Protein AF-A0A954SQ79-F1 (afdb_monomer_lite)

pLDDT: mean 90.89, std 15.91, range [28.42, 98.94]

Radius of gyration: 22.91 Å; chains: 1; bounding box: 50×75×67 Å

Sequence (449 aa):
MHLTRRIWLKVAAWFCAGIAPAAKSQAQSHAETSNPDLPFGEEFPNLDSLAVGKWWNRRTPKGPNPPPPMDVPRDQAIPFALYTVHNGILKLTAQLYPLRPEEPRTVRLEVQRDGNWTEIAQADVLYPGWSAHFRIENWDSSKSVPYRVLHGDLASFAGLIRRDPQDKDSIVVANMSCNSFRAGRSRAEIVDNLRLQDPDLLFFAGDQSYRHTEHTAAWIEFGLQFRDVIRDRPTITIPDDHDVGHPNLWGENGKRSYINGNSDGGYFYPVEYVNMVQRQQTWHLPDPVDAAPIDRGITVYFTRLTLGGVDFAIIDDRKFKTGPQGKIPQQGTRPDNITDTSYDPKSIDLPGLQLLGDRQMKFLRDWGQDWTAATMKAVLSQTAFCGAVHMHGKRDDRLLADLDCNGWPQSPRNRALEEIRRAWAVHLCGDQHLAVVVKHGIENFGDGP

Foldseek 3Di:
DDDDPVVVVVVVVPPPPDDDPPDPDPPPPDPDQPDQQQSQDPVQNQFLCCQTHPNVPDDFDDDPQTFDHLDDDVQCQFLAKAWADFPQKIKMKTFGRRDDPPFDQKKWKWKADPNDIDTDDMFGQDPDLGMTMDIDGNHDLQAKIKMWMDGDPRYIDIAIDHRFVLVDPDAFEAFAEQCESVVPLAPPVVQVVCVVVVGQEYEYFECLDQPLRNLSSSLSSSSNRNRVPRRYHHYAFDYAQSSNNAPFFQQQQADAADDHRQLQHHRPGGLSSQQSSGCNRAVNPPQAPDFQHTPPRRTARFDWHAGNQEIEGEAEFRNNFHRQPPPADCQDPDSQFHDDPPDDLVRQQDPPGDTRDPVVLVVLQVVLVDSVSHPAYAYRHAADLALPDQDPDDPPRGGPGGCRHNVPPLVNSLSSQVSCVSSVYHYGHHDNPDDDDDQDDRPDHNPTD

Secondary structure (DSSP, 8-state):
----HHHHHHHGGGS--------------PPPPS-TT-TT-TT-TTTTTTTSSSGGGSPPPPSSSPPPPS---GGGS--EEEEEEETTEEEEEEE-PPPPTTS--EEEEEEEETTEEEEEEEEEPBTTTTEEEEEEES--TTS-EEEEEEETTTEEEEEEEPPP-TT-S---EEEE----GGG-S--HHHHHHHHHH--SEEEE-S-S---TT-HHHHHHHHHHHHHHHHTTS-EEE---TTTTT-SS---GGGPBP-STT-TTSSBSS-HHHHHHHHHHHHTTSPPPSS----GGG-----EEEEETTEEEEE--TTTTPPP-TTTS---SSSTTEE--TT--GGGS--TT--SSHHHHHHHHHHHTT--TT-SEEEEE-SS-SS----B-SSTT-B-SEESSSTT-SHHHHHHHHHHHHHTT-EEE--SSSS-------SSSTT---

Structure (mmCIF, N/CA/C/O backbone):
data_AF-A0A954SQ79-F1
#
_entry.id   AF-A0A954SQ79-F1
#
loop_
_atom_site.group_PDB
_atom_site.id
_atom_site.type_symbol
_atom_site.label_atom_id
_atom_site.label_alt_id
_atom_site.label_comp_id
_atom_site.label_asym_id
_atom_site.label_entity_id
_atom_site.label_seq_id
_atom_site.pdbx_PDB_ins_code
_atom_site.Cartn_x
_atom_site.Cartn_y
_atom_site.Cartn_z
_atom_site.occupancy
_atom_site.B_iso_or_equiv
_atom_site.auth_seq_id
_atom_site.auth_comp_id
_atom_site.auth_asym_id
_atom_site.auth_atom_id
_atom_site.pdbx_PDB_model_num
ATOM 1 N N . MET A 1 1 ? -25.265 -48.710 23.973 1.00 39.06 1 MET A N 1
ATOM 2 C CA . MET A 1 1 ? -25.277 -47.270 23.623 1.00 39.06 1 MET A CA 1
ATOM 3 C C . MET A 1 1 ? -23.910 -46.917 23.049 1.00 39.06 1 MET A C 1
ATOM 5 O O . MET A 1 1 ? -22.958 -46.774 23.801 1.00 39.06 1 MET A O 1
ATOM 9 N N . HIS A 1 2 ? -23.774 -46.898 21.722 1.00 35.31 2 HIS A N 1
ATOM 10 C CA . HIS A 1 2 ? -22.500 -46.604 21.060 1.00 35.31 2 HIS A CA 1
ATOM 11 C C . HIS A 1 2 ? -22.358 -45.091 20.866 1.00 35.31 2 HIS A C 1
ATOM 13 O O . HIS A 1 2 ? -23.029 -44.511 20.016 1.00 35.31 2 HIS A O 1
ATOM 19 N N . LEU A 1 3 ? -21.497 -44.451 21.662 1.00 40.03 3 LEU A N 1
ATOM 20 C CA . LEU A 1 3 ? -21.075 -43.075 21.405 1.00 40.03 3 LEU A CA 1
ATOM 21 C C . LEU A 1 3 ? -20.115 -43.054 20.210 1.00 40.03 3 LEU A C 1
ATOM 23 O O . LEU A 1 3 ? -19.130 -43.789 20.171 1.00 40.03 3 LEU A O 1
ATOM 27 N N . THR A 1 4 ? -20.403 -42.204 19.228 1.00 63.38 4 THR A N 1
ATOM 28 C CA . THR A 1 4 ? -19.596 -42.059 18.015 1.00 63.38 4 THR A CA 1
ATOM 29 C C . THR A 1 4 ? -18.431 -41.087 18.220 1.00 63.38 4 THR A C 1
ATOM 31 O O . THR A 1 4 ? -18.509 -40.115 18.974 1.00 63.38 4 THR A O 1
ATOM 34 N N . ARG A 1 5 ? -17.346 -41.329 17.471 1.00 43.31 5 ARG A N 1
ATOM 35 C CA . ARG A 1 5 ? -16.065 -40.588 17.445 1.00 43.31 5 ARG A CA 1
ATOM 36 C C . ARG A 1 5 ? -16.205 -39.057 17.296 1.00 43.31 5 ARG A C 1
ATOM 38 O O . ARG A 1 5 ? -15.297 -38.321 17.663 1.00 43.31 5 ARG A O 1
ATOM 45 N N . ARG A 1 6 ? -17.357 -38.570 16.813 1.00 46.31 6 ARG A N 1
ATOM 46 C CA . ARG A 1 6 ? -17.694 -37.139 16.684 1.00 46.31 6 ARG A CA 1
ATOM 47 C C . ARG A 1 6 ? -17.951 -36.427 18.018 1.00 46.31 6 ARG A C 1
ATOM 49 O O . ARG A 1 6 ? -17.780 -35.215 18.074 1.00 46.31 6 ARG A O 1
ATOM 56 N N . ILE A 1 7 ? -18.335 -37.142 19.079 1.00 49.31 7 ILE A N 1
ATOM 57 C CA . ILE A 1 7 ? -18.585 -36.534 20.400 1.00 49.31 7 ILE A CA 1
ATOM 58 C C . ILE A 1 7 ? -17.272 -36.356 21.175 1.00 49.31 7 ILE A C 1
ATOM 60 O O . ILE A 1 7 ? -17.075 -35.327 21.814 1.00 49.31 7 ILE A O 1
ATOM 64 N N . TRP A 1 8 ? -16.320 -37.282 21.025 1.00 43.69 8 TRP A N 1
ATOM 65 C CA . TRP A 1 8 ? -14.993 -37.170 21.646 1.00 43.69 8 TRP A CA 1
ATOM 66 C C . TRP A 1 8 ? -14.206 -35.942 21.165 1.00 43.69 8 TRP A C 1
ATOM 68 O O . TRP A 1 8 ? -13.563 -35.274 21.970 1.00 43.69 8 TRP A O 1
ATOM 78 N N . LEU A 1 9 ? -14.330 -35.578 19.884 1.00 41.53 9 LEU A N 1
ATOM 79 C CA . LEU A 1 9 ? -13.697 -34.371 19.335 1.00 41.53 9 LEU A CA 1
ATOM 80 C C . LEU A 1 9 ? -14.327 -33.065 19.849 1.00 41.53 9 LEU A C 1
ATOM 82 O O . LEU A 1 9 ? -13.645 -32.047 19.892 1.00 41.53 9 LEU A O 1
ATOM 86 N N . LYS A 1 10 ? -15.598 -33.080 20.278 1.00 38.72 10 LYS A N 1
ATOM 87 C CA . LYS A 1 10 ? -16.266 -31.893 20.842 1.00 38.72 10 LYS A CA 1
ATOM 88 C C . LYS A 1 10 ? -16.025 -31.722 22.344 1.00 38.72 10 LYS A C 1
ATOM 90 O O . LYS A 1 10 ? -15.984 -30.593 22.812 1.00 38.72 10 LYS A O 1
ATOM 95 N N . VAL A 1 11 ? -15.827 -32.814 23.087 1.00 38.41 11 VAL A N 1
ATOM 96 C CA . VAL A 1 11 ? -15.563 -32.763 24.539 1.00 38.41 11 VAL A CA 1
ATOM 97 C C . VAL A 1 11 ? -14.085 -32.481 24.844 1.00 38.41 11 VAL A C 1
ATOM 99 O O . VAL A 1 11 ? -13.789 -31.770 25.800 1.00 38.41 11 VAL A O 1
ATOM 102 N N . ALA A 1 12 ? -13.152 -32.935 23.998 1.00 35.59 12 ALA A N 1
ATOM 103 C CA . ALA A 1 12 ? -11.725 -32.637 24.168 1.00 35.59 12 ALA A CA 1
ATOM 104 C C . ALA A 1 12 ? -11.387 -31.140 23.996 1.00 35.59 12 ALA A C 1
ATOM 106 O O . ALA A 1 12 ? -10.435 -30.656 24.601 1.00 35.59 12 ALA A O 1
ATOM 107 N N . ALA A 1 13 ? -12.194 -30.386 23.240 1.00 35.25 13 ALA A N 1
ATOM 108 C CA . ALA A 1 13 ? -11.990 -28.952 23.024 1.00 35.25 13 ALA A CA 1
ATOM 109 C C . ALA A 1 13 ? -12.319 -28.078 24.254 1.00 35.25 13 ALA A C 1
ATOM 111 O O . ALA A 1 13 ? -11.908 -26.924 24.302 1.00 35.25 13 ALA A O 1
ATOM 112 N N . TRP A 1 14 ? -13.035 -28.606 25.255 1.00 32.38 14 TRP A N 1
ATOM 113 C CA . TRP A 1 14 ? -13.455 -27.839 26.439 1.00 32.38 14 TRP A CA 1
ATOM 114 C C . TRP A 1 14 ? -12.526 -27.980 27.654 1.00 32.38 14 TRP A C 1
ATOM 116 O O . TRP A 1 14 ? -12.612 -27.173 28.572 1.00 32.38 14 TRP A O 1
ATOM 126 N N . PHE A 1 15 ? -11.605 -28.951 27.663 1.00 31.62 15 PHE A N 1
ATOM 127 C CA . PHE A 1 15 ? -10.726 -29.212 28.816 1.00 31.62 15 PHE A CA 1
ATOM 128 C C . PHE A 1 15 ? -9.289 -28.683 28.679 1.00 31.62 15 PHE A C 1
ATOM 130 O O . PHE A 1 15 ? -8.491 -28.856 29.596 1.00 31.62 15 PHE A O 1
ATOM 137 N N . CYS A 1 16 ? -8.961 -27.981 27.590 1.00 32.72 16 CYS A N 1
ATOM 138 C CA . CYS A 1 16 ? -7.643 -27.359 27.398 1.00 32.72 16 CYS A CA 1
ATOM 139 C C . CYS A 1 16 ? -7.671 -25.821 27.388 1.00 32.72 16 CYS A C 1
ATOM 141 O O . CYS A 1 16 ? -6.702 -25.199 26.964 1.00 32.72 16 CYS A O 1
ATOM 143 N N . ALA A 1 17 ? -8.734 -25.196 27.908 1.00 34.03 17 ALA A N 1
ATOM 144 C CA . ALA A 1 17 ? -8.768 -23.759 28.195 1.00 34.03 17 ALA A CA 1
ATOM 145 C C . ALA A 1 17 ? -7.982 -23.440 29.486 1.00 34.03 17 ALA A C 1
ATOM 147 O O . ALA A 1 17 ? -8.518 -22.928 30.466 1.00 34.03 17 ALA A O 1
ATOM 148 N N . GLY A 1 18 ? -6.701 -23.805 29.503 1.00 29.22 18 GLY A N 1
ATOM 149 C CA . GLY A 1 18 ? -5.727 -23.260 30.437 1.00 29.22 18 GLY A CA 1
ATOM 150 C C . GLY A 1 18 ? -5.194 -21.960 29.852 1.00 29.22 18 GLY A C 1
ATOM 151 O O . GLY A 1 18 ? -4.768 -21.939 28.701 1.00 29.22 18 GLY A O 1
ATOM 152 N N . ILE A 1 19 ? -5.256 -20.884 30.633 1.00 42.28 19 ILE A N 1
ATOM 153 C CA . ILE A 1 19 ? -4.714 -19.561 30.314 1.00 42.28 19 ILE A CA 1
ATOM 154 C C . ILE A 1 19 ? -3.241 -19.725 29.915 1.00 42.28 19 ILE A C 1
ATOM 156 O O . ILE A 1 19 ? -2.369 -19.892 30.766 1.00 42.28 19 ILE A O 1
ATOM 160 N N . ALA A 1 20 ? -2.976 -19.723 28.610 1.00 29.47 20 ALA A N 1
ATOM 161 C CA . ALA A 1 20 ? -1.632 -19.633 28.073 1.00 29.47 20 ALA A CA 1
ATOM 162 C C . ALA A 1 20 ? -1.236 -18.149 28.060 1.00 29.47 20 ALA A C 1
ATOM 164 O O . ALA A 1 20 ? -2.039 -17.313 27.634 1.00 29.47 20 ALA A O 1
ATOM 165 N N . PRO A 1 21 ? -0.036 -17.785 28.540 1.00 30.06 21 PRO A N 1
ATOM 166 C CA . PRO A 1 21 ? 0.430 -16.412 28.451 1.00 30.06 21 PRO A CA 1
ATOM 167 C C . PRO A 1 21 ? 0.503 -16.017 26.976 1.00 30.06 21 PRO A C 1
ATOM 169 O O . PRO A 1 21 ? 0.964 -16.806 26.149 1.00 30.06 21 PRO A O 1
ATOM 172 N N . ALA A 1 22 ? 0.031 -14.807 26.663 1.00 34.97 22 ALA A N 1
ATOM 173 C CA . ALA A 1 22 ? 0.106 -14.221 25.333 1.00 34.97 22 ALA A CA 1
ATOM 174 C C . ALA A 1 22 ? 1.513 -14.438 24.765 1.00 34.97 22 ALA A C 1
ATOM 176 O O . ALA A 1 22 ? 2.503 -13.953 25.325 1.00 34.97 22 ALA A O 1
ATOM 177 N N . ALA A 1 23 ? 1.606 -15.215 23.685 1.00 29.02 23 ALA A N 1
ATOM 178 C CA . ALA A 1 23 ? 2.846 -15.355 22.953 1.00 29.02 23 ALA A CA 1
ATOM 179 C C . ALA A 1 23 ? 3.250 -13.945 22.523 1.00 29.02 23 ALA A C 1
ATOM 181 O O . ALA A 1 23 ? 2.522 -13.285 21.780 1.00 29.02 23 ALA A O 1
ATOM 182 N N . LYS A 1 24 ? 4.382 -13.457 23.042 1.00 28.42 24 LYS A N 1
ATOM 183 C CA . LYS A 1 24 ? 5.016 -12.249 22.525 1.00 28.42 24 LYS A CA 1
ATOM 184 C C . LYS A 1 24 ? 5.174 -12.473 21.028 1.00 28.42 24 LYS A C 1
ATOM 186 O O . LYS A 1 24 ? 5.963 -13.324 20.621 1.00 28.42 24 LYS A O 1
ATOM 191 N N . SER A 1 25 ? 4.378 -11.751 20.241 1.00 34.75 25 SER A N 1
ATOM 192 C CA . SER A 1 25 ? 4.592 -11.577 18.811 1.00 34.75 25 SER A CA 1
ATOM 193 C C . SER A 1 25 ? 6.091 -11.373 18.630 1.00 34.75 25 SER A C 1
ATOM 195 O O . SER A 1 25 ? 6.650 -10.460 19.244 1.00 34.75 25 SER A O 1
ATOM 197 N N . GLN A 1 26 ? 6.747 -12.254 17.873 1.00 30.17 26 GLN A N 1
ATOM 198 C CA . GLN A 1 26 ? 8.110 -12.018 17.422 1.00 30.17 26 GLN A CA 1
ATOM 199 C C . GLN A 1 26 ? 8.061 -10.750 16.574 1.00 30.17 26 GLN A C 1
ATOM 201 O O . GLN A 1 26 ? 7.827 -10.794 15.370 1.00 30.17 26 GLN A O 1
ATOM 206 N N . ALA A 1 27 ? 8.232 -9.603 17.230 1.00 34.62 27 ALA A N 1
ATOM 207 C CA . ALA A 1 27 ? 8.660 -8.397 16.571 1.00 34.62 27 ALA A CA 1
ATOM 208 C C . ALA A 1 27 ? 9.935 -8.799 15.834 1.00 34.62 27 ALA A C 1
ATOM 210 O O . ALA A 1 27 ? 10.913 -9.211 16.464 1.00 34.62 27 ALA A O 1
ATOM 211 N N . GLN A 1 28 ? 9.884 -8.783 14.502 1.00 35.41 28 GLN A N 1
ATOM 212 C CA . GLN A 1 28 ? 11.089 -8.844 13.693 1.00 35.41 28 GLN A CA 1
ATOM 213 C C . GLN A 1 28 ? 12.033 -7.796 14.279 1.00 35.41 28 GLN A C 1
ATOM 215 O O . GLN A 1 28 ? 11.692 -6.614 14.333 1.00 35.41 28 GLN A O 1
ATOM 220 N N . SER A 1 29 ? 13.162 -8.250 14.823 1.00 30.42 29 SER A N 1
ATOM 221 C CA . SER A 1 29 ? 14.173 -7.380 15.402 1.00 30.42 29 SER A CA 1
ATOM 222 C C . SER A 1 29 ? 14.762 -6.556 14.264 1.00 30.42 29 SER A C 1
ATOM 224 O O . SER A 1 29 ? 15.705 -6.979 13.593 1.00 30.42 29 SER A O 1
ATOM 226 N N . HIS A 1 30 ? 14.155 -5.409 13.983 1.00 42.50 30 HIS A N 1
ATOM 227 C CA . HIS A 1 30 ? 14.771 -4.405 13.143 1.00 42.50 30 HIS A CA 1
ATOM 228 C C . HIS A 1 30 ? 16.037 -3.948 13.856 1.00 42.50 30 HIS A C 1
ATOM 230 O O . HIS A 1 30 ? 16.006 -3.663 15.054 1.00 42.50 30 HIS A O 1
ATOM 236 N N . ALA A 1 31 ? 17.152 -3.956 13.126 1.00 38.47 31 ALA A N 1
ATOM 237 C CA . ALA A 1 31 ? 18.409 -3.408 13.597 1.00 38.47 31 ALA A CA 1
ATOM 238 C C . ALA A 1 31 ? 18.137 -2.024 14.199 1.00 38.47 31 ALA A C 1
ATOM 240 O O . ALA A 1 31 ? 17.564 -1.164 13.527 1.00 38.47 31 ALA A O 1
ATOM 241 N N . GLU A 1 32 ? 18.490 -1.839 15.472 1.00 45.75 32 GLU A N 1
ATOM 242 C CA . GLU A 1 32 ? 18.492 -0.522 16.096 1.00 45.75 32 GLU A CA 1
ATOM 243 C C . GLU A 1 32 ? 19.277 0.412 15.171 1.00 45.75 32 GLU A C 1
ATOM 245 O O . GLU A 1 32 ? 20.448 0.163 14.872 1.00 45.75 32 GLU A O 1
ATOM 250 N N . THR A 1 33 ? 18.618 1.449 14.649 1.00 54.53 33 THR A N 1
ATOM 251 C CA . THR A 1 33 ? 19.291 2.465 13.839 1.00 54.53 33 THR A CA 1
ATOM 252 C C . THR A 1 33 ? 20.429 3.025 14.684 1.00 54.53 33 THR A C 1
ATOM 254 O O . THR A 1 33 ? 20.172 3.614 15.735 1.00 54.53 33 THR A O 1
ATOM 257 N N . SER A 1 34 ? 21.676 2.835 14.247 1.00 62.56 34 SER A N 1
ATOM 258 C CA . SER A 1 34 ? 22.877 3.173 15.026 1.00 62.56 34 SER A CA 1
ATOM 259 C C . SER A 1 34 ? 22.956 4.653 15.417 1.00 62.56 34 SER A C 1
ATOM 261 O O . SER A 1 34 ? 23.658 5.006 16.363 1.00 62.56 34 SER A O 1
ATOM 263 N N . ASN A 1 35 ? 22.205 5.514 14.722 1.00 81.50 35 ASN A N 1
ATOM 264 C CA . ASN A 1 35 ? 21.996 6.906 15.077 1.00 81.50 35 ASN A CA 1
ATOM 265 C C . ASN A 1 35 ? 20.521 7.316 14.864 1.00 81.50 35 ASN A C 1
ATOM 267 O O . ASN A 1 35 ? 20.102 7.476 13.715 1.00 81.50 35 ASN A O 1
ATOM 271 N N . PRO A 1 36 ? 19.730 7.550 15.929 1.00 82.94 36 PRO A N 1
ATOM 272 C CA . PRO A 1 36 ? 18.339 7.978 15.792 1.00 82.94 36 PRO A CA 1
ATOM 273 C C . PRO A 1 36 ? 18.195 9.375 15.170 1.00 82.94 36 PRO A C 1
ATOM 275 O O . PRO A 1 36 ? 17.124 9.684 14.652 1.00 82.94 36 PRO A O 1
ATOM 278 N N . ASP A 1 37 ? 19.244 10.209 15.167 1.00 87.44 37 ASP A N 1
ATOM 279 C CA . ASP A 1 37 ? 19.225 11.510 14.485 1.00 87.44 37 ASP A CA 1
ATOM 280 C C . ASP A 1 37 ? 19.365 11.385 12.956 1.00 87.44 37 ASP A C 1
ATOM 282 O O . ASP A 1 37 ? 18.958 12.296 12.235 1.00 87.44 37 ASP A O 1
ATOM 286 N N . LEU A 1 38 ? 19.911 10.269 12.457 1.00 92.62 38 LEU A N 1
ATOM 287 C CA . LEU A 1 38 ? 20.122 9.982 11.032 1.00 92.62 38 LEU A CA 1
ATOM 288 C C . LEU A 1 38 ? 19.703 8.534 10.711 1.00 92.62 38 LEU A C 1
ATOM 290 O O . LEU A 1 38 ? 20.547 7.716 10.332 1.00 92.62 38 LEU A O 1
ATOM 294 N N . PRO A 1 39 ? 18.408 8.189 10.841 1.00 94.81 39 PRO A N 1
ATOM 295 C CA . PRO A 1 39 ? 17.944 6.804 10.717 1.00 94.81 39 PRO A CA 1
ATOM 296 C C . PRO A 1 39 ? 18.103 6.221 9.303 1.00 94.81 39 PRO A C 1
ATOM 298 O O . PRO A 1 39 ? 17.981 5.013 9.126 1.00 94.81 39 PRO A O 1
ATOM 301 N N . PHE A 1 40 ? 18.392 7.063 8.307 1.00 96.19 40 PHE A N 1
ATOM 302 C CA . PHE A 1 40 ? 18.596 6.682 6.905 1.00 96.19 40 PHE A CA 1
ATOM 303 C C . PHE A 1 40 ? 20.049 6.865 6.437 1.00 96.19 40 PHE A C 1
ATOM 305 O O . PHE A 1 40 ? 20.328 6.881 5.240 1.00 96.19 40 PHE A O 1
ATOM 312 N N . GLY A 1 41 ? 20.984 7.002 7.382 1.00 93.62 41 GLY A N 1
ATOM 313 C CA . GLY A 1 41 ? 22.411 7.129 7.105 1.00 93.62 41 GLY A CA 1
ATOM 314 C C . GLY A 1 41 ? 22.854 8.525 6.658 1.00 93.62 41 GLY A C 1
ATOM 315 O O . GLY A 1 41 ? 22.057 9.415 6.362 1.00 93.62 41 GLY A O 1
ATOM 316 N N . GLU A 1 42 ? 24.172 8.715 6.615 1.00 93.94 42 GLU A N 1
ATOM 317 C CA . GLU A 1 42 ? 24.806 10.007 6.309 1.00 93.94 42 GLU A CA 1
ATOM 318 C C . GLU A 1 42 ? 24.659 10.435 4.842 1.00 93.94 42 GLU A C 1
ATOM 320 O O . GLU A 1 42 ? 24.759 11.621 4.541 1.00 93.94 42 GLU A O 1
ATOM 325 N N . GLU A 1 43 ? 24.396 9.489 3.933 1.00 94.00 43 GLU A N 1
ATOM 326 C CA . GLU A 1 43 ? 24.147 9.765 2.510 1.00 94.00 43 GLU A CA 1
ATOM 327 C C . GLU A 1 43 ? 22.783 10.453 2.295 1.00 94.00 43 GLU A C 1
ATOM 329 O O . GLU A 1 43 ? 22.615 11.224 1.351 1.00 94.00 43 GLU A O 1
ATOM 334 N N . PHE A 1 44 ? 21.826 10.244 3.210 1.00 94.94 44 PHE A N 1
ATOM 335 C CA . PHE A 1 44 ? 20.453 10.746 3.101 1.00 94.94 44 PHE A CA 1
ATOM 336 C C . PHE A 1 44 ? 20.000 11.531 4.350 1.00 94.94 44 PHE A C 1
ATOM 338 O O . PHE A 1 44 ? 18.947 11.243 4.922 1.00 94.94 44 PHE A O 1
ATOM 345 N N . PRO A 1 45 ? 20.728 12.585 4.769 1.00 93.81 45 PRO A N 1
ATOM 346 C CA . PRO A 1 45 ? 20.497 13.255 6.054 1.00 93.81 45 PRO A CA 1
ATOM 347 C C . PRO A 1 45 ? 19.211 14.097 6.100 1.00 93.81 45 PRO A C 1
ATOM 349 O O . PRO A 1 45 ? 18.815 14.582 7.159 1.00 93.81 45 PRO A O 1
ATOM 352 N N . ASN A 1 46 ? 18.576 14.311 4.945 1.00 94.06 46 ASN A N 1
ATOM 353 C CA . ASN A 1 46 ? 17.331 15.066 4.809 1.00 94.06 46 ASN A CA 1
ATOM 354 C C . ASN A 1 46 ? 16.152 14.187 4.367 1.00 94.06 46 ASN A C 1
ATOM 356 O O . ASN A 1 46 ? 15.107 14.723 4.006 1.00 94.06 46 ASN A O 1
ATOM 360 N N . LEU A 1 47 ? 16.310 12.863 4.354 1.00 95.94 47 LEU A N 1
ATOM 361 C CA . LEU A 1 47 ? 15.204 11.969 4.044 1.00 95.94 47 LEU A CA 1
ATOM 362 C C . LEU A 1 47 ? 14.259 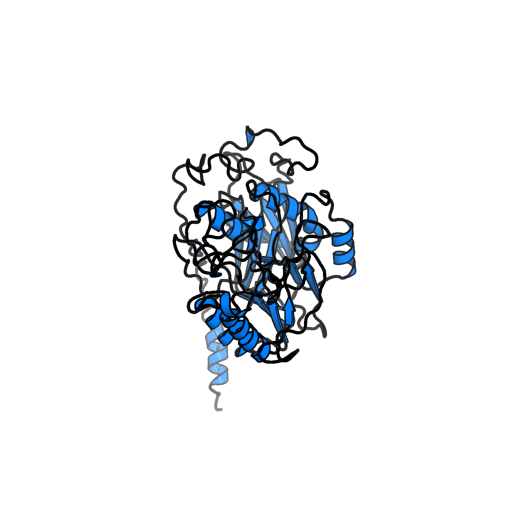11.891 5.248 1.00 95.94 47 LEU A C 1
ATOM 364 O O . LEU A 1 47 ? 14.696 11.675 6.375 1.00 95.94 47 LEU A O 1
ATOM 368 N N . ASP A 1 48 ? 12.977 12.130 4.992 1.00 96.81 48 ASP A N 1
ATOM 369 C CA . ASP A 1 48 ? 11.902 12.262 5.979 1.00 96.81 48 ASP A CA 1
ATOM 370 C C . ASP A 1 48 ? 12.191 13.305 7.074 1.00 96.81 48 ASP A C 1
ATOM 372 O O . ASP A 1 48 ? 11.836 13.146 8.246 1.00 96.81 48 ASP A O 1
ATOM 376 N N . SER A 1 49 ? 12.885 14.386 6.694 1.00 95.75 49 SER A N 1
ATOM 377 C CA . SER A 1 49 ? 13.466 15.366 7.616 1.00 95.75 49 SER A CA 1
ATOM 378 C C . SER A 1 49 ? 12.455 16.052 8.533 1.00 95.75 49 SER A C 1
ATOM 380 O O . SER A 1 49 ? 12.845 16.554 9.590 1.00 95.75 49 SER A O 1
ATOM 382 N N . LEU A 1 50 ? 11.176 16.083 8.149 1.00 96.06 50 LEU A N 1
ATOM 383 C CA . LEU A 1 50 ? 10.092 16.651 8.947 1.00 96.06 50 LEU A CA 1
ATOM 384 C C . LEU A 1 50 ? 9.646 15.747 10.102 1.00 96.06 50 LEU A C 1
ATOM 386 O O . LEU A 1 50 ? 8.951 16.229 10.996 1.00 96.06 50 LEU A O 1
ATOM 390 N N . ALA A 1 51 ? 10.032 14.471 10.098 1.00 96.56 51 ALA A N 1
ATOM 391 C CA . ALA A 1 51 ? 9.602 13.482 11.081 1.00 96.56 51 ALA A CA 1
ATOM 392 C C . ALA A 1 51 ? 10.757 12.769 11.802 1.00 96.56 51 ALA A C 1
ATOM 394 O O . ALA A 1 51 ? 10.501 12.074 12.784 1.00 96.56 51 ALA A O 1
ATOM 395 N N . VAL A 1 52 ? 12.010 12.942 11.372 1.00 96.31 52 VAL A N 1
ATOM 396 C CA . VAL A 1 52 ? 13.173 12.270 11.981 1.00 96.31 52 VAL A CA 1
ATOM 397 C C . VAL A 1 52 ? 14.118 13.214 12.722 1.00 96.31 52 VAL A C 1
ATOM 399 O O . VAL A 1 52 ? 14.132 14.431 12.512 1.00 96.31 52 VAL A O 1
ATOM 402 N N . GLY A 1 53 ? 14.912 12.633 13.623 1.00 93.62 53 GLY A N 1
ATOM 403 C CA . GLY A 1 53 ? 15.845 13.343 14.493 1.00 93.62 53 GLY A CA 1
ATOM 404 C C . GLY A 1 53 ? 15.156 14.430 15.318 1.00 93.62 53 GLY A C 1
ATOM 405 O O . GLY A 1 53 ? 14.049 14.252 15.832 1.00 93.62 53 GLY A O 1
ATOM 406 N N . LYS A 1 54 ? 15.797 15.599 15.420 1.00 93.50 54 LYS A N 1
ATOM 407 C CA . LYS A 1 54 ? 15.266 16.777 16.132 1.00 93.50 54 LYS A CA 1
ATOM 408 C C . LYS A 1 54 ? 14.230 17.529 15.295 1.00 93.50 54 LYS A C 1
ATOM 410 O O . LYS A 1 54 ? 14.386 18.722 15.022 1.00 93.50 54 LYS A O 1
ATOM 415 N N . TRP A 1 55 ? 13.183 16.824 14.872 1.00 94.44 55 TRP A N 1
ATOM 416 C CA . TRP A 1 55 ? 12.129 17.324 13.988 1.00 94.44 55 TRP A CA 1
ATOM 417 C C . TRP A 1 55 ? 11.466 18.608 14.519 1.00 94.44 55 TRP A C 1
ATOM 419 O O . TRP A 1 55 ? 11.118 19.489 13.740 1.00 94.44 55 TRP A O 1
ATOM 429 N N . TRP A 1 56 ? 11.390 18.785 15.844 1.00 93.38 56 TRP A N 1
ATOM 430 C CA . TRP A 1 56 ? 10.844 19.985 16.500 1.00 93.38 56 TRP A CA 1
ATOM 431 C C . TRP A 1 56 ? 11.635 21.274 16.221 1.00 93.38 56 TRP A C 1
ATOM 433 O O . TRP A 1 56 ? 11.126 22.371 16.434 1.00 93.38 56 TRP A O 1
ATOM 443 N N . ASN A 1 57 ? 12.871 21.172 15.722 1.00 91.19 57 ASN A N 1
ATOM 444 C CA . ASN A 1 57 ? 13.660 22.325 15.281 1.00 91.19 57 ASN A CA 1
ATOM 445 C C . ASN A 1 57 ? 13.439 22.666 13.797 1.00 91.19 57 ASN A C 1
ATOM 447 O O . ASN A 1 57 ? 13.958 23.674 13.304 1.00 91.19 57 ASN A O 1
ATOM 451 N N . ARG A 1 58 ? 12.715 21.823 13.051 1.00 88.25 58 ARG A N 1
ATOM 452 C CA . ARG A 1 58 ? 12.466 22.021 11.623 1.00 88.25 58 ARG A CA 1
ATOM 453 C C . ARG A 1 58 ? 11.347 23.034 11.437 1.00 88.25 58 ARG A C 1
ATOM 455 O O . ARG A 1 58 ? 10.312 22.999 12.095 1.00 88.25 58 ARG A O 1
ATOM 462 N N . ARG A 1 59 ? 11.556 23.960 10.505 1.00 80.00 59 ARG A N 1
ATOM 463 C CA . ARG A 1 59 ? 10.529 24.934 10.130 1.00 80.00 59 ARG A CA 1
ATOM 464 C C . ARG A 1 59 ? 9.551 24.288 9.162 1.00 80.00 59 ARG A C 1
ATOM 466 O O . ARG A 1 59 ? 9.978 23.600 8.238 1.00 80.00 59 ARG A O 1
ATOM 473 N N . THR A 1 60 ? 8.266 24.601 9.309 1.00 77.75 60 THR A N 1
ATOM 474 C CA . THR A 1 60 ? 7.253 24.237 8.316 1.00 77.75 60 THR A CA 1
ATOM 475 C C . THR A 1 60 ? 7.659 24.787 6.945 1.00 77.75 60 THR A C 1
ATOM 477 O O . THR A 1 60 ? 7.893 26.000 6.827 1.00 77.75 60 THR A O 1
ATOM 480 N N . PRO A 1 61 ? 7.748 23.939 5.905 1.00 85.31 61 PRO A N 1
ATOM 481 C CA . PRO A 1 61 ? 8.053 24.404 4.562 1.00 85.31 61 PRO A CA 1
ATOM 482 C C . PRO A 1 61 ? 7.034 25.448 4.093 1.00 85.31 61 PRO A C 1
ATOM 484 O O . PRO A 1 61 ? 5.842 25.347 4.383 1.00 85.31 61 PRO A O 1
ATOM 487 N N . LYS A 1 62 ? 7.502 26.461 3.357 1.00 83.19 62 LYS A N 1
ATOM 488 C CA . LYS A 1 62 ? 6.652 27.479 2.719 1.00 83.19 62 LYS A CA 1
ATOM 489 C C . LYS A 1 62 ? 6.500 27.151 1.236 1.00 83.19 62 LYS A C 1
ATOM 491 O O . LYS A 1 62 ? 7.443 26.669 0.618 1.00 83.19 62 LYS A O 1
ATOM 496 N N . GLY A 1 63 ? 5.339 27.435 0.654 1.00 84.00 63 GLY A N 1
ATOM 497 C CA . GLY A 1 63 ? 5.086 27.208 -0.769 1.00 84.00 63 GLY A CA 1
ATOM 498 C C . GLY A 1 63 ? 3.599 27.042 -1.079 1.00 84.00 63 GLY A C 1
ATOM 499 O O . GLY A 1 63 ? 2.786 27.123 -0.160 1.00 84.00 63 GLY A O 1
ATOM 500 N N . PRO A 1 64 ? 3.238 26.803 -2.354 1.00 78.31 64 PRO A N 1
ATOM 501 C CA . PRO A 1 64 ? 1.843 26.710 -2.788 1.00 78.31 64 PRO A CA 1
ATOM 502 C C . PRO A 1 64 ? 1.102 25.492 -2.215 1.00 78.31 64 PRO A C 1
ATOM 504 O O . PRO A 1 64 ? -0.101 25.569 -2.020 1.00 78.31 64 PRO A O 1
ATOM 507 N N . ASN A 1 65 ? 1.808 24.400 -1.890 1.00 85.44 65 ASN A N 1
ATOM 508 C CA . ASN A 1 65 ? 1.234 23.186 -1.294 1.00 85.44 65 ASN A CA 1
ATOM 509 C C . ASN A 1 65 ? 2.194 22.587 -0.247 1.00 85.44 65 ASN A C 1
ATOM 511 O O . ASN A 1 65 ? 2.804 21.535 -0.491 1.00 85.44 65 ASN A O 1
ATOM 515 N N . PRO A 1 66 ? 2.389 23.253 0.908 1.00 90.12 66 PRO A N 1
ATOM 516 C CA . PRO A 1 66 ? 3.297 22.737 1.921 1.00 90.12 66 PRO A CA 1
ATOM 517 C C . PRO A 1 66 ? 2.756 21.410 2.485 1.00 90.12 66 PRO A C 1
ATOM 519 O O . PRO A 1 66 ? 1.563 21.135 2.325 1.00 90.12 66 PRO A O 1
ATOM 522 N N . PRO A 1 67 ? 3.576 20.572 3.132 1.00 91.38 67 PRO A N 1
ATOM 523 C CA . PRO A 1 67 ? 3.071 19.445 3.916 1.00 91.38 67 PRO A CA 1
ATOM 524 C C . PRO A 1 67 ? 2.265 19.941 5.135 1.00 91.38 67 PRO A C 1
ATOM 526 O O . PRO A 1 67 ? 2.332 21.133 5.478 1.00 91.38 67 PRO A O 1
ATOM 529 N N . PRO A 1 68 ? 1.461 19.079 5.783 1.00 92.19 68 PRO A N 1
ATOM 530 C CA . PRO A 1 68 ? 0.824 19.425 7.051 1.00 92.19 68 PRO A CA 1
ATOM 531 C C . PRO A 1 68 ? 1.874 19.764 8.129 1.00 92.19 68 PRO A C 1
ATOM 533 O O . PRO A 1 68 ? 3.008 19.286 8.057 1.00 92.19 68 PRO A O 1
ATOM 536 N N . PRO A 1 69 ? 1.535 20.605 9.125 1.00 93.25 69 PRO A N 1
ATOM 537 C CA . PRO A 1 69 ? 2.422 20.844 10.261 1.00 93.25 69 PRO A CA 1
ATOM 538 C C . PRO A 1 69 ? 2.622 19.546 11.054 1.00 93.25 69 PRO A C 1
ATOM 540 O O . PRO A 1 69 ? 1.655 18.831 11.301 1.00 93.25 69 PRO A O 1
ATOM 543 N N . MET A 1 70 ? 3.867 19.252 11.442 1.00 95.31 70 MET A N 1
ATOM 544 C CA . MET A 1 70 ? 4.202 18.059 12.236 1.00 95.31 70 MET A CA 1
ATOM 545 C C . MET A 1 70 ? 4.119 18.301 13.747 1.00 95.31 70 MET A C 1
ATOM 547 O O . MET A 1 70 ? 3.896 17.358 14.501 1.00 95.31 70 MET A O 1
ATOM 551 N N . ASP A 1 71 ? 4.253 19.555 14.197 1.00 95.25 71 ASP A N 1
ATOM 552 C CA . ASP A 1 71 ? 3.955 19.917 15.584 1.00 95.25 71 ASP A CA 1
ATOM 553 C C . ASP A 1 71 ? 2.470 20.256 15.714 1.00 95.25 71 ASP A C 1
ATOM 555 O O . ASP A 1 71 ? 2.002 21.272 15.193 1.00 95.25 71 ASP A O 1
ATOM 559 N N . VAL A 1 72 ? 1.732 19.375 16.383 1.00 95.88 72 VAL A N 1
ATOM 560 C CA . VAL A 1 72 ? 0.291 19.497 16.604 1.00 95.88 72 VAL A CA 1
ATOM 561 C C . VAL A 1 72 ? -0.036 19.468 18.100 1.00 95.88 72 VAL A C 1
ATOM 563 O O . VAL A 1 72 ? 0.756 18.953 18.903 1.00 95.88 72 VAL A O 1
ATOM 566 N N . PRO A 1 73 ? -1.210 19.989 18.498 1.00 97.25 73 PRO A N 1
ATOM 567 C CA . PRO A 1 73 ? -1.785 19.701 19.806 1.00 97.25 73 PRO A CA 1
ATOM 568 C C . PRO A 1 73 ? -1.801 18.191 20.081 1.00 97.25 73 PRO A C 1
ATOM 570 O O . PRO A 1 73 ? -2.112 17.391 19.200 1.00 97.25 73 PRO A O 1
ATOM 573 N N . ARG A 1 74 ? -1.415 17.780 21.293 1.00 96.50 74 ARG A N 1
ATOM 574 C CA . ARG A 1 74 ? -1.193 16.357 21.607 1.00 96.50 74 ARG A CA 1
ATOM 575 C C . ARG A 1 74 ? -2.488 15.544 21.684 1.00 96.50 74 ARG A C 1
ATOM 577 O O . ARG A 1 74 ? -2.440 14.339 21.497 1.00 96.50 74 ARG A O 1
ATOM 584 N N . ASP A 1 75 ? -3.644 16.183 21.846 1.00 97.94 75 ASP A N 1
ATOM 585 C CA . ASP A 1 75 ? -4.964 15.563 21.653 1.00 97.94 75 ASP A CA 1
ATOM 586 C C . ASP A 1 75 ? -5.227 15.145 20.189 1.00 97.94 75 ASP A C 1
ATOM 588 O O . ASP A 1 75 ? -6.106 14.328 19.921 1.00 97.94 75 ASP A O 1
ATOM 592 N N . GLN A 1 76 ? -4.424 15.640 19.240 1.00 97.62 76 GLN A N 1
ATOM 593 C CA . GLN A 1 76 ? -4.468 15.303 17.813 1.00 97.62 76 GLN A CA 1
ATOM 594 C C . GLN A 1 76 ? -3.314 14.386 17.377 1.00 97.62 76 GLN A C 1
ATOM 596 O O . GLN A 1 76 ? -3.135 14.162 16.180 1.00 97.62 76 GLN A O 1
ATOM 601 N N . ALA A 1 77 ? -2.531 13.838 18.316 1.00 98.00 77 ALA A N 1
ATOM 602 C CA . ALA A 1 77 ? -1.323 13.067 18.007 1.00 98.00 77 ALA A CA 1
ATOM 603 C C . ALA A 1 77 ? -1.581 11.785 17.192 1.00 98.00 77 ALA A C 1
ATOM 605 O O . ALA A 1 77 ? -0.647 11.267 16.587 1.00 98.00 77 ALA A O 1
ATOM 606 N N . ILE A 1 78 ? -2.824 11.295 17.128 1.00 98.69 78 ILE A N 1
ATOM 607 C CA . ILE A 1 78 ? -3.228 10.158 16.290 1.00 98.69 78 ILE A CA 1
ATOM 608 C C . ILE A 1 78 ? -4.104 10.670 15.130 1.00 98.69 78 ILE A C 1
ATOM 610 O O . ILE A 1 78 ? -5.312 10.847 15.311 1.00 98.69 78 ILE A O 1
ATOM 614 N N . PRO A 1 79 ? -3.544 10.920 13.930 1.00 98.44 79 PRO A N 1
ATOM 615 C CA . PRO A 1 79 ? -4.318 11.429 12.800 1.00 98.44 79 PRO A CA 1
ATOM 616 C C . PRO A 1 79 ? -5.311 10.406 12.234 1.00 98.44 79 PRO A C 1
ATOM 618 O O . PRO A 1 79 ? -6.382 10.809 11.771 1.00 98.44 79 PRO A O 1
ATOM 621 N N . PHE A 1 80 ? -4.963 9.112 12.249 1.00 98.88 80 PHE A N 1
ATOM 622 C CA . PHE A 1 80 ? -5.804 8.027 11.741 1.00 98.88 80 PHE A CA 1
ATOM 623 C C . PHE A 1 80 ? -5.324 6.633 12.173 1.00 98.88 80 PHE A C 1
ATOM 625 O O . PHE A 1 80 ? -4.220 6.457 12.692 1.00 98.88 80 PHE A O 1
ATOM 632 N N . ALA A 1 81 ? -6.160 5.633 11.894 1.00 98.88 81 ALA A N 1
ATOM 633 C CA . ALA A 1 81 ? -5.807 4.222 11.942 1.00 98.88 81 ALA A CA 1
ATOM 634 C C . ALA A 1 81 ? -6.395 3.478 10.732 1.00 98.88 81 ALA A C 1
ATOM 636 O O . ALA A 1 81 ? -7.435 3.880 10.211 1.00 98.88 81 ALA A O 1
ATOM 637 N N . LEU A 1 82 ? -5.732 2.398 10.317 1.00 98.69 82 LEU A N 1
ATOM 638 C CA . LEU A 1 82 ? -6.148 1.489 9.244 1.00 98.69 82 LEU A CA 1
ATOM 639 C C . LEU A 1 82 ? -6.334 0.087 9.809 1.00 98.69 82 LEU A C 1
ATOM 641 O O . LEU A 1 82 ? -5.571 -0.312 10.690 1.00 98.69 82 LEU A O 1
ATOM 645 N N . TYR A 1 83 ? -7.293 -0.672 9.282 1.00 98.94 83 TYR A N 1
ATOM 646 C CA . TYR A 1 83 ? -7.495 -2.056 9.694 1.00 98.94 83 TYR A CA 1
ATOM 647 C C . TYR A 1 83 ? -7.881 -2.974 8.536 1.00 98.94 83 TYR A C 1
ATOM 649 O O . TYR A 1 83 ? -8.520 -2.552 7.571 1.00 98.94 83 TYR A O 1
ATOM 657 N N . THR A 1 84 ? -7.545 -4.254 8.685 1.00 98.88 84 THR A N 1
ATOM 658 C CA . THR A 1 84 ? -8.187 -5.356 7.960 1.00 98.88 84 THR A CA 1
ATOM 659 C C . THR A 1 84 ? -8.549 -6.474 8.933 1.00 98.88 84 THR A C 1
ATOM 661 O O . THR A 1 84 ? -7.980 -6.584 10.024 1.00 98.88 84 THR A O 1
ATOM 664 N N . VAL A 1 85 ? -9.516 -7.305 8.542 1.00 98.56 85 VAL A N 1
ATOM 665 C CA . VAL A 1 85 ? -9.859 -8.538 9.251 1.00 98.56 85 VAL A CA 1
ATOM 666 C C . VAL A 1 85 ? -9.786 -9.688 8.260 1.00 98.56 85 VAL A C 1
ATOM 668 O O . VAL A 1 85 ? -10.456 -9.658 7.235 1.00 98.56 85 VAL A O 1
ATOM 671 N N . HIS A 1 86 ? -8.984 -10.703 8.564 1.00 97.50 86 HIS A N 1
ATOM 672 C CA . HIS A 1 86 ? -8.840 -11.895 7.732 1.00 97.50 86 HIS A CA 1
ATOM 673 C C . HIS A 1 86 ? -8.701 -13.127 8.617 1.00 97.50 86 HIS A C 1
ATOM 675 O O . HIS A 1 86 ? -7.903 -13.118 9.552 1.00 97.50 86 HIS A O 1
ATOM 681 N N . ASN A 1 87 ? -9.465 -14.185 8.336 1.00 95.06 87 ASN A N 1
ATOM 682 C CA . ASN A 1 87 ? -9.368 -15.474 9.033 1.00 95.06 87 ASN A CA 1
ATOM 683 C C . ASN A 1 87 ? -9.362 -15.355 10.570 1.00 95.06 87 ASN A C 1
ATOM 685 O O . ASN A 1 87 ? -8.548 -15.970 11.256 1.00 95.06 87 ASN A O 1
ATOM 689 N N . GLY A 1 88 ? -10.271 -14.537 11.114 1.00 97.25 88 GLY A N 1
ATOM 690 C CA . GLY A 1 88 ? -10.393 -14.324 12.559 1.00 97.25 88 GLY A CA 1
ATOM 691 C C . GLY A 1 88 ? -9.236 -13.534 13.176 1.00 97.25 88 GLY A C 1
ATOM 692 O O . GLY A 1 88 ? -9.035 -13.598 14.385 1.00 97.25 88 GLY A O 1
ATOM 693 N N . ILE A 1 89 ? -8.460 -12.803 12.377 1.00 98.81 89 ILE A N 1
ATOM 694 C CA . ILE A 1 89 ? -7.387 -11.932 12.854 1.00 98.81 89 ILE A CA 1
ATOM 695 C C . ILE A 1 89 ? -7.702 -10.502 12.431 1.00 98.81 89 ILE A C 1
ATOM 697 O O . ILE A 1 89 ? -7.801 -10.210 11.241 1.00 98.81 89 ILE A O 1
ATOM 701 N N . LEU A 1 90 ? -7.828 -9.609 13.411 1.00 98.88 90 LEU A N 1
ATOM 702 C CA . LEU A 1 90 ? -7.833 -8.165 13.198 1.00 98.88 90 LEU A CA 1
ATOM 703 C C . LEU A 1 90 ? -6.387 -7.666 13.247 1.00 98.88 90 LEU A C 1
ATOM 705 O O . LEU A 1 90 ? -5.700 -7.849 14.257 1.00 98.88 90 LEU A O 1
ATOM 709 N N . LYS A 1 91 ? -5.942 -7.000 12.181 1.00 98.94 91 LYS A N 1
ATOM 710 C CA . LYS A 1 91 ? -4.702 -6.219 12.183 1.00 98.94 91 LYS A CA 1
ATOM 711 C C . LYS A 1 91 ? -5.033 -4.746 12.031 1.00 98.94 91 LYS A C 1
ATOM 713 O O . LYS A 1 91 ? -5.830 -4.373 11.175 1.00 98.94 91 LYS A O 1
ATOM 718 N N . LEU A 1 92 ? -4.430 -3.920 12.883 1.00 98.94 92 LEU A N 1
ATOM 719 C CA . LEU A 1 92 ? -4.662 -2.480 12.921 1.00 98.94 92 LEU A CA 1
ATOM 720 C C . LEU A 1 92 ? -3.337 -1.727 13.046 1.00 98.94 92 LEU A C 1
ATOM 722 O O . LEU A 1 92 ? -2.526 -2.033 13.918 1.00 98.94 92 LEU A O 1
ATOM 726 N N . THR A 1 93 ? -3.142 -0.718 12.203 1.00 98.94 93 THR A N 1
ATOM 727 C CA . THR A 1 93 ? -2.040 0.246 12.311 1.00 98.94 93 THR A CA 1
ATOM 728 C C . THR A 1 93 ? -2.602 1.581 12.774 1.00 98.94 93 THR A C 1
ATOM 730 O O . THR A 1 93 ? -3.463 2.146 12.106 1.00 98.94 93 THR A O 1
ATOM 733 N N . ALA A 1 94 ? -2.098 2.104 13.888 1.00 98.88 94 ALA A N 1
ATOM 734 C CA . ALA A 1 94 ? -2.291 3.491 14.289 1.00 98.88 94 ALA A CA 1
ATOM 735 C C . ALA A 1 94 ? -1.095 4.312 13.794 1.00 98.88 94 ALA A C 1
ATOM 737 O O . ALA A 1 94 ? 0.045 4.030 14.170 1.00 98.88 94 ALA A O 1
ATOM 738 N N . GLN A 1 95 ? -1.345 5.317 12.955 1.00 98.88 95 GLN A N 1
ATOM 739 C CA . GLN A 1 95 ? -0.331 6.307 12.597 1.00 98.88 95 GLN A CA 1
ATOM 740 C C . GLN A 1 95 ? -0.334 7.404 13.660 1.00 98.88 95 GLN A C 1
ATOM 742 O O . GLN A 1 95 ? -1.402 7.803 14.121 1.00 98.88 95 GLN A O 1
ATOM 747 N N . LEU A 1 96 ? 0.843 7.904 14.031 1.00 98.81 96 LEU A N 1
ATOM 748 C CA . LEU A 1 96 ? 1.010 9.023 14.951 1.00 98.81 96 LEU A CA 1
ATOM 749 C C . LEU A 1 96 ? 1.732 10.181 14.259 1.00 98.81 96 LEU A C 1
ATOM 751 O O . LEU A 1 96 ? 2.481 9.993 13.299 1.00 98.81 96 LEU A O 1
ATOM 755 N N . TYR A 1 97 ? 1.523 11.389 14.768 1.00 98.62 97 TYR A N 1
ATOM 756 C CA . TYR A 1 97 ? 2.460 12.483 14.542 1.00 98.62 97 TYR A CA 1
ATOM 757 C C . TYR A 1 97 ? 3.801 12.195 15.231 1.00 98.62 97 TYR A C 1
ATOM 759 O O . TYR A 1 97 ? 3.836 11.452 16.217 1.00 98.62 97 TYR A O 1
ATOM 767 N N . PRO A 1 98 ? 4.904 12.812 14.767 1.00 97.69 98 PRO A N 1
ATOM 768 C CA . PRO A 1 98 ? 6.174 12.760 15.473 1.00 97.69 98 PRO A CA 1
ATOM 769 C C . PRO A 1 98 ? 6.040 13.156 16.950 1.00 97.69 98 PRO A C 1
ATOM 771 O O . PRO A 1 98 ? 5.397 14.151 17.311 1.00 97.69 98 PRO A O 1
ATOM 774 N N . LEU A 1 99 ? 6.658 12.351 17.813 1.00 97.12 99 LEU A N 1
ATOM 775 C CA . LEU A 1 99 ? 6.613 12.523 19.262 1.00 97.12 99 LEU A CA 1
ATOM 776 C C . LEU A 1 99 ? 7.924 13.138 19.765 1.00 97.12 99 LEU A C 1
ATOM 778 O O . LEU A 1 99 ? 9.010 12.843 19.256 1.00 97.12 99 LEU A O 1
ATOM 782 N N . ARG A 1 100 ? 7.847 13.984 20.792 1.00 95.44 100 ARG A N 1
ATOM 783 C CA . ARG A 1 100 ? 9.008 14.523 21.515 1.00 95.44 100 ARG A CA 1
ATOM 784 C C . ARG A 1 100 ? 9.627 13.455 22.425 1.00 95.44 100 ARG A C 1
ATOM 786 O O . ARG A 1 100 ? 8.948 12.470 22.739 1.00 95.44 100 ARG A O 1
ATOM 793 N N . PRO A 1 101 ? 10.911 13.570 22.810 1.00 93.94 101 PRO A N 1
ATOM 794 C CA . PRO A 1 101 ? 11.622 12.535 23.571 1.00 93.94 101 PRO A CA 1
ATOM 795 C C . PRO A 1 101 ? 10.931 12.086 24.867 1.00 93.94 101 PRO A C 1
ATOM 797 O O . PRO A 1 101 ? 10.997 10.914 25.215 1.00 93.94 101 PRO A O 1
ATOM 800 N N . GLU A 1 102 ? 10.250 13.001 25.550 1.00 94.00 102 GLU A N 1
ATOM 801 C CA . GLU A 1 102 ? 9.569 12.792 26.830 1.00 94.00 102 GLU A CA 1
ATOM 802 C C . GLU A 1 102 ? 8.168 12.172 26.715 1.00 94.00 102 GLU A C 1
ATOM 804 O O . GLU A 1 102 ? 7.600 11.739 27.716 1.00 94.00 102 GLU A O 1
ATOM 809 N N . GLU A 1 103 ? 7.586 12.144 25.513 1.00 96.38 103 GLU A N 1
ATOM 810 C CA . GLU A 1 103 ? 6.227 11.636 25.313 1.00 96.38 103 GLU A CA 1
ATOM 811 C C . GLU A 1 103 ? 6.175 10.097 25.436 1.00 96.38 103 GLU A C 1
ATOM 813 O O . GLU A 1 103 ? 7.121 9.410 25.033 1.00 96.38 103 GLU A O 1
ATOM 818 N N . PRO A 1 104 ? 5.065 9.508 25.921 1.00 96.12 104 PRO A N 1
ATOM 819 C CA . PRO A 1 104 ? 4.914 8.056 25.991 1.00 96.12 104 PRO A CA 1
ATOM 820 C C . PRO A 1 104 ? 5.163 7.376 24.640 1.00 96.12 104 PRO A C 1
ATOM 822 O O . PRO A 1 104 ? 4.795 7.899 23.588 1.00 96.12 104 PRO A O 1
ATOM 825 N N . ARG A 1 105 ? 5.767 6.186 24.656 1.00 97.00 105 ARG A N 1
ATOM 826 C CA . ARG A 1 105 ? 6.027 5.374 23.453 1.00 97.00 105 ARG A CA 1
ATOM 827 C C . ARG A 1 105 ? 5.100 4.173 23.339 1.00 97.00 105 ARG A C 1
ATOM 829 O O . ARG A 1 105 ? 5.435 3.213 22.665 1.00 97.00 105 ARG A O 1
ATOM 836 N N . THR A 1 106 ? 3.924 4.253 23.952 1.00 98.38 106 THR A N 1
ATOM 837 C CA . THR A 1 106 ? 2.933 3.175 23.972 1.00 98.38 106 THR A CA 1
ATOM 838 C C . THR A 1 106 ? 1.577 3.707 23.524 1.00 98.38 106 THR A C 1
ATOM 840 O O . THR A 1 106 ? 1.170 4.804 23.911 1.00 98.38 106 THR A O 1
ATOM 843 N N . VAL A 1 107 ? 0.877 2.918 22.715 1.00 98.81 107 VAL A N 1
ATOM 844 C CA . VAL A 1 107 ? -0.487 3.167 22.236 1.00 98.81 107 VAL A CA 1
ATOM 845 C C . VAL A 1 107 ? -1.380 2.044 22.737 1.00 98.81 107 VAL A C 1
ATOM 847 O O . VAL A 1 107 ? -0.983 0.879 22.730 1.00 98.81 107 VAL A O 1
ATOM 850 N N . ARG A 1 108 ? -2.595 2.383 23.164 1.00 98.81 108 ARG A N 1
ATOM 851 C CA . ARG A 1 108 ? -3.585 1.428 23.678 1.00 98.81 108 ARG A CA 1
ATOM 852 C C . ARG A 1 108 ? -4.707 1.271 22.657 1.00 98.81 108 ARG A C 1
ATOM 854 O O . ARG A 1 108 ? -5.145 2.264 22.078 1.00 98.81 108 ARG A O 1
ATOM 861 N N . LEU A 1 109 ? -5.165 0.043 22.437 1.00 98.88 109 LEU A N 1
ATOM 862 C CA . LEU A 1 109 ? -6.346 -0.266 21.634 1.00 98.88 109 LEU A CA 1
ATOM 863 C C . LEU A 1 109 ? -7.473 -0.699 22.567 1.00 98.88 109 LEU A C 1
ATOM 865 O O . LEU A 1 109 ? -7.354 -1.686 23.297 1.00 98.88 109 LEU A O 1
ATOM 869 N N . GLU A 1 110 ? -8.586 0.020 22.497 1.00 98.88 110 GLU A N 1
ATOM 870 C CA . GLU A 1 110 ? -9.805 -0.311 23.217 1.00 98.88 110 GLU A CA 1
ATOM 871 C C . GLU A 1 110 ? -10.952 -0.588 22.246 1.00 98.88 110 GLU A C 1
ATOM 873 O O . GLU A 1 110 ? -11.045 0.003 21.167 1.00 98.88 110 GLU A O 1
ATOM 878 N N . VAL A 1 111 ? -11.856 -1.473 22.653 1.00 98.81 111 VAL A N 1
ATOM 879 C CA . VAL A 1 111 ? -13.087 -1.791 21.921 1.00 98.81 111 VAL A CA 1
ATOM 880 C C . VAL A 1 111 ? -14.287 -1.668 22.840 1.00 98.81 111 VAL A C 1
ATOM 882 O O . VAL A 1 111 ? -14.175 -1.892 24.047 1.00 98.81 111 VAL A O 1
ATOM 885 N N . GLN A 1 112 ? -15.440 -1.323 22.278 1.00 98.38 112 GLN A N 1
ATOM 886 C CA . GLN A 1 112 ? -16.677 -1.236 23.038 1.00 98.38 112 GLN A CA 1
ATOM 887 C C . GLN A 1 112 ? -17.475 -2.535 22.911 1.00 98.38 112 GLN A C 1
ATOM 889 O O . GLN A 1 112 ? -17.887 -2.919 21.816 1.00 98.38 112 GLN A O 1
ATOM 894 N N . ARG A 1 113 ? -17.717 -3.205 24.041 1.00 93.69 113 ARG A N 1
ATOM 895 C CA . ARG A 1 113 ? -18.576 -4.394 24.144 1.00 93.69 113 ARG A CA 1
ATOM 896 C C . ARG A 1 113 ? -19.597 -4.166 25.250 1.00 93.69 113 ARG A C 1
ATOM 898 O O . ARG A 1 113 ? -19.244 -3.672 26.316 1.00 93.69 113 ARG A O 1
ATOM 905 N N . ASP A 1 114 ? -20.865 -4.458 24.969 1.00 92.31 114 ASP A N 1
ATOM 906 C CA . ASP A 1 114 ? -21.978 -4.273 25.914 1.00 92.31 114 ASP A CA 1
ATOM 907 C C . ASP A 1 114 ? -22.015 -2.864 26.544 1.00 92.31 114 ASP A C 1
ATOM 909 O O . ASP A 1 114 ? -22.257 -2.688 27.735 1.00 92.31 114 ASP A O 1
ATOM 913 N N . GLY A 1 115 ? -21.707 -1.842 25.736 1.00 93.50 115 GLY A N 1
ATOM 914 C CA . GLY A 1 115 ? -21.657 -0.436 26.151 1.00 93.50 115 GLY A CA 1
ATOM 915 C C . GLY A 1 115 ? -20.374 -0.004 26.873 1.00 93.50 115 GLY A C 1
ATOM 916 O O . GLY A 1 115 ? -20.147 1.198 27.011 1.00 93.50 115 GLY A O 1
ATOM 917 N N . ASN A 1 116 ? -19.494 -0.932 27.255 1.00 97.38 116 ASN A N 1
ATOM 918 C CA . ASN A 1 116 ? -18.281 -0.646 28.020 1.00 97.38 116 ASN A CA 1
ATOM 919 C C . ASN A 1 116 ? -17.025 -0.681 27.145 1.00 97.38 116 ASN A C 1
ATOM 921 O O . ASN A 1 116 ? -16.822 -1.609 26.361 1.00 97.38 116 ASN A O 1
ATOM 925 N N . TRP A 1 117 ? -16.156 0.317 27.311 1.00 98.31 117 TRP A N 1
ATOM 926 C CA . TRP A 1 117 ? -14.824 0.317 26.708 1.00 98.31 117 TRP A CA 1
ATOM 927 C C . TRP A 1 117 ? -13.903 -0.627 27.473 1.00 98.31 117 TRP A C 1
ATOM 929 O O . TRP A 1 117 ? -13.798 -0.543 28.694 1.00 98.31 117 TRP A O 1
ATOM 939 N N . THR A 1 118 ? -13.245 -1.529 26.752 1.00 98.19 118 THR A N 1
ATOM 940 C CA . THR A 1 118 ? -12.263 -2.465 27.303 1.00 98.19 118 THR A CA 1
ATOM 941 C C . THR A 1 118 ? -10.974 -2.354 26.510 1.00 98.19 118 THR A C 1
ATOM 943 O O . THR A 1 118 ? -10.991 -2.466 25.284 1.00 98.19 118 THR A O 1
ATOM 946 N N . GLU A 1 119 ? -9.858 -2.163 27.207 1.00 98.50 119 GLU A N 1
ATOM 947 C CA . GLU A 1 119 ? -8.531 -2.287 26.616 1.00 98.50 119 GLU A CA 1
ATOM 948 C C . GLU A 1 119 ? -8.238 -3.744 26.278 1.00 98.50 119 GLU A C 1
ATOM 950 O O . GLU A 1 119 ? -8.354 -4.627 27.126 1.00 98.50 119 GLU A O 1
ATOM 955 N N . ILE A 1 120 ? -7.883 -3.989 25.019 1.00 98.50 120 ILE A N 1
ATOM 956 C CA . ILE A 1 120 ? -7.619 -5.337 24.508 1.00 98.50 120 ILE A CA 1
ATOM 957 C C . ILE A 1 120 ? -6.167 -5.539 24.089 1.00 98.50 120 ILE A C 1
ATOM 959 O O . ILE A 1 120 ? -5.745 -6.682 23.939 1.00 98.50 120 ILE A O 1
ATOM 963 N N . ALA A 1 121 ? -5.409 -4.457 23.890 1.00 98.75 121 ALA A N 1
ATOM 964 C CA . ALA A 1 121 ? -3.994 -4.531 23.556 1.00 98.75 121 ALA A CA 1
ATOM 965 C C . ALA A 1 121 ? -3.265 -3.205 23.800 1.00 98.75 121 ALA A C 1
ATOM 967 O O . ALA A 1 121 ? -3.856 -2.124 23.761 1.00 98.75 121 ALA A O 1
ATOM 968 N N . GLN A 1 122 ? -1.947 -3.313 23.952 1.00 98.75 122 GLN A N 1
ATOM 969 C CA . GLN A 1 122 ? -1.000 -2.205 23.904 1.00 98.75 122 GLN A CA 1
ATOM 970 C C . GLN A 1 122 ? 0.083 -2.517 22.869 1.00 98.75 122 GLN A C 1
ATOM 972 O O . GLN A 1 122 ? 0.408 -3.686 22.651 1.00 98.75 122 GLN A O 1
ATOM 977 N N . ALA A 1 123 ? 0.633 -1.485 22.239 1.00 98.69 123 ALA A N 1
ATOM 978 C CA . ALA A 1 123 ? 1.732 -1.608 21.291 1.00 98.69 123 ALA A CA 1
ATOM 979 C C . ALA A 1 123 ? 2.708 -0.441 21.438 1.00 98.69 123 ALA A C 1
ATOM 981 O O . ALA A 1 123 ? 2.295 0.694 21.695 1.00 98.69 123 ALA A O 1
ATOM 982 N N . ASP A 1 124 ? 3.993 -0.720 21.238 1.00 98.56 124 ASP A N 1
ATOM 983 C CA . ASP A 1 124 ? 5.022 0.312 21.215 1.00 98.56 124 ASP A CA 1
ATOM 984 C C . ASP A 1 124 ? 4.972 1.113 19.906 1.00 98.56 124 ASP A C 1
ATOM 986 O O . ASP A 1 124 ? 4.638 0.594 18.836 1.00 98.56 124 ASP A O 1
ATOM 990 N N . VAL A 1 125 ? 5.313 2.398 19.992 1.00 98.56 125 VAL A N 1
ATOM 991 C CA . VAL A 1 125 ? 5.461 3.289 18.839 1.00 98.56 125 VAL A CA 1
ATOM 992 C C . VAL A 1 125 ? 6.803 3.012 18.171 1.00 98.56 125 VAL A C 1
ATOM 994 O O . VAL A 1 125 ? 7.859 3.203 18.775 1.00 98.56 125 VAL A O 1
ATOM 997 N N . LEU A 1 126 ? 6.765 2.614 16.903 1.00 98.25 126 LEU A N 1
ATOM 998 C CA . LEU A 1 126 ? 7.950 2.359 16.095 1.00 98.25 126 LEU A CA 1
ATOM 999 C C . LEU A 1 126 ? 8.468 3.638 15.436 1.00 98.25 126 LEU A C 1
ATOM 1001 O O . LEU A 1 126 ? 7.706 4.438 14.888 1.00 98.25 126 LEU A O 1
ATOM 1005 N N . TYR A 1 127 ? 9.789 3.782 15.441 1.00 96.50 127 TYR A N 1
ATOM 1006 C CA . TYR A 1 127 ? 10.539 4.867 14.818 1.00 96.50 127 TYR A CA 1
ATOM 1007 C C . TYR A 1 127 ? 11.613 4.284 13.879 1.00 96.50 127 TYR A C 1
ATOM 1009 O O . TYR A 1 127 ? 12.197 3.258 14.235 1.00 96.50 127 TYR A O 1
ATOM 1017 N N . PRO A 1 128 ? 11.902 4.904 12.715 1.00 96.69 128 PRO A N 1
ATOM 1018 C CA . PRO A 1 128 ? 11.242 6.075 12.110 1.00 96.69 128 PRO A CA 1
ATOM 1019 C C . PRO A 1 128 ? 9.840 5.746 11.578 1.00 96.69 128 PRO A C 1
ATOM 1021 O O . PRO A 1 128 ? 9.508 4.572 11.449 1.00 96.69 128 PRO A O 1
ATOM 1024 N N . GLY A 1 129 ? 9.000 6.752 11.311 1.00 97.38 129 GLY A N 1
ATOM 1025 C CA . GLY A 1 129 ? 7.639 6.584 10.768 1.00 97.38 129 GLY A CA 1
ATOM 1026 C C . GLY A 1 129 ? 6.491 6.709 11.780 1.00 97.38 129 GLY A C 1
ATOM 1027 O O . GLY A 1 129 ? 5.353 6.925 11.381 1.00 97.38 129 GLY A O 1
ATOM 1028 N N . TRP A 1 130 ? 6.761 6.629 13.086 1.00 98.44 130 TRP A N 1
ATOM 1029 C CA . TRP A 1 130 ? 5.791 6.888 14.167 1.00 98.44 130 TRP A CA 1
ATOM 1030 C C . TRP A 1 130 ? 4.478 6.100 14.033 1.00 98.44 130 TRP A C 1
ATOM 1032 O O . TRP A 1 130 ? 3.395 6.675 13.956 1.00 98.44 130 TRP A O 1
ATOM 1042 N N . SER A 1 131 ? 4.568 4.771 13.995 1.00 98.62 131 SER A N 1
ATOM 1043 C CA . SER A 1 131 ? 3.407 3.882 13.856 1.00 98.62 131 SER A CA 1
ATOM 1044 C C . SER A 1 131 ? 3.348 2.857 14.989 1.00 98.62 131 SER A C 1
ATOM 1046 O O . SER A 1 131 ? 4.382 2.347 15.412 1.00 98.62 131 SER A O 1
ATOM 1048 N N . ALA A 1 132 ? 2.148 2.532 15.472 1.00 98.81 132 ALA A N 1
ATOM 1049 C CA . ALA A 1 132 ? 1.910 1.437 16.414 1.00 98.81 132 ALA A CA 1
ATOM 1050 C C . ALA A 1 132 ? 1.001 0.386 15.769 1.00 98.81 132 ALA A C 1
ATOM 1052 O O . ALA A 1 132 ? 0.096 0.717 14.999 1.00 98.81 132 ALA A O 1
ATOM 1053 N N . HIS A 1 133 ? 1.247 -0.883 16.072 1.00 98.88 133 HIS A N 1
ATOM 1054 C CA . HIS A 1 133 ? 0.698 -1.999 15.313 1.00 98.88 133 HIS A CA 1
ATOM 1055 C C . HIS A 1 133 ? 0.087 -3.061 16.231 1.00 98.88 133 HIS A C 1
ATOM 1057 O O . HIS A 1 133 ? 0.739 -3.542 17.155 1.00 98.88 133 HIS A O 1
ATOM 1063 N N . PHE A 1 134 ? -1.159 -3.445 15.959 1.00 98.94 134 PHE A N 1
ATOM 1064 C CA . PHE A 1 134 ? -1.943 -4.360 16.783 1.00 98.94 134 PHE A CA 1
ATOM 1065 C C . PHE A 1 134 ? -2.363 -5.588 15.984 1.00 98.94 134 PHE A C 1
ATOM 1067 O O . PHE A 1 134 ? -2.902 -5.463 14.885 1.00 98.94 134 PHE A O 1
ATOM 1074 N N . ARG A 1 135 ? -2.171 -6.774 16.565 1.00 98.75 135 ARG A N 1
ATOM 1075 C CA . ARG A 1 135 ? -2.694 -8.046 16.061 1.00 98.75 135 ARG A CA 1
ATOM 1076 C C . ARG A 1 135 ? -3.598 -8.653 17.124 1.00 98.75 135 ARG A C 1
ATOM 1078 O O . ARG A 1 135 ? -3.123 -8.969 18.211 1.00 98.75 135 ARG A O 1
ATOM 1085 N N . ILE A 1 136 ? -4.872 -8.838 16.798 1.00 98.81 136 ILE A N 1
ATOM 1086 C CA . ILE A 1 136 ? -5.862 -9.451 17.684 1.00 98.81 136 ILE A CA 1
ATOM 1087 C C . ILE A 1 136 ? -6.356 -10.737 17.031 1.00 98.81 136 ILE A C 1
ATOM 1089 O O . ILE A 1 136 ? -7.033 -10.705 16.005 1.00 98.81 136 ILE A O 1
ATOM 1093 N N . GLU A 1 137 ? -5.993 -11.869 17.621 1.00 98.50 137 GLU A N 1
ATOM 1094 C CA . GLU A 1 137 ? -6.416 -13.192 17.162 1.00 98.50 137 GLU A CA 1
ATOM 1095 C C . GLU A 1 137 ? -7.796 -13.559 17.714 1.00 98.50 137 GLU A C 1
ATOM 1097 O O . GLU A 1 137 ? -8.250 -13.004 18.717 1.00 98.50 137 GLU A O 1
ATOM 1102 N N . ASN A 1 138 ? -8.452 -14.529 17.074 1.00 97.88 138 ASN A N 1
ATOM 1103 C CA . ASN A 1 138 ? -9.805 -14.979 17.412 1.00 97.88 138 ASN A CA 1
ATOM 1104 C C . ASN A 1 138 ? -10.835 -13.831 17.419 1.00 97.88 138 ASN A C 1
ATOM 1106 O O . ASN A 1 138 ? -11.744 -13.791 18.250 1.00 97.88 138 ASN A O 1
ATOM 1110 N N . TRP A 1 139 ? -10.676 -12.878 16.501 1.00 98.38 139 TRP A N 1
ATOM 1111 C CA . TRP A 1 139 ? -11.605 -11.778 16.299 1.00 98.38 139 TRP A CA 1
ATOM 1112 C C . TRP A 1 139 ? -12.940 -12.285 15.736 1.00 98.38 139 TRP A C 1
ATOM 1114 O O . TRP A 1 139 ? -12.981 -12.935 14.691 1.00 98.38 139 TRP A O 1
ATOM 1124 N N . ASP A 1 140 ? -14.039 -11.958 16.418 1.00 97.25 140 ASP A N 1
ATOM 1125 C CA . ASP A 1 140 ? -15.401 -12.245 15.964 1.00 97.25 140 ASP A CA 1
ATOM 1126 C C . ASP A 1 140 ? -15.814 -11.242 14.876 1.00 97.25 140 ASP A C 1
ATOM 1128 O O . ASP A 1 140 ? -16.225 -10.119 15.170 1.00 97.25 140 ASP A O 1
ATOM 1132 N N . SER A 1 141 ? -15.702 -11.649 13.610 1.00 96.62 141 SER A N 1
ATOM 1133 C CA . SER A 1 141 ? -16.083 -10.829 12.456 1.00 96.62 141 SER A CA 1
ATOM 1134 C C . SER A 1 141 ? -17.592 -10.797 12.190 1.00 96.62 141 SER A C 1
ATOM 1136 O O . SER A 1 141 ? -18.018 -10.111 11.266 1.00 96.62 141 SER A O 1
ATOM 1138 N N . SER A 1 142 ? -18.429 -11.477 12.984 1.00 96.25 142 SER A N 1
ATOM 1139 C CA . SER A 1 142 ? -19.889 -11.458 12.789 1.00 96.25 142 SER A CA 1
ATOM 1140 C C . SER A 1 142 ? -20.556 -10.165 13.274 1.00 96.25 142 SER A C 1
ATOM 1142 O O . SER A 1 142 ? -21.723 -9.905 12.969 1.00 96.25 142 SER A O 1
ATOM 1144 N N . LYS A 1 143 ? -19.830 -9.331 14.028 1.00 95.94 143 LYS A N 1
ATOM 1145 C CA . LYS A 1 143 ? -20.356 -8.119 14.663 1.00 95.94 143 LYS A CA 1
ATOM 1146 C C . LYS A 1 143 ? -19.506 -6.910 14.324 1.00 95.94 143 LYS A C 1
ATOM 1148 O O . LYS A 1 143 ? -18.281 -6.980 14.315 1.00 95.94 143 LYS A O 1
ATOM 1153 N N . SER A 1 144 ? -20.176 -5.780 14.112 1.00 98.19 144 SER A N 1
ATOM 1154 C CA . SER A 1 144 ? -19.493 -4.495 14.050 1.00 98.19 144 SER A CA 1
ATOM 1155 C C . SER A 1 144 ? -19.164 -4.043 15.472 1.00 98.19 144 SER A C 1
ATOM 1157 O O . SER A 1 144 ? -20.042 -4.047 16.336 1.00 98.19 144 SER A O 1
ATOM 1159 N N . VAL A 1 145 ? -17.915 -3.660 15.718 1.00 98.69 145 VAL A N 1
ATOM 1160 C CA . VAL A 1 145 ? -17.410 -3.327 17.056 1.00 98.69 145 VAL A CA 1
ATOM 1161 C C . VAL A 1 145 ? -16.770 -1.938 17.027 1.00 98.69 145 VAL A C 1
ATOM 1163 O O . VAL A 1 145 ? -15.789 -1.741 16.301 1.00 98.69 145 VAL A O 1
ATOM 1166 N N . PRO A 1 146 ? -17.294 -0.955 17.786 1.00 98.81 146 PRO A N 1
ATOM 1167 C CA . PRO A 1 146 ? -16.633 0.334 17.939 1.00 98.81 146 PRO A CA 1
ATOM 1168 C C . PRO A 1 146 ? -15.247 0.154 18.556 1.00 98.81 146 PRO A C 1
ATOM 1170 O O . PRO A 1 146 ? -15.081 -0.617 19.506 1.00 98.81 146 PRO A O 1
ATOM 1173 N N . TYR A 1 147 ? -14.261 0.879 18.040 1.00 98.88 147 TYR A N 1
ATOM 1174 C CA . TYR A 1 147 ? -12.900 0.868 18.568 1.00 98.88 147 TYR A CA 1
ATOM 1175 C C . TYR A 1 147 ? -12.391 2.288 18.801 1.00 98.88 147 TYR A C 1
ATOM 1177 O O . TYR A 1 147 ? -12.890 3.253 18.212 1.00 98.88 147 TYR A O 1
ATOM 1185 N N . ARG A 1 148 ? -11.367 2.409 19.645 1.00 98.81 148 ARG A N 1
ATOM 1186 C CA . ARG A 1 148 ? -10.541 3.609 19.750 1.00 98.81 148 ARG A CA 1
ATOM 1187 C C . ARG A 1 148 ? -9.089 3.246 20.014 1.00 98.81 148 ARG A C 1
ATOM 1189 O O . ARG A 1 148 ? -8.804 2.314 20.763 1.00 98.81 148 ARG A O 1
ATOM 1196 N N . VAL A 1 149 ? -8.184 4.001 19.409 1.00 98.81 149 VAL A N 1
ATOM 1197 C CA . VAL A 1 149 ? -6.758 3.985 19.740 1.00 98.81 149 VAL A CA 1
ATOM 1198 C C . VAL A 1 149 ? -6.421 5.224 20.557 1.00 98.81 149 VAL A C 1
ATOM 1200 O O . VAL A 1 149 ? -6.931 6.307 20.271 1.00 98.81 149 VAL A O 1
ATOM 1203 N N . LEU A 1 150 ? -5.598 5.049 21.587 1.00 98.81 150 LEU A N 1
ATOM 1204 C CA . LEU A 1 150 ? -5.305 6.064 22.596 1.00 98.81 150 LEU A CA 1
ATOM 1205 C C . LEU A 1 150 ? -3.796 6.229 22.759 1.00 98.81 150 LEU A C 1
ATOM 1207 O O . LEU A 1 150 ? -3.069 5.235 22.829 1.00 98.81 150 LEU A O 1
ATOM 1211 N N . HIS A 1 151 ? -3.333 7.472 22.870 1.00 98.44 151 HIS A N 1
ATOM 1212 C CA . HIS A 1 151 ? -1.938 7.798 23.174 1.00 98.44 151 HIS A CA 1
ATOM 1213 C C . HIS A 1 151 ? -1.875 8.882 24.252 1.00 98.44 151 HIS A C 1
ATOM 1215 O O . HIS A 1 151 ? -2.531 9.923 24.155 1.00 98.44 151 HIS A O 1
ATOM 1221 N N . GLY A 1 152 ? -1.112 8.597 25.312 1.00 95.12 152 GLY A N 1
ATOM 1222 C CA . GLY A 1 152 ? -1.149 9.379 26.546 1.00 95.12 152 GLY A CA 1
ATOM 1223 C C . GLY A 1 152 ? -2.568 9.485 27.121 1.00 95.12 152 GLY A C 1
ATOM 1224 O O . GLY A 1 152 ? -3.393 8.584 26.950 1.00 95.12 152 GLY A O 1
ATOM 1225 N N . ASP A 1 153 ? -2.842 10.611 27.778 1.00 94.00 153 ASP A N 1
ATOM 1226 C CA . ASP A 1 153 ? -4.147 10.890 28.393 1.00 94.00 153 ASP A CA 1
ATOM 1227 C C . ASP A 1 153 ? -5.115 11.629 27.454 1.00 94.00 153 ASP A C 1
ATOM 1229 O O . ASP A 1 153 ? -6.308 11.717 27.740 1.00 94.00 153 ASP A O 1
ATOM 1233 N N . LEU A 1 154 ? -4.607 12.193 26.350 1.00 95.88 154 LEU A N 1
ATOM 1234 C CA . LEU A 1 154 ? -5.335 13.174 25.537 1.00 95.88 154 LEU A CA 1
ATOM 1235 C C . LEU A 1 154 ? -5.703 12.669 24.140 1.00 95.88 154 LEU A C 1
ATOM 1237 O O . LEU A 1 154 ? -6.798 12.962 23.663 1.00 95.88 154 LEU A O 1
ATOM 1241 N N . ALA A 1 155 ? -4.801 11.960 23.456 1.00 98.31 155 ALA A N 1
ATOM 1242 C CA . ALA A 1 155 ? -4.998 11.628 22.051 1.00 98.31 155 ALA A CA 1
ATOM 1243 C C . ALA A 1 155 ? -5.937 10.431 21.895 1.00 98.31 155 ALA A C 1
ATOM 1245 O O . ALA A 1 155 ? -5.736 9.389 22.522 1.00 98.31 155 ALA A O 1
ATOM 1246 N N . SER A 1 156 ? -6.926 10.557 21.010 1.00 98.38 156 SER A N 1
ATOM 1247 C CA . SER A 1 156 ? -7.870 9.485 20.703 1.00 98.38 156 SER A CA 1
ATOM 1248 C C . SER A 1 156 ? -8.291 9.519 19.239 1.00 98.38 156 SER A C 1
ATOM 1250 O O . SER A 1 156 ? -8.689 10.564 18.723 1.00 98.38 156 SER A O 1
ATOM 1252 N N . PHE A 1 157 ? -8.267 8.362 18.580 1.00 98.75 157 PHE A N 1
ATOM 1253 C CA . PHE A 1 157 ? -8.896 8.174 17.275 1.00 98.75 157 PHE A CA 1
ATOM 1254 C C . PHE A 1 157 ? -9.876 7.007 17.343 1.00 98.75 157 PHE A C 1
ATOM 1256 O O . PHE A 1 157 ? -9.484 5.875 17.621 1.00 98.75 157 PHE A O 1
ATOM 1263 N N . ALA A 1 158 ? -11.153 7.292 17.089 1.00 98.62 158 ALA A N 1
ATOM 1264 C CA . ALA A 1 158 ? -12.236 6.320 17.163 1.00 98.62 158 ALA A CA 1
ATOM 1265 C C . ALA A 1 158 ? -12.799 5.970 15.781 1.00 98.62 158 ALA A C 1
ATOM 1267 O O . ALA A 1 158 ? -12.745 6.774 14.841 1.00 98.62 158 ALA A O 1
ATOM 1268 N N . GLY A 1 159 ? -13.367 4.773 15.693 1.00 98.56 159 GLY A N 1
ATOM 1269 C CA . GLY A 1 159 ? -13.910 4.213 14.467 1.00 98.56 159 GLY A CA 1
ATOM 1270 C C . GLY A 1 159 ? -14.764 2.972 14.712 1.00 98.56 159 GLY A C 1
ATOM 1271 O O . GLY A 1 159 ? -15.196 2.703 15.836 1.00 98.56 159 GLY A O 1
ATOM 1272 N N . LEU A 1 160 ? -15.005 2.210 13.648 1.00 98.75 160 LEU A N 1
ATOM 1273 C CA . LEU A 1 160 ? -15.800 0.985 13.671 1.00 98.75 160 LEU A CA 1
ATOM 1274 C C . LEU A 1 160 ? -15.066 -0.126 12.920 1.00 98.75 160 LEU A C 1
ATOM 1276 O O . LEU A 1 160 ? -14.801 -0.002 11.728 1.00 98.75 160 LEU A O 1
ATOM 1280 N N . ILE A 1 161 ? -14.795 -1.242 13.591 1.00 98.88 161 ILE A N 1
ATOM 1281 C CA . ILE A 1 161 ? -14.433 -2.475 12.891 1.00 98.88 161 ILE A CA 1
ATOM 1282 C C . ILE A 1 161 ? -15.743 -3.073 12.383 1.00 98.88 161 ILE A C 1
ATOM 1284 O O . ILE A 1 161 ? -16.575 -3.483 13.194 1.00 98.88 161 ILE A O 1
ATOM 1288 N N . ARG A 1 162 ? -15.983 -3.050 11.070 1.00 98.50 162 ARG A N 1
ATOM 1289 C CA . ARG A 1 162 ? -17.217 -3.579 10.468 1.00 98.50 162 ARG A CA 1
ATOM 1290 C C . ARG A 1 162 ? -17.262 -5.100 10.578 1.00 98.50 162 ARG A C 1
ATOM 1292 O O . ARG A 1 162 ? -16.231 -5.765 10.483 1.00 98.50 162 ARG A O 1
ATOM 1299 N N . ARG A 1 163 ? -18.475 -5.639 10.742 1.00 98.19 163 ARG A N 1
ATOM 1300 C CA . ARG A 1 163 ? -18.714 -7.065 10.502 1.00 98.19 163 ARG 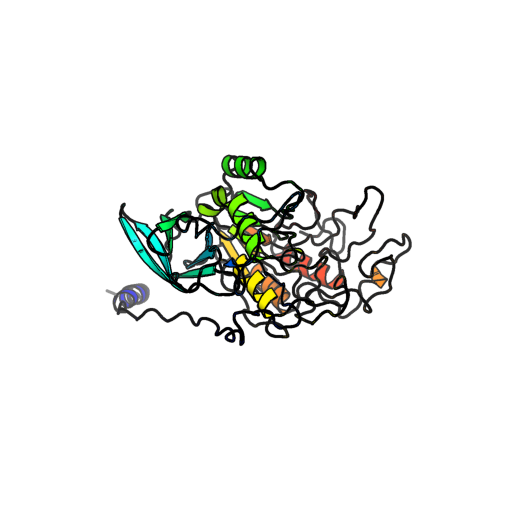A CA 1
ATOM 1301 C C . ARG A 1 163 ? -18.376 -7.419 9.056 1.00 98.19 163 ARG A C 1
ATOM 1303 O O . ARG A 1 163 ? -18.521 -6.584 8.166 1.00 98.19 163 ARG A O 1
ATOM 1310 N N . ASP A 1 164 ? -17.997 -8.666 8.840 1.00 98.00 164 ASP A N 1
ATOM 1311 C CA . ASP A 1 164 ? -17.829 -9.233 7.509 1.00 98.00 164 ASP A CA 1
ATOM 1312 C C . ASP A 1 164 ? -19.193 -9.262 6.780 1.00 98.00 164 ASP A C 1
ATOM 1314 O O . ASP A 1 164 ? -20.140 -9.850 7.313 1.00 98.00 164 ASP A O 1
ATOM 1318 N N . PRO A 1 165 ? -19.339 -8.619 5.605 1.00 97.50 165 PRO A N 1
ATOM 1319 C CA . PRO A 1 165 ? -20.607 -8.502 4.880 1.00 97.50 165 PRO A CA 1
ATOM 1320 C C . PRO A 1 165 ? -20.991 -9.783 4.113 1.00 97.50 165 PRO A C 1
ATOM 1322 O O . PRO A 1 165 ? -21.450 -9.712 2.976 1.00 97.50 165 PRO A O 1
ATOM 1325 N N . GLN A 1 166 ? -20.813 -10.968 4.709 1.00 94.50 166 GLN A N 1
ATOM 1326 C CA . GLN A 1 166 ? -21.150 -12.256 4.074 1.00 94.50 166 GLN A CA 1
ATOM 1327 C C . GLN A 1 166 ? -22.649 -12.408 3.769 1.00 94.50 166 GLN A C 1
ATOM 1329 O O . GLN A 1 166 ? -23.033 -13.272 2.987 1.00 94.50 166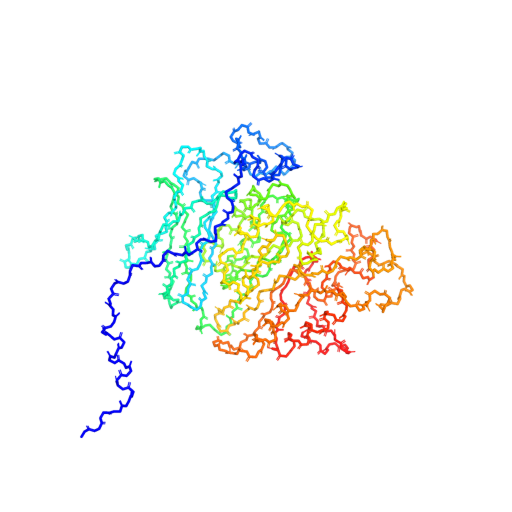 GLN A O 1
ATOM 1334 N N . ASP A 1 167 ? -23.495 -11.595 4.407 1.00 94.62 167 ASP A N 1
ATOM 1335 C CA . ASP A 1 167 ? -24.939 -11.539 4.191 1.00 94.62 167 ASP A CA 1
ATOM 1336 C C . ASP A 1 167 ? -25.354 -10.710 2.963 1.00 94.62 167 ASP A C 1
ATOM 1338 O O . ASP A 1 167 ? -26.533 -10.713 2.612 1.00 94.62 167 ASP A O 1
ATOM 1342 N N . LYS A 1 168 ? -24.425 -9.996 2.311 1.00 96.44 168 LYS A N 1
ATOM 1343 C CA . LYS A 1 168 ? -24.723 -9.182 1.125 1.00 96.44 168 LYS A CA 1
ATOM 1344 C C . LYS A 1 168 ? -24.635 -9.994 -0.169 1.00 96.44 168 LYS A C 1
ATOM 1346 O O . LYS A 1 168 ? -23.689 -10.743 -0.381 1.00 96.44 168 LYS A O 1
ATOM 1351 N N . ASP A 1 169 ? -25.556 -9.719 -1.094 1.00 95.19 169 ASP A N 1
ATOM 1352 C CA . ASP A 1 169 ? -25.516 -10.252 -2.467 1.00 95.19 169 ASP A CA 1
ATOM 1353 C C . ASP A 1 169 ? -24.418 -9.604 -3.332 1.00 95.19 169 ASP A C 1
ATOM 1355 O O . ASP A 1 169 ? -24.020 -10.145 -4.363 1.00 95.19 169 ASP A O 1
ATOM 1359 N N . SER A 1 170 ? -23.942 -8.420 -2.939 1.00 96.56 170 SER A N 1
ATOM 1360 C CA . SER A 1 170 ? -22.923 -7.658 -3.660 1.00 96.56 170 SER A CA 1
ATOM 1361 C C . SER A 1 170 ? -21.964 -6.973 -2.698 1.00 96.56 170 SER A C 1
ATOM 1363 O O . SER A 1 170 ? -22.406 -6.352 -1.729 1.00 96.56 170 SER A O 1
ATOM 1365 N N . ILE A 1 171 ? -20.675 -7.009 -3.031 1.00 97.81 171 ILE A N 1
ATOM 1366 C CA . ILE A 1 171 ? -19.614 -6.299 -2.315 1.00 97.81 171 ILE A CA 1
ATOM 1367 C C . ILE A 1 171 ? -19.203 -5.068 -3.114 1.00 97.81 171 ILE A C 1
ATOM 1369 O O . ILE A 1 171 ? -18.885 -5.168 -4.300 1.00 97.81 171 ILE A O 1
ATOM 1373 N N . VAL A 1 172 ? -19.205 -3.905 -2.462 1.00 98.44 172 VAL A N 1
ATOM 1374 C CA . VAL A 1 172 ? -18.823 -2.634 -3.087 1.00 98.44 172 VAL A CA 1
ATOM 1375 C C . VAL A 1 172 ? -17.376 -2.300 -2.733 1.00 98.44 172 VAL A C 1
ATOM 1377 O O . VAL A 1 172 ? -17.039 -2.137 -1.561 1.00 98.44 172 VAL A O 1
ATOM 1380 N N . VAL A 1 173 ? -16.520 -2.160 -3.746 1.00 98.69 173 VAL A N 1
ATOM 1381 C CA . VAL A 1 173 ? -15.107 -1.787 -3.577 1.00 98.69 173 VAL A CA 1
ATOM 1382 C C . VAL A 1 173 ? -14.877 -0.397 -4.156 1.00 98.69 173 VAL A C 1
ATOM 1384 O O . VAL A 1 173 ? -15.161 -0.159 -5.329 1.00 98.69 173 VAL A O 1
ATOM 1387 N N . ALA A 1 174 ? -14.325 0.513 -3.356 1.00 98.44 174 ALA A N 1
ATOM 1388 C CA . ALA A 1 174 ? -13.818 1.783 -3.861 1.00 98.44 174 ALA A CA 1
ATOM 1389 C C . ALA A 1 174 ? -12.344 1.634 -4.254 1.00 98.44 174 ALA A C 1
ATOM 1391 O O . ALA A 1 174 ? -11.492 1.488 -3.380 1.00 98.44 174 ALA A O 1
ATOM 1392 N N . ASN A 1 175 ? -12.057 1.676 -5.556 1.00 97.81 175 ASN A N 1
ATOM 1393 C CA . ASN A 1 175 ? -10.703 1.616 -6.110 1.00 97.81 175 ASN A CA 1
ATOM 1394 C C . ASN A 1 175 ? -10.162 3.031 -6.370 1.00 97.81 175 ASN A C 1
ATOM 1396 O O . ASN A 1 175 ? -10.777 3.799 -7.110 1.00 97.81 175 ASN A O 1
ATOM 1400 N N . MET A 1 176 ? -9.035 3.381 -5.754 1.00 96.62 176 MET A N 1
ATOM 1401 C CA . MET A 1 176 ? -8.439 4.720 -5.786 1.00 96.62 176 MET A CA 1
ATOM 1402 C C . MET A 1 176 ? -6.918 4.634 -5.937 1.00 96.62 176 MET A C 1
ATOM 1404 O O . MET A 1 176 ? -6.297 3.689 -5.466 1.00 96.62 176 MET A O 1
ATOM 1408 N N . SER A 1 177 ? -6.297 5.650 -6.529 1.00 95.44 177 SER A N 1
ATOM 1409 C CA . SER A 1 177 ? -4.837 5.783 -6.620 1.00 95.44 177 SER A CA 1
ATOM 1410 C C . SER A 1 177 ? -4.448 7.237 -6.898 1.00 95.44 177 SER A C 1
ATOM 1412 O O . SER A 1 177 ? -5.321 8.092 -7.080 1.00 95.44 177 SER A O 1
ATOM 1414 N N . CYS A 1 178 ? -3.146 7.516 -6.967 1.00 94.69 178 CYS A N 1
ATOM 1415 C CA . CYS A 1 178 ? -2.603 8.731 -7.586 1.00 94.69 178 CYS A CA 1
ATOM 1416 C C . CYS A 1 178 ? -3.056 10.036 -6.910 1.00 94.69 178 CYS A C 1
ATOM 1418 O O . CYS A 1 178 ? -3.573 10.983 -7.513 1.00 94.69 178 CYS A O 1
ATOM 1420 N N . ASN A 1 179 ? -2.831 10.103 -5.602 1.00 93.38 179 ASN A N 1
ATOM 1421 C CA . ASN A 1 179 ? -3.276 11.165 -4.713 1.00 93.38 179 ASN A CA 1
ATOM 1422 C C . ASN A 1 179 ? -2.326 12.386 -4.695 1.00 93.38 179 ASN A C 1
ATOM 1424 O O . ASN A 1 179 ? -1.788 12.789 -3.661 1.00 93.38 179 ASN A O 1
ATOM 1428 N N . SER A 1 180 ? -2.123 13.032 -5.846 1.00 87.44 180 SER A N 1
ATOM 1429 C CA . SER A 1 180 ? -1.174 14.149 -5.956 1.00 87.44 180 SER A CA 1
ATOM 1430 C C . SER A 1 180 ? -1.534 15.364 -5.092 1.00 87.44 180 SER A C 1
ATOM 1432 O O . SER A 1 180 ? -2.626 15.934 -5.182 1.00 87.44 180 SER A O 1
ATOM 1434 N N . PHE A 1 181 ? -0.561 15.870 -4.327 1.00 79.00 181 PHE A N 1
ATOM 1435 C CA . PHE A 1 181 ? -0.697 17.115 -3.557 1.00 79.00 181 PHE A CA 1
ATOM 1436 C C . PHE A 1 181 ? -0.904 18.358 -4.446 1.00 79.00 181 PHE A C 1
ATOM 1438 O O . PHE A 1 181 ? -1.265 19.426 -3.950 1.00 79.00 181 PHE A O 1
ATOM 1445 N N . ARG A 1 182 ? -0.659 18.251 -5.762 1.00 76.69 182 ARG A N 1
ATOM 1446 C CA . ARG A 1 182 ? -0.854 19.349 -6.723 1.00 76.69 182 ARG A CA 1
ATOM 1447 C C . ARG A 1 182 ? -2.326 19.634 -7.018 1.00 76.69 182 ARG A C 1
ATOM 1449 O O . ARG A 1 182 ? -2.639 20.766 -7.369 1.00 76.69 182 ARG A O 1
ATOM 1456 N N . ALA A 1 183 ? -3.217 18.666 -6.807 1.00 65.81 183 ALA A N 1
ATOM 1457 C CA . ALA A 1 183 ? -4.666 18.824 -6.963 1.00 65.81 183 ALA A CA 1
ATOM 1458 C C . ALA A 1 183 ? -5.328 19.601 -5.798 1.00 65.81 183 ALA A C 1
ATOM 1460 O O . ALA A 1 183 ? -6.540 19.547 -5.609 1.00 65.81 183 ALA A O 1
ATOM 1461 N N . GLY A 1 184 ? -4.536 20.311 -4.985 1.00 67.56 184 GLY A N 1
ATOM 1462 C CA . GLY A 1 184 ? -4.966 20.912 -3.724 1.00 67.56 184 GLY A CA 1
ATOM 1463 C C . GLY A 1 184 ? -4.987 19.892 -2.584 1.00 67.56 184 GLY A C 1
ATOM 1464 O O . GLY A 1 184 ? -4.860 18.691 -2.803 1.00 67.56 184 GLY A O 1
ATOM 1465 N N . ARG A 1 185 ? -5.123 20.363 -1.340 1.00 68.25 185 ARG A N 1
ATOM 1466 C CA . ARG A 1 185 ? -5.123 19.481 -0.157 1.00 68.25 185 ARG A CA 1
ATOM 1467 C C . ARG A 1 185 ? -6.453 18.776 0.091 1.00 68.25 185 ARG A C 1
ATOM 1469 O O . ARG A 1 185 ? -6.452 17.699 0.674 1.00 68.25 185 ARG A O 1
ATOM 1476 N N . SER A 1 186 ? -7.576 19.384 -0.287 1.00 79.94 186 SER A N 1
ATOM 1477 C CA . SER A 1 186 ? -8.891 18.812 0.008 1.00 79.94 186 SER A CA 1
ATOM 1478 C C . SER A 1 186 ? -9.192 17.626 -0.908 1.00 79.94 186 SER A C 1
ATOM 1480 O O . SER A 1 186 ? -8.912 17.663 -2.106 1.00 79.94 186 SER A O 1
ATOM 1482 N N . ARG A 1 187 ? -9.790 16.585 -0.327 1.00 92.62 187 ARG A N 1
ATOM 1483 C CA . ARG A 1 187 ? -10.425 15.461 -1.031 1.00 92.62 187 ARG A CA 1
ATOM 1484 C C . ARG A 1 187 ? -11.920 15.386 -0.729 1.00 92.62 187 ARG A C 1
ATOM 1486 O O . ARG A 1 187 ? -12.510 14.327 -0.877 1.00 92.62 187 ARG A O 1
ATOM 1493 N N . ALA A 1 188 ? -12.519 16.503 -0.305 1.00 92.75 188 ALA A N 1
ATOM 1494 C CA . ALA A 1 188 ? -13.890 16.547 0.201 1.00 92.75 188 ALA A CA 1
ATOM 1495 C C . ALA A 1 188 ? -14.901 15.899 -0.753 1.00 92.75 188 ALA A C 1
ATOM 1497 O O . ALA A 1 188 ? -15.625 15.015 -0.328 1.00 92.75 188 ALA A O 1
ATOM 1498 N N . GLU A 1 189 ? -14.880 16.242 -2.044 1.00 94.25 189 GLU A N 1
ATOM 1499 C CA . GLU A 1 189 ? -15.808 15.657 -3.023 1.00 94.25 189 GLU A CA 1
ATOM 1500 C C . GLU A 1 189 ? -15.651 14.133 -3.150 1.00 94.25 189 GLU A C 1
ATOM 1502 O O . GLU A 1 189 ? -16.639 13.402 -3.164 1.00 94.25 189 GLU A O 1
ATOM 1507 N N . ILE A 1 190 ? -14.411 13.631 -3.181 1.00 94.94 190 ILE A N 1
ATOM 1508 C CA . ILE A 1 190 ? -14.138 12.187 -3.210 1.00 94.94 190 ILE A CA 1
ATOM 1509 C C . ILE A 1 190 ? -14.662 11.535 -1.927 1.00 94.94 190 ILE A C 1
ATOM 1511 O O . ILE A 1 190 ? -15.370 10.536 -1.988 1.00 94.94 190 ILE A O 1
ATOM 1515 N N . VAL A 1 191 ? -14.360 12.115 -0.764 1.00 97.00 191 VAL A N 1
ATOM 1516 C CA . VAL A 1 191 ? -14.785 11.598 0.544 1.00 97.00 191 VAL A CA 1
ATOM 1517 C C . VAL A 1 191 ? -16.307 11.598 0.688 1.00 97.00 191 VAL A C 1
ATOM 1519 O O . VAL A 1 191 ? -16.870 10.626 1.188 1.00 97.00 191 VAL A O 1
ATOM 1522 N N . ASP A 1 192 ? -16.987 12.646 0.232 1.00 97.50 192 ASP A N 1
ATOM 1523 C CA . ASP A 1 192 ? -18.444 12.748 0.289 1.00 97.50 192 ASP A CA 1
ATOM 1524 C C . ASP A 1 192 ? -19.107 11.716 -0.630 1.00 97.50 192 ASP A C 1
ATOM 1526 O O . ASP A 1 192 ? -20.060 11.051 -0.220 1.00 97.50 192 ASP A O 1
ATOM 1530 N N . ASN A 1 193 ? -18.543 11.481 -1.818 1.00 97.88 193 ASN A N 1
ATOM 1531 C CA . ASN A 1 193 ? -18.991 10.409 -2.706 1.00 97.88 193 ASN A CA 1
ATOM 1532 C C . ASN A 1 193 ? -18.760 9.016 -2.103 1.00 97.88 193 ASN A C 1
ATOM 1534 O O . ASN A 1 193 ? -19.648 8.169 -2.175 1.00 97.88 193 ASN A O 1
ATOM 1538 N N . LEU A 1 194 ? -17.616 8.773 -1.456 1.00 98.19 194 LEU A N 1
ATOM 1539 C CA . LEU A 1 194 ? -17.348 7.506 -0.761 1.00 98.19 194 LEU A CA 1
ATOM 1540 C C . LEU A 1 194 ? -18.332 7.273 0.387 1.00 98.19 194 LEU A C 1
ATOM 1542 O O . LEU A 1 194 ? -18.838 6.167 0.556 1.00 98.19 194 LEU A O 1
ATOM 1546 N N . ARG A 1 195 ? -18.648 8.311 1.166 1.00 97.94 195 ARG A N 1
ATOM 1547 C CA . ARG A 1 195 ? -19.664 8.224 2.224 1.00 97.94 195 ARG A CA 1
ATOM 1548 C C . ARG A 1 195 ? -21.044 7.902 1.662 1.00 97.94 195 ARG A C 1
ATOM 1550 O O . ARG A 1 195 ? -21.752 7.105 2.267 1.00 97.94 195 ARG A O 1
ATOM 1557 N N . LEU A 1 196 ? -21.407 8.508 0.531 1.00 98.00 196 LEU A N 1
ATOM 1558 C CA . LEU A 1 196 ? -22.687 8.274 -0.133 1.00 98.00 196 LEU A CA 1
ATOM 1559 C C . LEU A 1 196 ? -22.797 6.850 -0.696 1.00 98.00 196 LEU A C 1
ATOM 1561 O O . LEU A 1 196 ? -23.854 6.238 -0.586 1.00 98.00 196 LEU A O 1
ATOM 1565 N N . GLN A 1 197 ? -21.720 6.329 -1.291 1.00 97.88 197 GLN A N 1
ATOM 1566 C CA . GLN A 1 197 ? -21.688 4.981 -1.871 1.00 97.88 197 GLN A CA 1
ATOM 1567 C C . GLN A 1 197 ? -21.556 3.869 -0.822 1.00 97.88 197 GLN A C 1
ATOM 1569 O O . GLN A 1 197 ? -21.905 2.730 -1.113 1.00 97.88 197 GLN A O 1
ATOM 1574 N N . ASP A 1 198 ? -21.055 4.193 0.374 1.00 97.81 198 ASP A N 1
ATOM 1575 C CA . ASP A 1 198 ? -20.827 3.266 1.487 1.00 97.81 198 ASP A CA 1
ATOM 1576 C C . ASP A 1 198 ? -20.111 1.958 1.079 1.00 97.81 198 ASP A C 1
ATOM 1578 O O . ASP A 1 198 ? -20.648 0.867 1.284 1.00 97.81 198 ASP A O 1
ATOM 1582 N N . PRO A 1 199 ? -18.891 2.037 0.509 1.00 98.56 199 PRO A N 1
ATOM 1583 C CA . PRO A 1 199 ? -18.162 0.851 0.086 1.00 98.56 199 PRO A CA 1
ATOM 1584 C C . PRO A 1 199 ? -17.850 -0.066 1.274 1.00 98.56 199 PRO A C 1
ATOM 1586 O O . PRO A 1 199 ? -17.581 0.392 2.390 1.00 98.56 199 PRO A O 1
ATOM 1589 N N . ASP A 1 200 ? -17.853 -1.368 1.007 1.00 98.69 200 ASP A N 1
ATOM 1590 C CA . ASP A 1 200 ? -17.493 -2.420 1.956 1.00 98.69 200 ASP A CA 1
ATOM 1591 C C . ASP A 1 200 ? -15.977 -2.533 2.138 1.00 98.69 200 ASP A C 1
ATOM 1593 O O . ASP A 1 200 ? -15.514 -2.919 3.209 1.00 98.69 200 ASP A O 1
ATOM 1597 N N . LEU A 1 201 ? -15.213 -2.169 1.105 1.00 98.88 201 LEU A N 1
ATOM 1598 C CA . LEU A 1 201 ? -13.754 -2.200 1.080 1.00 98.88 201 LEU A CA 1
ATOM 1599 C C . LEU A 1 201 ? -13.208 -0.950 0.386 1.00 98.88 201 LEU A C 1
ATOM 1601 O O . LEU A 1 201 ? -13.663 -0.573 -0.697 1.00 98.88 201 LEU A O 1
ATOM 1605 N N . LEU A 1 202 ? -12.201 -0.329 0.994 1.00 98.94 202 LEU A N 1
ATOM 1606 C CA . LEU A 1 202 ? -11.408 0.723 0.362 1.00 98.94 202 LEU A CA 1
ATOM 1607 C C . LEU A 1 202 ? -10.107 0.113 -0.160 1.00 98.94 202 LEU A C 1
ATOM 1609 O O . LEU A 1 202 ? -9.387 -0.528 0.602 1.00 98.94 202 LEU A O 1
ATOM 1613 N N . PHE A 1 203 ? -9.787 0.330 -1.431 1.00 98.88 203 PHE A N 1
ATOM 1614 C CA . PHE A 1 203 ? -8.517 -0.072 -2.024 1.00 98.88 203 PHE A CA 1
ATOM 1615 C C . PHE A 1 203 ? -7.792 1.153 -2.587 1.00 98.88 203 PHE A C 1
ATOM 1617 O O . PHE A 1 203 ? -8.290 1.821 -3.491 1.00 98.88 203 PHE A O 1
ATOM 1624 N N . PHE A 1 204 ? -6.617 1.441 -2.030 1.00 98.69 204 PHE A N 1
ATOM 1625 C CA . PHE A 1 204 ? -5.687 2.445 -2.530 1.00 98.69 204 PHE A CA 1
ATOM 1626 C C . PHE A 1 204 ? -4.516 1.735 -3.210 1.00 98.69 204 PHE A C 1
ATOM 1628 O O . PHE A 1 204 ? -3.638 1.199 -2.530 1.00 98.69 204 PHE A O 1
ATOM 1635 N N . ALA A 1 205 ? -4.519 1.741 -4.538 1.00 98.31 205 ALA A N 1
ATOM 1636 C CA . ALA A 1 205 ? -3.640 0.935 -5.377 1.00 98.31 205 ALA A CA 1
ATOM 1637 C C . ALA A 1 205 ? -2.193 1.439 -5.464 1.00 98.31 205 ALA A C 1
ATOM 1639 O O . ALA A 1 205 ? -1.375 0.784 -6.084 1.00 98.31 205 ALA A O 1
ATOM 1640 N N . GLY A 1 206 ? -1.858 2.578 -4.868 1.00 97.75 206 GLY A N 1
ATOM 1641 C CA . GLY A 1 206 ? -0.543 3.186 -5.032 1.00 97.75 206 GLY A CA 1
ATOM 1642 C C . GLY A 1 206 ? -0.625 4.692 -5.142 1.00 97.75 206 GLY A C 1
ATOM 1643 O O . GLY A 1 206 ? -1.717 5.261 -5.298 1.00 97.75 206 GLY A O 1
ATOM 1644 N N . ASP A 1 207 ? 0.534 5.330 -5.062 1.00 97.69 207 ASP A N 1
ATOM 1645 C CA . ASP A 1 207 ? 0.702 6.770 -5.153 1.00 97.69 207 ASP A CA 1
ATOM 1646 C C . ASP A 1 207 ? -0.174 7.514 -4.147 1.00 97.69 207 ASP A C 1
ATOM 1648 O O . ASP A 1 207 ? -0.830 8.518 -4.458 1.00 97.69 207 ASP A O 1
ATOM 1652 N N . GLN A 1 208 ? -0.214 7.032 -2.904 1.00 96.38 208 GLN A N 1
ATOM 1653 C CA . GLN A 1 208 ? -0.900 7.752 -1.835 1.00 96.38 208 GLN A CA 1
ATOM 1654 C C . GLN A 1 208 ? -0.223 9.108 -1.581 1.00 96.38 208 GLN A C 1
ATOM 1656 O O . GLN A 1 208 ? -0.886 10.039 -1.100 1.00 96.38 208 GLN A O 1
ATOM 1661 N N . SER A 1 209 ? 1.051 9.266 -1.972 1.00 92.88 209 SER A N 1
ATOM 1662 C CA . SER A 1 209 ? 1.690 10.572 -2.104 1.00 92.88 209 SER A CA 1
ATOM 1663 C C . SER A 1 209 ? 2.758 10.698 -3.194 1.00 92.88 209 SER A C 1
ATOM 1665 O O . SER A 1 209 ? 3.381 9.743 -3.621 1.00 92.88 209 SER A O 1
ATOM 1667 N N . TYR A 1 210 ? 3.038 11.957 -3.551 1.00 94.19 210 TYR A N 1
ATOM 1668 C CA . TYR A 1 210 ? 4.085 12.390 -4.485 1.00 94.19 210 TYR A CA 1
ATOM 1669 C C . TYR A 1 210 ? 5.181 13.213 -3.786 1.00 94.19 210 TYR A C 1
ATOM 1671 O O . TYR A 1 210 ? 5.940 13.944 -4.426 1.00 94.19 210 TYR A O 1
ATOM 1679 N N . ARG A 1 211 ? 5.238 13.188 -2.449 1.00 93.19 211 ARG A N 1
ATOM 1680 C CA . ARG A 1 211 ? 6.297 13.857 -1.678 1.00 93.19 211 ARG A CA 1
ATOM 1681 C C . ARG A 1 211 ? 7.467 12.898 -1.486 1.00 93.19 211 ARG A C 1
ATOM 1683 O O . ARG A 1 211 ? 7.600 12.269 -0.443 1.00 93.19 211 ARG A O 1
ATOM 1690 N N . HIS A 1 212 ? 8.332 12.843 -2.493 1.00 94.44 212 HIS A N 1
ATOM 1691 C CA . HIS A 1 212 ? 9.368 11.812 -2.632 1.00 94.44 212 HIS A CA 1
ATOM 1692 C C . HIS A 1 212 ? 10.411 11.731 -1.514 1.00 94.44 212 HIS A C 1
ATOM 1694 O O . HIS A 1 212 ? 11.120 10.740 -1.424 1.00 94.44 212 HIS A O 1
ATOM 1700 N N . THR A 1 213 ? 10.521 12.750 -0.660 1.00 95.38 213 THR A N 1
ATOM 1701 C CA . THR A 1 213 ? 11.511 12.780 0.427 1.00 95.38 213 THR A CA 1
ATOM 1702 C C . THR A 1 213 ? 10.905 12.956 1.814 1.00 95.38 213 THR A C 1
ATOM 1704 O O . THR A 1 213 ? 11.658 13.040 2.770 1.00 95.38 213 THR A O 1
ATOM 1707 N N . GLU A 1 214 ? 9.582 13.062 1.955 1.00 96.31 214 GLU A N 1
ATOM 1708 C CA . GLU A 1 214 ? 8.913 13.408 3.225 1.00 96.31 214 GLU A CA 1
ATOM 1709 C C . GLU A 1 214 ? 7.718 12.477 3.465 1.00 96.31 214 GLU A C 1
ATOM 1711 O O . GLU A 1 214 ? 6.571 12.922 3.575 1.00 96.31 214 GLU A O 1
ATOM 1716 N N . HIS A 1 215 ? 7.986 11.169 3.469 1.00 97.81 215 HIS A N 1
ATOM 1717 C CA . HIS A 1 215 ? 6.953 10.138 3.448 1.00 97.81 215 HIS A CA 1
ATOM 1718 C C . HIS A 1 215 ? 6.059 10.160 4.689 1.00 97.81 215 HIS A C 1
ATOM 1720 O O . HIS A 1 215 ? 4.846 10.072 4.554 1.00 97.81 215 HIS A O 1
ATOM 1726 N N . THR A 1 216 ? 6.594 10.336 5.897 1.00 98.25 216 THR A N 1
ATOM 1727 C CA . THR A 1 216 ? 5.755 10.350 7.105 1.00 98.25 216 THR A CA 1
ATOM 1728 C C . THR A 1 216 ? 4.792 11.533 7.089 1.00 98.25 216 THR A C 1
ATOM 1730 O O . THR A 1 216 ? 3.598 11.374 7.343 1.00 98.25 216 THR A O 1
ATOM 1733 N N . ALA A 1 217 ? 5.276 12.727 6.735 1.00 96.94 217 ALA A N 1
ATOM 1734 C CA . ALA A 1 217 ? 4.422 13.909 6.621 1.00 96.94 217 ALA A CA 1
ATOM 1735 C C . ALA A 1 217 ? 3.357 13.740 5.524 1.00 96.94 217 ALA A C 1
ATOM 1737 O O . ALA A 1 217 ? 2.216 14.180 5.676 1.00 96.94 217 ALA A O 1
ATOM 1738 N N . ALA A 1 218 ? 3.730 13.083 4.430 1.00 96.38 218 ALA A N 1
ATOM 1739 C CA . ALA A 1 218 ? 2.860 12.753 3.318 1.00 96.38 218 ALA A CA 1
ATOM 1740 C C . ALA A 1 218 ? 1.786 11.713 3.661 1.00 96.38 218 ALA A C 1
ATOM 1742 O O . ALA A 1 218 ? 0.625 11.873 3.293 1.00 96.38 218 ALA A O 1
ATOM 1743 N N . TRP A 1 219 ? 2.155 10.679 4.407 1.00 98.19 219 TRP A N 1
ATOM 1744 C CA . TRP A 1 219 ? 1.255 9.635 4.875 1.00 98.19 219 TRP A CA 1
ATOM 1745 C C . TRP A 1 219 ? 0.256 10.172 5.901 1.00 98.19 219 TRP A C 1
ATOM 1747 O O . TRP A 1 219 ? -0.927 9.837 5.874 1.00 98.19 219 TRP A O 1
ATOM 1757 N N . ILE A 1 220 ? 0.696 11.101 6.754 1.00 98.06 220 ILE A N 1
ATOM 1758 C CA . ILE A 1 220 ? -0.195 11.876 7.621 1.00 98.06 220 ILE A CA 1
ATOM 1759 C C . ILE A 1 220 ? -1.156 12.734 6.788 1.00 98.06 220 ILE A C 1
ATOM 1761 O O . ILE A 1 220 ? -2.340 12.791 7.110 1.00 98.06 220 ILE A O 1
ATOM 1765 N N . GLU A 1 221 ? -0.692 13.382 5.714 1.00 96.56 221 GLU A N 1
ATOM 1766 C CA . GLU A 1 221 ? -1.559 14.149 4.805 1.00 96.56 221 GLU A CA 1
ATOM 1767 C C . GLU A 1 221 ? -2.642 13.266 4.170 1.00 96.56 221 GLU A C 1
ATOM 1769 O O . GLU A 1 221 ? -3.817 13.630 4.223 1.00 96.56 221 GLU A O 1
ATOM 1774 N N . PHE A 1 222 ? -2.267 12.089 3.658 1.00 97.56 222 PHE A N 1
ATOM 1775 C CA . PHE A 1 222 ? -3.200 11.067 3.172 1.00 97.56 222 PHE A CA 1
ATOM 1776 C C . PHE A 1 222 ? -4.224 10.688 4.249 1.00 97.56 222 PHE A C 1
ATOM 1778 O O . PHE A 1 222 ? -5.435 10.753 4.032 1.00 97.56 222 PHE A O 1
ATOM 1785 N N . GLY A 1 223 ? -3.745 10.378 5.452 1.00 97.50 223 GLY A N 1
ATOM 1786 C CA . GLY A 1 223 ? -4.587 10.087 6.600 1.00 97.50 223 GLY A CA 1
ATOM 1787 C C . GLY A 1 223 ? -5.602 11.185 6.884 1.00 97.50 223 GLY A C 1
ATOM 1788 O O . GLY A 1 223 ? -6.790 10.916 6.980 1.00 97.50 223 GLY A O 1
ATOM 1789 N N . LEU A 1 224 ? -5.170 12.444 6.960 1.00 97.00 224 LEU A N 1
ATOM 1790 C CA . LEU A 1 224 ? -6.062 13.584 7.190 1.00 97.00 224 LEU A CA 1
ATOM 1791 C C . LEU A 1 224 ? -7.119 13.746 6.093 1.00 97.00 224 LEU A C 1
ATOM 1793 O O . LEU A 1 224 ? -8.237 14.163 6.393 1.00 97.00 224 LEU A O 1
ATOM 1797 N N . GLN A 1 225 ? -6.776 13.427 4.845 1.00 96.50 225 GLN A N 1
ATOM 1798 C CA . GLN A 1 225 ? -7.695 13.506 3.712 1.00 96.50 225 GLN A CA 1
ATOM 1799 C C . GLN A 1 225 ? -8.788 12.439 3.777 1.00 96.50 225 GLN A C 1
ATOM 1801 O O . GLN A 1 225 ? -9.935 12.750 3.472 1.00 96.50 225 GLN A O 1
ATOM 1806 N N . PHE A 1 226 ? -8.456 11.212 4.189 1.00 97.81 226 PHE A N 1
ATOM 1807 C CA . PHE A 1 226 ? -9.366 10.063 4.111 1.00 97.81 226 PHE A CA 1
ATOM 1808 C C . PHE A 1 226 ? -9.818 9.510 5.473 1.00 97.81 226 PHE A C 1
ATOM 1810 O O . PHE A 1 226 ? -10.632 8.585 5.512 1.00 97.81 226 PHE A O 1
ATOM 1817 N N . ARG A 1 227 ? -9.365 10.082 6.603 1.00 97.38 227 ARG A N 1
ATOM 1818 C CA . ARG A 1 227 ? -9.638 9.588 7.975 1.00 97.38 227 ARG A CA 1
ATOM 1819 C C . ARG A 1 227 ? -11.108 9.342 8.273 1.00 97.38 227 ARG A C 1
ATOM 1821 O O . ARG A 1 227 ? -11.435 8.481 9.083 1.00 97.38 227 ARG A O 1
ATOM 1828 N N . ASP A 1 228 ? -11.986 10.099 7.631 1.00 96.50 228 ASP A N 1
ATOM 1829 C CA . ASP A 1 228 ? -13.416 10.024 7.870 1.00 96.50 228 ASP A CA 1
ATOM 1830 C C . ASP A 1 228 ? -14.093 8.803 7.229 1.00 96.50 228 ASP A C 1
ATOM 1832 O O . ASP A 1 228 ? -15.206 8.472 7.631 1.00 96.50 228 ASP A O 1
ATOM 1836 N N . VAL A 1 229 ? -13.443 8.142 6.265 1.00 97.88 229 VAL A N 1
ATOM 1837 C CA . VAL A 1 229 ? -13.933 6.909 5.620 1.00 97.88 229 VAL A CA 1
ATOM 1838 C C . VAL A 1 229 ? -13.089 5.683 5.967 1.00 97.88 229 VAL A C 1
ATOM 1840 O O . VAL A 1 229 ? -13.622 4.582 6.016 1.00 97.88 229 VAL A O 1
ATOM 1843 N N . ILE A 1 230 ? -11.794 5.846 6.258 1.00 98.31 230 ILE A N 1
ATOM 1844 C CA . ILE A 1 230 ? -10.927 4.719 6.660 1.00 98.31 230 ILE A CA 1
ATOM 1845 C C . ILE A 1 230 ? -11.149 4.295 8.118 1.00 98.31 230 ILE A C 1
ATOM 1847 O O . ILE A 1 230 ? -10.834 3.170 8.490 1.00 98.31 230 ILE A O 1
ATOM 1851 N N . ARG A 1 231 ? -11.717 5.171 8.963 1.00 98.50 231 ARG A N 1
ATOM 1852 C CA . ARG A 1 231 ? -11.996 4.845 10.373 1.00 98.50 231 ARG A CA 1
ATOM 1853 C C . ARG A 1 231 ? -13.022 3.743 10.563 1.00 98.50 231 ARG A C 1
ATOM 1855 O O . ARG A 1 231 ? -13.099 3.165 11.639 1.00 98.50 231 ARG A O 1
ATOM 1862 N N . ASP A 1 232 ? -13.884 3.518 9.586 1.00 97.94 232 ASP A N 1
ATOM 1863 C CA . ASP A 1 232 ? -14.993 2.588 9.721 1.00 97.94 232 ASP A CA 1
ATOM 1864 C C . ASP A 1 232 ? -15.026 1.538 8.617 1.00 97.94 232 ASP A C 1
ATOM 1866 O O . ASP A 1 232 ? -15.856 0.650 8.706 1.00 97.94 232 ASP A O 1
ATOM 1870 N N . ARG A 1 233 ? -14.138 1.566 7.619 1.00 98.38 233 ARG A N 1
ATOM 1871 C CA . ARG A 1 233 ? -14.096 0.579 6.530 1.00 98.38 233 ARG A CA 1
ATOM 1872 C C . ARG A 1 233 ? -12.744 -0.125 6.485 1.00 98.38 233 ARG A C 1
ATOM 1874 O O . ARG A 1 233 ? -11.721 0.551 6.631 1.00 98.38 233 ARG A O 1
ATOM 1881 N N . PRO A 1 234 ? -12.711 -1.451 6.258 1.00 98.75 234 PRO A N 1
ATOM 1882 C CA . PRO A 1 234 ? -11.450 -2.126 6.023 1.00 98.75 234 PRO A CA 1
ATOM 1883 C C . PRO A 1 234 ? -10.781 -1.485 4.809 1.00 98.75 234 PRO A C 1
ATOM 1885 O O . PRO A 1 234 ? -11.432 -1.163 3.810 1.00 98.75 234 PRO A O 1
ATOM 1888 N N . THR A 1 235 ? -9.486 -1.242 4.935 1.00 98.94 235 THR A N 1
ATOM 1889 C CA . THR A 1 235 ? -8.713 -0.518 3.930 1.00 98.94 235 THR A CA 1
ATOM 1890 C C . THR A 1 235 ? -7.534 -1.376 3.515 1.00 98.94 235 THR A C 1
ATOM 1892 O O . THR A 1 235 ? -6.865 -1.952 4.364 1.00 98.94 235 THR A O 1
ATOM 1895 N N . ILE A 1 236 ? -7.295 -1.471 2.213 1.00 98.94 236 ILE A N 1
ATOM 1896 C CA . ILE A 1 236 ? -6.070 -2.010 1.634 1.00 98.94 236 ILE A CA 1
ATOM 1897 C C . ILE A 1 236 ? -5.312 -0.832 1.043 1.00 98.94 236 ILE A C 1
ATOM 1899 O O . ILE A 1 236 ? -5.849 -0.109 0.204 1.00 98.94 236 ILE A O 1
ATOM 1903 N N . THR A 1 237 ? -4.061 -0.658 1.450 1.00 98.75 237 THR A N 1
ATOM 1904 C CA . THR A 1 237 ? -3.122 0.247 0.782 1.00 98.75 237 THR A CA 1
ATOM 1905 C C . THR A 1 237 ? -1.875 -0.527 0.393 1.00 98.75 237 THR A C 1
ATOM 1907 O O . THR A 1 237 ? -1.366 -1.307 1.201 1.00 98.75 237 THR A O 1
ATOM 1910 N N . ILE A 1 238 ? -1.385 -0.308 -0.822 1.00 98.56 238 ILE A N 1
ATOM 1911 C CA . ILE A 1 238 ? -0.106 -0.835 -1.308 1.00 98.56 238 ILE A CA 1
ATOM 1912 C C . ILE A 1 238 ? 0.722 0.331 -1.862 1.00 98.56 238 ILE A C 1
ATOM 1914 O O . ILE A 1 238 ? 0.133 1.208 -2.494 1.00 98.56 238 ILE A O 1
ATOM 1918 N N . PRO A 1 239 ? 2.042 0.379 -1.615 1.00 98.06 239 PRO A N 1
ATOM 1919 C CA . PRO A 1 239 ? 2.884 1.432 -2.160 1.00 98.06 239 PRO A CA 1
ATOM 1920 C C . PRO A 1 239 ? 3.125 1.216 -3.656 1.00 98.06 239 PRO A C 1
ATOM 1922 O O . PRO A 1 239 ? 3.312 0.076 -4.102 1.00 98.06 239 PRO A O 1
ATOM 1925 N N . ASP A 1 240 ? 3.201 2.321 -4.388 1.00 98.25 240 ASP A N 1
ATOM 1926 C CA . ASP A 1 240 ? 3.766 2.380 -5.735 1.00 98.25 240 ASP A CA 1
ATOM 1927 C C . ASP A 1 240 ? 5.066 3.213 -5.736 1.00 98.25 240 ASP A C 1
ATOM 1929 O O . ASP A 1 240 ? 5.656 3.504 -4.686 1.00 98.25 240 ASP A O 1
ATOM 1933 N N . ASP A 1 241 ? 5.581 3.526 -6.915 1.00 96.69 241 ASP A N 1
ATOM 1934 C CA . ASP A 1 241 ? 6.833 4.225 -7.146 1.00 96.69 241 ASP A CA 1
ATOM 1935 C C . ASP A 1 241 ? 6.938 5.565 -6.405 1.00 96.69 241 ASP A C 1
ATOM 1937 O O . ASP A 1 241 ? 7.936 5.794 -5.707 1.00 96.69 241 ASP A O 1
ATOM 1941 N N . HIS A 1 242 ? 5.925 6.429 -6.465 1.00 97.44 242 HIS A N 1
ATOM 1942 C CA . HIS A 1 242 ? 5.999 7.746 -5.838 1.00 97.44 242 HIS A CA 1
ATOM 1943 C C . HIS A 1 242 ? 5.973 7.698 -4.309 1.00 97.44 242 HIS A C 1
ATOM 1945 O O . HIS A 1 242 ? 6.559 8.579 -3.664 1.00 97.44 242 HIS A O 1
ATOM 1951 N N . ASP A 1 243 ? 5.401 6.652 -3.713 1.00 97.81 243 ASP A N 1
ATOM 1952 C CA . ASP A 1 243 ? 5.369 6.482 -2.260 1.00 97.81 243 ASP A CA 1
ATOM 1953 C C . ASP A 1 243 ? 6.750 6.195 -1.678 1.00 97.81 243 ASP A C 1
ATOM 1955 O O . ASP A 1 243 ? 7.093 6.707 -0.607 1.00 97.81 243 ASP A O 1
ATOM 1959 N N . VAL A 1 244 ? 7.556 5.411 -2.403 1.00 96.56 244 VAL A N 1
ATOM 1960 C CA . VAL A 1 244 ? 8.974 5.169 -2.091 1.00 96.56 244 VAL A CA 1
ATOM 1961 C C . VAL A 1 244 ? 9.888 6.230 -2.707 1.00 96.56 244 VAL A C 1
ATOM 1963 O O . VAL A 1 244 ? 11.105 6.055 -2.741 1.00 96.56 244 VAL A O 1
ATOM 1966 N N . GLY A 1 245 ? 9.316 7.320 -3.220 1.00 95.62 245 GLY A N 1
ATOM 1967 C CA . GLY A 1 245 ? 10.023 8.490 -3.723 1.00 95.62 245 GLY A CA 1
ATOM 1968 C C . GLY A 1 245 ? 10.697 8.325 -5.077 1.00 95.62 245 GLY A C 1
ATOM 1969 O O . GLY A 1 245 ? 11.578 9.109 -5.418 1.00 95.62 245 GLY A O 1
ATOM 1970 N N . HIS A 1 246 ? 10.289 7.328 -5.852 1.00 95.44 246 HIS A N 1
ATOM 1971 C CA . HIS A 1 246 ? 10.779 7.107 -7.200 1.00 95.44 246 HIS A CA 1
ATOM 1972 C C . HIS A 1 246 ? 9.876 7.807 -8.230 1.00 95.44 246 HIS A C 1
ATOM 1974 O O . HIS A 1 246 ? 8.697 8.043 -7.969 1.00 95.44 246 HIS A O 1
ATOM 1980 N N . PRO A 1 247 ? 10.416 8.197 -9.399 1.00 91.94 247 PRO A N 1
ATOM 1981 C CA . PRO A 1 247 ? 9.591 8.647 -10.516 1.00 91.94 247 PRO A CA 1
ATOM 1982 C C . PRO A 1 247 ? 8.935 7.492 -11.282 1.00 91.94 247 PRO A C 1
ATOM 1984 O O . PRO A 1 247 ? 7.939 7.745 -11.936 1.00 91.94 247 PRO A O 1
ATOM 1987 N N . ASN A 1 248 ? 9.576 6.318 -11.234 1.00 94.06 248 ASN A N 1
ATOM 1988 C CA . ASN A 1 248 ? 9.216 5.031 -11.820 1.00 94.06 248 ASN A CA 1
ATOM 1989 C C . ASN A 1 248 ? 9.925 3.947 -10.982 1.00 94.06 248 ASN A C 1
ATOM 1991 O O . ASN A 1 248 ? 11.084 4.142 -10.572 1.00 94.06 248 ASN A O 1
ATOM 1995 N N . LEU A 1 249 ? 9.289 2.799 -10.735 1.00 96.19 249 LEU A N 1
ATOM 1996 C CA . LEU A 1 249 ? 9.868 1.734 -9.907 1.00 96.19 249 LEU A CA 1
ATOM 1997 C C . LEU A 1 249 ? 9.946 0.393 -10.638 1.00 96.19 249 LEU A C 1
ATOM 1999 O O . LEU A 1 249 ? 8.940 -0.231 -10.969 1.00 96.19 249 LEU A O 1
ATOM 2003 N N . TRP A 1 250 ? 11.176 -0.102 -10.763 1.00 97.38 250 TRP A N 1
ATOM 2004 C CA . TRP A 1 250 ? 11.479 -1.476 -11.147 1.00 97.38 250 TRP A CA 1
ATOM 2005 C C . TRP A 1 250 ? 12.267 -2.104 -10.009 1.00 97.38 250 TRP A C 1
ATOM 2007 O O . TRP A 1 250 ? 13.467 -1.887 -9.904 1.00 97.38 250 TRP A O 1
ATOM 2017 N N . GLY A 1 251 ? 11.604 -2.817 -9.104 1.00 97.38 251 GLY A N 1
ATOM 2018 C CA . GLY A 1 251 ? 12.201 -3.220 -7.831 1.00 97.38 251 GLY A CA 1
ATOM 2019 C C . GLY A 1 251 ? 13.401 -4.157 -7.969 1.00 97.38 251 GLY A C 1
ATOM 2020 O O . GLY A 1 251 ? 14.233 -4.181 -7.063 1.00 97.38 251 GLY A O 1
ATOM 2021 N N . GLU A 1 252 ? 13.531 -4.883 -9.091 1.00 97.69 252 GLU A N 1
ATOM 2022 C CA . GLU A 1 252 ? 14.716 -5.677 -9.450 1.00 97.69 252 GLU A CA 1
ATOM 2023 C C . GLU A 1 252 ? 15.213 -6.553 -8.281 1.00 97.69 252 GLU A C 1
ATOM 2025 O O . GLU A 1 252 ? 16.394 -6.563 -7.934 1.00 97.69 252 GLU A O 1
ATOM 2030 N N . ASN A 1 253 ? 14.273 -7.223 -7.604 1.00 97.75 253 ASN A N 1
ATOM 2031 C CA . ASN A 1 253 ? 14.518 -8.063 -6.426 1.00 97.75 253 ASN A CA 1
ATOM 2032 C C . ASN A 1 253 ? 15.266 -7.353 -5.277 1.00 97.75 253 ASN A C 1
ATOM 2034 O O . ASN A 1 253 ? 15.886 -7.997 -4.438 1.00 97.75 253 ASN A O 1
ATOM 2038 N N . GLY A 1 254 ? 15.190 -6.024 -5.198 1.00 97.38 254 GLY A N 1
ATOM 2039 C CA . GLY A 1 254 ? 15.811 -5.230 -4.137 1.00 97.38 254 GLY A CA 1
ATOM 2040 C C . GLY A 1 254 ? 17.192 -4.707 -4.461 1.00 97.38 254 GLY A C 1
ATOM 2041 O O . GLY A 1 254 ? 17.858 -4.199 -3.561 1.00 97.38 254 GLY A O 1
ATOM 2042 N N . LYS A 1 255 ? 17.640 -4.791 -5.717 1.00 97.62 255 LYS A N 1
ATOM 2043 C CA . LYS A 1 255 ? 18.908 -4.197 -6.159 1.00 97.62 255 LYS A CA 1
ATOM 2044 C C . LYS A 1 255 ? 19.033 -2.729 -5.700 1.00 97.62 255 LYS A C 1
ATOM 2046 O O . LYS A 1 255 ? 18.047 -2.031 -5.469 1.00 97.62 255 LYS A O 1
ATOM 2051 N N . ARG A 1 256 ? 20.263 -2.232 -5.536 1.00 97.25 256 ARG A N 1
ATOM 2052 C CA . ARG A 1 256 ? 20.513 -0.786 -5.431 1.00 97.25 256 ARG A CA 1
ATOM 2053 C C . ARG A 1 256 ? 20.556 -0.174 -6.830 1.00 97.25 256 ARG A C 1
ATOM 2055 O O . ARG A 1 256 ? 21.337 -0.635 -7.661 1.00 97.25 256 ARG A O 1
ATOM 2062 N N . SER A 1 257 ? 19.757 0.865 -7.046 1.00 96.62 257 SER A N 1
ATOM 2063 C CA . SER A 1 257 ? 19.871 1.711 -8.234 1.00 96.62 257 SER A CA 1
ATOM 2064 C C . SER A 1 257 ? 20.901 2.813 -8.008 1.00 96.62 257 SER A C 1
ATOM 2066 O O . SER A 1 257 ? 21.051 3.316 -6.889 1.00 96.62 257 SER A O 1
ATOM 2068 N N . TYR A 1 258 ? 21.620 3.172 -9.071 1.00 94.94 258 TYR A N 1
ATOM 2069 C CA . TYR A 1 258 ? 22.665 4.199 -9.044 1.00 94.94 258 TYR A CA 1
ATOM 2070 C C . TYR A 1 258 ? 22.421 5.349 -10.024 1.00 94.94 258 TYR A C 1
ATOM 2072 O O . TYR A 1 258 ? 23.238 6.269 -10.087 1.00 94.94 258 TYR A O 1
ATOM 2080 N N . ILE A 1 259 ? 21.332 5.314 -10.798 1.00 91.50 259 ILE A N 1
ATOM 2081 C CA . ILE A 1 259 ? 21.034 6.348 -11.793 1.00 91.50 259 ILE A CA 1
ATOM 2082 C C . ILE A 1 259 ? 19.782 7.138 -11.433 1.00 91.50 259 ILE A C 1
ATOM 2084 O O . ILE A 1 259 ? 18.817 6.631 -10.862 1.00 91.50 259 ILE A O 1
ATOM 2088 N N . ASN A 1 260 ? 19.773 8.396 -11.863 1.00 83.12 260 ASN A N 1
ATOM 2089 C CA . ASN A 1 260 ? 18.568 9.210 -11.817 1.00 83.12 260 ASN A CA 1
ATOM 2090 C C . ASN A 1 260 ? 17.486 8.572 -12.697 1.00 83.12 260 ASN A C 1
ATOM 2092 O O . ASN A 1 260 ? 17.752 8.191 -13.835 1.00 83.12 260 ASN A O 1
ATOM 2096 N N . GLY A 1 261 ? 16.264 8.477 -12.176 1.00 83.50 261 GLY A N 1
ATOM 2097 C CA . GLY A 1 261 ? 15.147 7.867 -12.895 1.00 83.50 261 GLY A CA 1
ATOM 2098 C C . GLY A 1 261 ? 15.021 6.354 -12.728 1.00 83.50 261 GLY A C 1
ATOM 2099 O O . GLY A 1 261 ? 14.044 5.827 -13.226 1.00 83.50 261 GLY A O 1
ATOM 2100 N N . ASN A 1 262 ? 15.939 5.678 -12.022 1.00 92.00 262 ASN A N 1
ATOM 2101 C CA . ASN A 1 262 ? 15.831 4.275 -11.584 1.00 92.00 262 ASN A CA 1
ATOM 2102 C C . ASN A 1 262 ? 15.743 3.187 -12.678 1.00 92.00 262 ASN A C 1
ATOM 2104 O O . ASN A 1 262 ? 15.495 2.020 -12.382 1.00 92.00 262 ASN A O 1
ATOM 2108 N N . SER A 1 263 ? 15.962 3.516 -13.952 1.00 94.75 263 SER A N 1
ATOM 2109 C CA . SER A 1 263 ? 15.767 2.547 -15.040 1.00 94.75 263 SER A CA 1
ATOM 2110 C C . SER A 1 263 ? 16.784 1.396 -15.065 1.00 94.75 263 SER A C 1
ATOM 2112 O O . SER A 1 263 ? 16.555 0.412 -15.764 1.00 94.75 263 SER A O 1
ATOM 2114 N N . ASP A 1 264 ? 17.868 1.453 -14.282 1.00 95.94 264 ASP A N 1
ATOM 2115 C CA . ASP A 1 264 ? 18.808 0.343 -14.041 1.00 95.94 264 ASP A CA 1
ATOM 2116 C C . ASP A 1 264 ? 18.280 -0.702 -13.047 1.00 95.94 264 ASP A C 1
ATOM 2118 O O . ASP A 1 264 ? 18.953 -1.716 -12.817 1.00 95.94 264 ASP A O 1
ATOM 2122 N N . GLY A 1 265 ? 17.087 -0.476 -12.497 1.00 97.19 265 GLY A N 1
ATOM 2123 C CA . GLY A 1 265 ? 16.411 -1.356 -11.562 1.00 97.19 265 GLY A CA 1
ATOM 2124 C C . GLY A 1 265 ? 16.948 -1.243 -10.137 1.00 97.19 265 GLY A C 1
ATOM 2125 O O . GLY A 1 265 ? 18.154 -1.137 -9.893 1.00 97.19 265 GLY A O 1
ATOM 2126 N N . GLY A 1 266 ? 16.031 -1.345 -9.186 1.00 97.69 266 GLY A N 1
ATOM 2127 C CA . GLY A 1 266 ? 16.281 -1.345 -7.761 1.00 97.69 266 GLY A CA 1
ATOM 2128 C C . GLY A 1 266 ? 15.604 -0.196 -7.024 1.00 97.69 266 GLY A C 1
ATOM 2129 O O . GLY A 1 266 ? 14.628 0.396 -7.481 1.00 97.69 266 GLY A O 1
ATOM 2130 N N . TYR A 1 267 ? 16.166 0.091 -5.852 1.00 97.44 267 TYR A N 1
ATOM 2131 C CA . TYR A 1 267 ? 15.816 1.214 -4.992 1.00 97.44 267 TYR A CA 1
ATOM 2132 C C . TYR A 1 267 ? 17.045 2.100 -4.798 1.00 97.44 267 TYR A C 1
ATOM 2134 O O . TYR A 1 267 ? 18.104 1.594 -4.396 1.00 97.44 267 TYR A O 1
ATOM 2142 N N . PHE A 1 268 ? 16.917 3.404 -5.051 1.00 94.75 268 PHE A N 1
ATOM 2143 C CA . PHE A 1 268 ? 18.015 4.350 -4.813 1.00 94.75 268 PHE A CA 1
ATOM 2144 C C . PHE A 1 268 ? 18.063 4.870 -3.366 1.00 94.75 268 PHE A C 1
ATOM 2146 O O . PHE A 1 268 ? 19.136 5.228 -2.885 1.00 94.75 268 PHE A O 1
ATOM 2153 N N . TYR A 1 269 ? 16.938 4.854 -2.642 1.00 96.75 269 TYR A N 1
ATOM 2154 C CA . TYR A 1 269 ? 16.893 5.152 -1.206 1.00 96.75 269 TYR A CA 1
ATOM 2155 C C . TYR A 1 269 ? 17.340 3.956 -0.336 1.00 96.75 269 TYR A C 1
ATOM 2157 O O . TYR A 1 269 ? 17.327 2.804 -0.790 1.00 96.75 269 TYR A O 1
ATOM 2165 N N . PRO A 1 270 ? 17.776 4.203 0.916 1.00 96.88 270 PRO A N 1
ATOM 2166 C CA . PRO A 1 270 ? 18.262 3.158 1.815 1.00 96.88 270 PRO A CA 1
ATOM 2167 C C . PRO A 1 270 ? 17.146 2.188 2.231 1.00 96.88 270 PRO A C 1
ATOM 2169 O O . PRO A 1 270 ? 15.963 2.534 2.241 1.00 96.88 270 PRO A O 1
ATOM 2172 N N . VAL A 1 271 ? 17.530 0.957 2.586 1.00 97.75 271 VAL A N 1
ATOM 2173 C CA . VAL A 1 271 ? 16.601 -0.147 2.896 1.00 97.75 271 VAL A CA 1
ATOM 2174 C C . VAL A 1 271 ? 15.689 0.208 4.066 1.00 97.75 271 VAL A C 1
ATOM 2176 O O . VAL A 1 271 ? 14.505 -0.111 4.049 1.00 97.75 271 VAL A O 1
ATOM 2179 N N . GLU A 1 272 ? 16.221 0.909 5.061 1.00 97.62 272 GLU A N 1
ATOM 2180 C CA . GLU A 1 272 ? 15.513 1.360 6.255 1.00 97.62 272 GLU A CA 1
ATOM 2181 C C . GLU A 1 272 ? 14.356 2.300 5.898 1.00 97.62 272 GLU A C 1
ATOM 2183 O O . GLU A 1 272 ? 13.273 2.185 6.471 1.00 97.62 272 GLU A O 1
ATOM 2188 N N . TYR A 1 273 ? 14.552 3.181 4.910 1.00 98.25 273 TYR A N 1
ATOM 2189 C CA . TYR A 1 273 ? 13.498 4.062 4.407 1.00 98.25 273 TYR A CA 1
ATOM 2190 C C . TYR A 1 273 ? 12.439 3.279 3.633 1.00 98.25 273 TYR A C 1
ATOM 2192 O O . TYR A 1 273 ? 11.253 3.404 3.925 1.00 98.25 273 TYR A O 1
ATOM 2200 N N . VAL A 1 274 ? 12.856 2.413 2.702 1.00 98.38 274 VAL A N 1
ATOM 2201 C CA . VAL A 1 274 ? 11.929 1.574 1.920 1.00 98.38 274 VAL A CA 1
ATOM 2202 C C . VAL A 1 274 ? 11.074 0.700 2.846 1.00 98.38 274 VAL A C 1
ATOM 2204 O O . VAL A 1 274 ? 9.854 0.632 2.699 1.00 98.38 274 VAL A O 1
ATOM 2207 N N . ASN A 1 275 ? 11.689 0.082 3.855 1.00 98.62 275 ASN A N 1
ATOM 2208 C CA . ASN A 1 275 ? 10.987 -0.740 4.836 1.00 98.62 275 ASN A CA 1
ATOM 2209 C C . ASN A 1 275 ? 10.069 0.090 5.746 1.00 98.62 275 ASN A C 1
ATOM 2211 O O . ASN A 1 275 ? 9.004 -0.401 6.118 1.00 98.62 275 ASN A O 1
ATOM 2215 N N . MET A 1 276 ? 10.435 1.330 6.092 1.00 98.44 276 MET A N 1
ATOM 2216 C CA . MET A 1 276 ? 9.552 2.247 6.824 1.00 98.44 276 MET A CA 1
ATOM 2217 C C . MET A 1 276 ? 8.293 2.571 6.012 1.00 98.44 276 MET A C 1
ATOM 2219 O O . MET A 1 276 ? 7.192 2.384 6.531 1.00 98.44 276 MET A O 1
ATOM 2223 N N . VAL A 1 277 ? 8.459 2.991 4.752 1.00 98.56 277 VAL A N 1
ATOM 2224 C CA . VAL A 1 277 ? 7.358 3.291 3.819 1.00 98.56 277 VAL A CA 1
ATOM 2225 C C . VAL A 1 277 ? 6.412 2.097 3.725 1.00 98.56 277 VAL A C 1
ATOM 2227 O O . VAL A 1 277 ? 5.218 2.208 4.002 1.00 98.56 277 VAL A O 1
ATOM 2230 N N . GLN A 1 278 ? 6.962 0.917 3.424 1.00 98.19 278 GLN A N 1
ATOM 2231 C CA . GLN A 1 278 ? 6.176 -0.309 3.327 1.00 98.19 278 GLN A CA 1
ATOM 2232 C C . GLN A 1 278 ? 5.453 -0.621 4.633 1.00 98.19 278 GLN A C 1
ATOM 2234 O O . GLN A 1 278 ? 4.268 -0.916 4.603 1.00 98.19 278 GLN A O 1
ATOM 2239 N N . ARG A 1 279 ? 6.115 -0.524 5.790 1.00 98.56 279 ARG A N 1
ATOM 2240 C CA . ARG A 1 279 ? 5.484 -0.826 7.081 1.00 98.56 279 ARG A CA 1
ATOM 2241 C C . ARG A 1 279 ? 4.308 0.107 7.381 1.00 98.56 279 ARG A C 1
ATOM 2243 O O . ARG A 1 279 ? 3.263 -0.368 7.826 1.00 98.56 279 ARG A O 1
ATOM 2250 N N . GLN A 1 280 ? 4.464 1.412 7.158 1.00 98.62 280 GLN A N 1
ATOM 2251 C CA . GLN A 1 280 ? 3.397 2.390 7.402 1.00 98.62 280 GLN A CA 1
ATOM 2252 C C . GLN A 1 280 ? 2.163 2.106 6.544 1.00 98.62 280 GLN A C 1
ATOM 2254 O O . GLN A 1 280 ? 1.039 2.190 7.042 1.00 98.62 280 GLN A O 1
ATOM 2259 N N . GLN A 1 281 ? 2.391 1.706 5.295 1.00 98.62 281 GLN A N 1
ATOM 2260 C CA . GLN A 1 281 ? 1.334 1.401 4.348 1.00 98.62 281 GLN A CA 1
ATOM 2261 C C . GLN A 1 281 ? 0.734 0.004 4.534 1.00 98.62 281 GLN A C 1
ATOM 2263 O O . GLN A 1 281 ? -0.475 -0.142 4.545 1.00 98.62 281 GLN A O 1
ATOM 2268 N N . THR A 1 282 ? 1.519 -1.051 4.727 1.00 98.75 282 THR A N 1
ATOM 2269 C CA . THR A 1 282 ? 1.028 -2.426 4.513 1.00 98.75 282 THR A CA 1
ATOM 2270 C C . THR A 1 282 ? 0.958 -3.283 5.768 1.00 98.75 282 THR A C 1
ATOM 2272 O O . THR A 1 282 ? 0.397 -4.373 5.720 1.00 98.75 282 THR A O 1
ATOM 2275 N N . TRP A 1 283 ? 1.450 -2.824 6.927 1.00 98.75 283 TRP A N 1
ATOM 2276 C CA . TRP A 1 283 ? 1.503 -3.696 8.111 1.00 98.75 283 TRP A CA 1
ATOM 2277 C C . TRP A 1 283 ? 0.124 -4.209 8.548 1.00 98.75 283 TRP A C 1
ATOM 2279 O O . TRP A 1 283 ? 0.010 -5.343 9.006 1.00 98.75 283 TRP A O 1
ATOM 2289 N N . HIS A 1 284 ? -0.925 -3.395 8.389 1.00 98.88 284 HIS A N 1
ATOM 2290 C CA . HIS A 1 284 ? -2.300 -3.742 8.759 1.00 98.88 284 HIS A CA 1
ATOM 2291 C C . HIS A 1 284 ? -2.960 -4.751 7.808 1.00 98.88 284 HIS A C 1
ATOM 2293 O O . HIS A 1 284 ? -4.054 -5.223 8.115 1.00 98.88 284 HIS A O 1
ATOM 2299 N N . LEU A 1 285 ? -2.329 -5.079 6.677 1.00 98.88 285 LEU A N 1
ATOM 2300 C CA . LEU A 1 285 ? -2.779 -6.146 5.790 1.00 98.88 285 LEU A CA 1
ATOM 2301 C C . LEU A 1 285 ? -2.570 -7.518 6.453 1.00 98.88 285 LEU A C 1
ATOM 2303 O O . LEU A 1 285 ? -1.769 -7.634 7.393 1.00 98.88 285 LEU A O 1
ATOM 2307 N N . PRO A 1 286 ? -3.244 -8.576 5.970 1.00 98.75 286 PRO A N 1
ATOM 2308 C CA . PRO A 1 286 ? -2.954 -9.945 6.384 1.00 98.75 286 PRO A CA 1
ATOM 2309 C C . PRO A 1 286 ? -1.467 -10.280 6.227 1.00 98.75 286 PRO A C 1
ATOM 2311 O O . PRO A 1 286 ? -0.747 -9.646 5.455 1.00 98.75 286 PRO A O 1
ATOM 2314 N N . ASP A 1 287 ? -0.975 -11.243 7.004 1.00 98.50 287 ASP A N 1
ATOM 2315 C CA . ASP A 1 287 ? 0.452 -11.571 6.960 1.00 98.50 287 ASP A CA 1
ATOM 2316 C C . ASP A 1 287 ? 0.862 -12.015 5.545 1.00 98.50 287 ASP A C 1
ATOM 2318 O O . ASP A 1 287 ? 0.063 -12.664 4.860 1.00 98.50 287 ASP A O 1
ATOM 2322 N N . PRO A 1 288 ? 2.076 -11.671 5.081 1.00 98.12 288 PRO A N 1
ATOM 2323 C CA . PRO A 1 288 ? 2.527 -12.069 3.755 1.00 98.12 288 PRO A CA 1
ATOM 2324 C C . PRO A 1 288 ? 2.492 -13.590 3.619 1.00 98.12 288 PRO A C 1
ATOM 2326 O O . PRO A 1 288 ? 2.916 -14.304 4.531 1.00 98.12 288 PRO A O 1
ATOM 2329 N N . VAL A 1 289 ? 2.039 -14.095 2.470 1.00 97.44 289 VAL A N 1
ATOM 2330 C CA . VAL A 1 289 ? 2.025 -15.553 2.221 1.00 97.44 289 VAL A CA 1
ATOM 2331 C C . VAL A 1 289 ? 3.430 -16.155 2.244 1.00 97.44 289 VAL A C 1
ATOM 2333 O O . VAL A 1 289 ? 3.607 -17.333 2.545 1.00 97.44 289 VAL A O 1
ATOM 2336 N N . ASP A 1 290 ? 4.428 -15.333 1.934 1.00 97.62 290 ASP A N 1
ATOM 2337 C CA . ASP A 1 290 ? 5.840 -15.638 2.059 1.00 97.62 290 ASP A CA 1
ATOM 2338 C C . ASP A 1 290 ? 6.563 -14.374 2.543 1.00 97.62 290 ASP A C 1
ATOM 2340 O O . ASP A 1 290 ? 6.816 -13.447 1.777 1.00 97.62 290 ASP A O 1
ATOM 2344 N N . ALA A 1 291 ? 6.880 -14.338 3.838 1.00 97.25 291 ALA A N 1
ATOM 2345 C CA . ALA A 1 291 ? 7.456 -13.173 4.504 1.00 97.25 291 ALA A CA 1
ATOM 2346 C C . ALA A 1 291 ? 8.982 -13.043 4.348 1.00 97.25 291 ALA A C 1
ATOM 2348 O O . ALA A 1 291 ? 9.572 -12.136 4.942 1.00 97.25 291 ALA A O 1
ATOM 2349 N N . ALA A 1 292 ? 9.650 -13.931 3.597 1.00 98.06 292 ALA A N 1
ATOM 2350 C CA . ALA A 1 292 ? 11.097 -13.836 3.427 1.00 98.06 292 ALA A CA 1
ATOM 2351 C C . ALA A 1 292 ? 11.473 -12.504 2.740 1.00 98.06 292 ALA A C 1
ATOM 2353 O O . ALA A 1 292 ? 10.889 -12.160 1.703 1.00 98.06 292 ALA A O 1
ATOM 2354 N N . PRO A 1 293 ? 12.428 -11.729 3.281 1.00 98.19 293 PRO A N 1
ATOM 2355 C CA . PRO A 1 293 ? 12.872 -10.517 2.612 1.00 98.19 293 PRO A CA 1
ATOM 2356 C C . PRO A 1 293 ? 13.554 -10.859 1.283 1.00 98.19 293 PRO A C 1
ATOM 2358 O O . PRO A 1 293 ? 14.062 -11.964 1.084 1.00 98.19 293 PRO A O 1
ATOM 2361 N N . ILE A 1 294 ? 13.542 -9.896 0.371 1.00 98.25 294 ILE A N 1
ATOM 2362 C CA . ILE A 1 294 ? 14.333 -9.927 -0.864 1.00 98.25 294 ILE A CA 1
ATOM 2363 C C . ILE A 1 294 ? 15.739 -9.356 -0.597 1.00 98.25 294 ILE A C 1
ATOM 2365 O O . ILE A 1 294 ? 16.130 -9.159 0.562 1.00 98.25 294 ILE A O 1
ATOM 2369 N N . ASP A 1 295 ? 16.518 -9.097 -1.650 1.00 98.12 295 ASP A N 1
ATOM 2370 C CA . ASP A 1 295 ? 17.909 -8.675 -1.503 1.00 98.12 295 ASP A CA 1
ATOM 2371 C C . ASP A 1 295 ? 18.037 -7.409 -0.644 1.00 98.12 295 ASP A C 1
ATOM 2373 O O . ASP A 1 295 ? 17.141 -6.562 -0.563 1.00 98.12 295 ASP A O 1
ATOM 2377 N N . ARG A 1 296 ? 19.179 -7.308 0.047 1.00 97.62 296 ARG A N 1
ATOM 2378 C CA . ARG A 1 296 ? 19.500 -6.255 1.030 1.00 97.62 296 ARG A CA 1
ATOM 2379 C C . ARG A 1 296 ? 18.557 -6.192 2.242 1.00 97.62 296 ARG A C 1
ATOM 2381 O O . ARG A 1 296 ? 18.699 -5.280 3.047 1.00 97.62 296 ARG A O 1
ATOM 2388 N N . GLY A 1 297 ? 17.644 -7.152 2.417 1.00 97.88 297 GLY A N 1
ATOM 2389 C CA . GLY A 1 297 ? 16.731 -7.185 3.563 1.00 97.88 297 GLY A CA 1
ATOM 2390 C C . GLY A 1 297 ? 15.473 -6.330 3.382 1.00 97.88 297 GLY A C 1
ATOM 2391 O O . GLY A 1 297 ? 14.844 -5.949 4.371 1.00 97.88 297 GLY A O 1
ATOM 2392 N N . ILE A 1 298 ? 15.103 -6.005 2.140 1.00 98.56 298 ILE A N 1
ATOM 2393 C CA . ILE A 1 298 ? 13.852 -5.291 1.857 1.00 98.56 298 ILE A CA 1
ATOM 2394 C C . ILE A 1 298 ? 12.670 -6.241 2.097 1.00 98.56 298 ILE A C 1
ATOM 2396 O O . ILE A 1 298 ? 12.661 -7.379 1.620 1.00 98.56 298 ILE A O 1
ATOM 2400 N N . THR A 1 299 ? 11.674 -5.788 2.857 1.00 97.94 299 THR A N 1
ATOM 2401 C CA . THR A 1 299 ? 10.498 -6.598 3.196 1.00 97.94 299 THR A CA 1
ATOM 2402 C C . THR A 1 299 ? 9.556 -6.757 1.999 1.00 97.94 299 THR A C 1
ATOM 2404 O O . THR A 1 299 ? 9.663 -6.052 0.990 1.00 97.94 299 THR A O 1
ATOM 2407 N N . VAL A 1 300 ? 8.626 -7.702 2.111 1.00 97.44 300 VAL A N 1
ATOM 2408 C CA . VAL A 1 300 ? 7.569 -7.979 1.128 1.00 97.44 300 VAL A CA 1
ATOM 2409 C C . VAL A 1 300 ? 6.218 -8.023 1.838 1.00 97.44 300 VAL A C 1
ATOM 2411 O O . VAL A 1 300 ? 6.171 -8.317 3.034 1.00 97.44 300 VAL A O 1
ATOM 2414 N N . TYR A 1 301 ? 5.131 -7.736 1.120 1.00 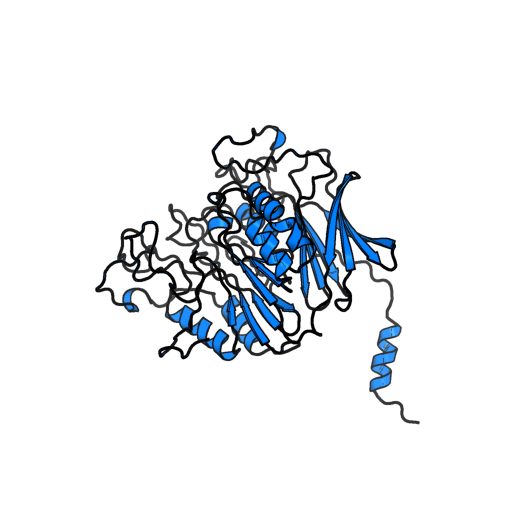97.75 301 TYR A N 1
ATOM 2415 C CA . TYR A 1 301 ? 3.786 -7.694 1.713 1.00 97.75 301 TYR A CA 1
ATOM 2416 C C . TYR A 1 301 ? 2.706 -8.468 0.947 1.00 97.75 301 TYR A C 1
ATOM 2418 O O . TYR A 1 301 ? 1.578 -8.530 1.431 1.00 97.75 301 TYR A O 1
ATOM 2426 N N . PHE A 1 302 ? 3.013 -9.045 -0.223 1.00 98.62 302 PHE A N 1
ATOM 2427 C CA . PHE A 1 302 ? 2.001 -9.719 -1.042 1.00 98.62 302 PHE A CA 1
ATOM 2428 C C . PHE A 1 302 ? 1.272 -10.809 -0.239 1.00 98.62 302 PHE A C 1
ATOM 2430 O O . PHE A 1 302 ? 1.877 -11.640 0.449 1.00 98.62 302 PHE A O 1
ATOM 2437 N N . THR A 1 303 ? -0.056 -10.746 -0.272 1.00 98.81 303 THR A N 1
ATOM 2438 C CA . THR A 1 303 ? -0.944 -11.508 0.610 1.00 98.81 303 THR A CA 1
ATOM 2439 C C . THR A 1 303 ? -2.336 -11.648 -0.009 1.00 98.81 303 THR A C 1
ATOM 2441 O O . THR A 1 303 ? -2.535 -11.328 -1.178 1.00 98.81 303 THR A O 1
ATOM 2444 N N . ARG A 1 304 ? -3.321 -12.129 0.749 1.00 98.56 304 ARG A N 1
ATOM 2445 C CA . ARG A 1 304 ? -4.732 -12.112 0.355 1.00 98.56 304 ARG A CA 1
ATOM 2446 C C . ARG A 1 304 ? -5.635 -11.652 1.492 1.00 98.56 304 ARG A C 1
ATOM 2448 O O . ARG A 1 304 ? -5.314 -11.868 2.656 1.00 98.56 304 ARG A O 1
ATOM 2455 N N . LEU A 1 305 ? -6.779 -11.071 1.145 1.00 98.69 305 LEU A N 1
ATOM 2456 C CA . LEU A 1 305 ? -7.853 -10.702 2.069 1.00 98.69 305 LEU A CA 1
ATOM 2457 C C . LEU A 1 305 ? -9.156 -11.360 1.609 1.00 98.69 305 LEU A C 1
ATOM 2459 O O . LEU A 1 305 ? -9.463 -11.342 0.425 1.00 98.69 305 LEU A O 1
ATOM 2463 N N . THR A 1 306 ? -9.951 -11.887 2.536 1.00 97.88 306 THR A N 1
ATOM 2464 C CA . THR A 1 306 ? -11.297 -12.401 2.236 1.00 97.88 306 THR A CA 1
ATOM 2465 C C . THR A 1 306 ? -12.312 -11.503 2.918 1.00 97.88 306 THR A C 1
ATOM 2467 O O . THR A 1 306 ? -12.176 -11.248 4.113 1.00 97.88 306 THR A O 1
ATOM 2470 N N . LEU A 1 307 ? -13.297 -11.020 2.163 1.00 98.12 307 LEU A N 1
ATOM 2471 C CA . LEU A 1 307 ? -14.355 -10.142 2.651 1.00 98.12 307 LEU A CA 1
ATOM 2472 C C . LEU A 1 307 ? -15.634 -10.390 1.848 1.00 98.12 307 LEU A C 1
ATOM 2474 O O . LEU A 1 307 ? -15.624 -10.315 0.620 1.00 98.12 307 LEU A O 1
ATOM 2478 N N . GLY A 1 308 ? -16.729 -10.714 2.533 1.00 97.25 308 GLY A N 1
ATOM 2479 C CA . GLY A 1 308 ? -18.031 -10.931 1.905 1.00 97.25 308 GLY A CA 1
ATOM 2480 C C . GLY A 1 308 ? -18.054 -12.073 0.884 1.00 97.25 308 GLY A C 1
ATOM 2481 O O . GLY A 1 308 ? -18.759 -11.993 -0.115 1.00 97.25 308 GLY A O 1
ATOM 2482 N N . GLY A 1 309 ? -17.223 -13.103 1.078 1.00 96.56 309 GLY A N 1
ATOM 2483 C CA . GLY A 1 309 ? -17.055 -14.201 0.118 1.00 96.56 309 GLY A CA 1
ATOM 2484 C C . GLY A 1 309 ? -16.210 -13.856 -1.118 1.00 96.56 309 GLY A C 1
ATOM 2485 O O . GLY A 1 309 ? -15.983 -14.729 -1.956 1.00 96.56 309 GLY A O 1
ATOM 2486 N N . VAL A 1 310 ? -15.699 -12.628 -1.235 1.00 98.38 310 VAL A N 1
ATOM 2487 C CA . VAL A 1 310 ? -14.712 -12.259 -2.255 1.00 98.38 310 VAL A CA 1
ATOM 2488 C C . VAL A 1 310 ? -13.316 -12.422 -1.675 1.00 98.38 310 VAL A C 1
ATOM 2490 O O . VAL A 1 310 ? -13.018 -11.958 -0.575 1.00 98.38 310 VAL A O 1
ATOM 2493 N N . ASP A 1 311 ? -12.451 -13.082 -2.425 1.00 98.62 311 ASP A N 1
ATOM 2494 C CA . ASP A 1 311 ? -11.064 -13.305 -2.062 1.00 98.62 311 ASP A CA 1
ATOM 2495 C C . ASP A 1 311 ? -10.139 -12.483 -2.963 1.00 98.62 311 ASP A C 1
ATOM 2497 O O . ASP A 1 311 ? -10.056 -12.695 -4.172 1.00 98.62 311 ASP A O 1
ATOM 2501 N N . PHE A 1 312 ? -9.472 -11.513 -2.352 1.00 98.88 312 PHE A N 1
ATOM 2502 C CA . PHE A 1 312 ? -8.627 -10.521 -2.992 1.00 98.88 312 PHE A CA 1
ATOM 2503 C C . PHE A 1 312 ? -7.163 -10.941 -2.880 1.00 98.88 312 PHE A C 1
ATOM 2505 O O . PHE A 1 312 ? -6.605 -10.894 -1.785 1.00 98.88 312 PHE A O 1
ATOM 2512 N N . ALA A 1 313 ? -6.516 -11.311 -3.985 1.00 98.81 313 ALA A N 1
ATOM 2513 C CA . ALA A 1 313 ? -5.060 -11.396 -4.040 1.00 98.81 313 ALA A CA 1
ATOM 2514 C C . ALA A 1 313 ? -4.469 -9.986 -4.101 1.00 98.81 313 ALA A C 1
ATOM 2516 O O . ALA A 1 313 ? -4.779 -9.220 -5.008 1.00 98.81 313 ALA A O 1
ATOM 2517 N N . ILE A 1 314 ? -3.600 -9.661 -3.150 1.00 98.88 314 ILE A N 1
ATOM 2518 C CA . ILE A 1 314 ? -2.876 -8.394 -3.063 1.00 98.88 314 ILE A CA 1
ATOM 2519 C C . ILE A 1 314 ? -1.439 -8.670 -3.495 1.00 98.88 314 ILE A C 1
ATOM 2521 O O . ILE A 1 314 ? -0.710 -9.374 -2.791 1.00 98.88 314 ILE A O 1
ATOM 2525 N N . ILE A 1 315 ? -1.039 -8.144 -4.651 1.00 98.69 315 ILE A N 1
ATOM 2526 C CA . ILE A 1 315 ? 0.307 -8.348 -5.200 1.00 98.69 315 ILE A CA 1
ATOM 2527 C C . ILE A 1 315 ? 1.173 -7.093 -5.052 1.00 98.69 315 ILE A C 1
ATOM 2529 O O . ILE A 1 315 ? 0.678 -5.989 -4.853 1.00 98.69 315 ILE A O 1
ATOM 2533 N N . ASP A 1 316 ? 2.482 -7.300 -5.121 1.00 97.56 316 ASP A N 1
ATOM 2534 C CA . ASP A 1 316 ? 3.531 -6.284 -5.081 1.00 97.56 316 ASP A CA 1
ATOM 2535 C C . ASP A 1 316 ? 4.214 -6.258 -6.456 1.00 97.56 316 ASP A C 1
ATOM 2537 O O . ASP A 1 316 ? 5.284 -6.846 -6.663 1.00 97.56 316 ASP A O 1
ATOM 2541 N N . ASP A 1 317 ? 3.523 -5.700 -7.451 1.00 97.25 317 ASP A N 1
ATOM 2542 C CA . ASP A 1 317 ? 3.873 -5.882 -8.867 1.00 97.25 317 ASP A CA 1
ATOM 2543 C C . ASP A 1 317 ? 5.150 -5.130 -9.291 1.00 97.25 317 ASP A C 1
ATOM 2545 O O . ASP A 1 317 ? 5.821 -5.528 -10.247 1.00 97.25 317 ASP A O 1
ATOM 2549 N N . ARG A 1 318 ? 5.571 -4.129 -8.509 1.00 97.38 318 ARG A N 1
ATOM 2550 C CA . ARG A 1 318 ? 6.835 -3.407 -8.695 1.00 97.38 318 ARG A CA 1
ATOM 2551 C C . ARG A 1 318 ? 8.047 -4.183 -8.186 1.00 97.38 318 ARG A C 1
ATOM 2553 O O . ARG A 1 318 ? 9.137 -4.046 -8.739 1.00 97.38 318 ARG A O 1
ATOM 2560 N N . LYS A 1 319 ? 7.891 -5.006 -7.143 1.00 97.50 319 LYS A N 1
ATOM 2561 C CA . LYS A 1 319 ? 8.981 -5.577 -6.320 1.00 97.50 319 LYS A CA 1
ATOM 2562 C C . LYS A 1 319 ? 10.070 -6.326 -7.083 1.00 97.50 319 LYS A C 1
ATOM 2564 O O . LYS A 1 319 ? 11.255 -6.187 -6.780 1.00 97.50 319 LYS A O 1
ATOM 2569 N N . PHE A 1 320 ? 9.667 -7.151 -8.040 1.00 97.75 320 PHE A N 1
ATOM 2570 C CA . PHE A 1 320 ? 10.568 -8.037 -8.785 1.00 97.75 320 PHE A CA 1
ATOM 2571 C C . PHE A 1 320 ? 10.766 -7.579 -10.225 1.00 97.75 320 PHE A C 1
ATOM 2573 O O . PHE A 1 320 ? 11.551 -8.182 -10.961 1.00 97.75 320 PHE A O 1
ATOM 2580 N N . LYS A 1 321 ? 10.060 -6.519 -10.627 1.00 98.12 321 LYS A N 1
ATOM 2581 C CA . LYS A 1 321 ? 10.028 -6.071 -12.004 1.00 98.12 321 LYS A CA 1
ATOM 2582 C C . LYS A 1 321 ? 11.412 -5.639 -12.456 1.00 98.12 321 LYS A C 1
ATOM 2584 O O . LYS A 1 321 ? 12.147 -4.965 -11.734 1.00 98.12 321 LYS A O 1
ATOM 2589 N N . THR A 1 322 ? 11.751 -6.061 -13.664 1.00 98.00 322 THR A N 1
ATOM 2590 C CA . THR A 1 322 ? 13.026 -5.764 -14.299 1.00 98.00 322 THR A CA 1
ATOM 2591 C C . THR A 1 322 ? 13.120 -4.302 -14.743 1.00 98.00 322 THR A C 1
ATOM 2593 O O . THR A 1 322 ? 12.210 -3.819 -15.400 1.00 98.00 322 THR A O 1
ATOM 2596 N N . GLY A 1 323 ? 14.233 -3.623 -14.450 1.00 96.81 323 GLY A N 1
ATOM 2597 C CA . GLY A 1 323 ? 14.576 -2.306 -15.000 1.00 96.81 323 GLY A CA 1
ATOM 2598 C C . GLY A 1 323 ? 15.057 -2.385 -16.459 1.00 96.81 323 GLY A C 1
ATOM 2599 O O . GLY A 1 323 ? 15.831 -3.289 -16.785 1.00 96.81 323 GLY A O 1
ATOM 2600 N N . PRO A 1 324 ? 14.626 -1.481 -17.360 1.00 95.94 324 PRO A N 1
ATOM 2601 C CA . PRO A 1 324 ? 14.904 -1.596 -18.796 1.00 95.94 324 PRO A CA 1
ATOM 2602 C C . PRO A 1 324 ? 16.330 -1.199 -19.220 1.00 95.94 324 PRO A C 1
ATOM 2604 O O . PRO A 1 324 ? 16.821 -1.669 -20.252 1.00 95.94 324 PRO A O 1
ATOM 2607 N N . GLN A 1 325 ? 17.029 -0.360 -18.449 1.00 95.12 325 GLN A N 1
ATOM 2608 C CA . GLN A 1 325 ? 18.341 0.173 -18.824 1.00 95.12 325 GLN A CA 1
ATOM 2609 C C . GLN A 1 325 ? 19.370 -0.943 -19.022 1.00 95.12 325 GLN A C 1
ATOM 2611 O O . GLN A 1 325 ? 19.646 -1.741 -18.127 1.00 95.12 325 GLN A O 1
ATOM 2616 N N . GLY A 1 326 ? 19.981 -0.963 -20.208 1.00 93.12 326 GLY A N 1
ATOM 2617 C CA . GLY A 1 326 ? 21.009 -1.939 -20.572 1.00 93.12 326 GLY A CA 1
ATOM 2618 C C . GLY A 1 326 ? 20.491 -3.363 -20.804 1.00 93.12 326 GLY A C 1
ATOM 2619 O O . GLY A 1 326 ? 21.300 -4.243 -21.089 1.00 93.12 326 GLY A O 1
ATOM 2620 N N . LYS A 1 327 ? 19.175 -3.598 -20.703 1.00 94.81 327 LYS A N 1
ATOM 2621 C CA . LYS A 1 327 ? 18.560 -4.914 -20.930 1.00 94.81 327 LYS A CA 1
ATOM 2622 C C . LYS A 1 327 ? 17.797 -5.011 -22.239 1.00 94.81 327 LYS A C 1
ATOM 2624 O O . LYS A 1 327 ? 17.707 -6.102 -22.782 1.00 94.81 327 LYS A O 1
ATOM 2629 N N . ILE A 1 328 ? 17.280 -3.896 -22.744 1.00 93.50 328 ILE A N 1
ATOM 2630 C CA . ILE A 1 328 ? 16.582 -3.810 -24.030 1.00 93.50 328 ILE A CA 1
ATOM 2631 C C . ILE A 1 328 ? 17.198 -2.705 -24.905 1.00 93.50 328 ILE A C 1
ATOM 2633 O O . ILE A 1 328 ? 17.880 -1.819 -24.378 1.00 93.50 328 ILE A O 1
ATOM 2637 N N . PRO A 1 329 ? 16.984 -2.727 -26.234 1.00 89.38 329 PRO A N 1
ATOM 2638 C CA . PRO A 1 329 ? 17.394 -1.632 -27.107 1.00 89.38 329 PRO A CA 1
ATOM 2639 C C . PRO A 1 329 ? 16.723 -0.314 -26.705 1.00 89.38 329 PRO A C 1
ATOM 2641 O O . PRO A 1 329 ? 15.525 -0.279 -26.436 1.00 89.38 329 PRO A O 1
ATOM 2644 N N . GLN A 1 330 ? 17.475 0.787 -26.715 1.00 88.12 330 GLN A N 1
ATOM 2645 C CA . GLN A 1 330 ? 16.905 2.112 -26.484 1.00 88.12 330 GLN A CA 1
ATOM 2646 C C . GLN A 1 330 ? 16.115 2.571 -27.720 1.00 88.12 330 GLN A C 1
ATOM 2648 O O . GLN A 1 330 ? 16.684 2.700 -28.802 1.00 88.12 330 GLN A O 1
ATOM 2653 N N . GLN A 1 331 ? 14.815 2.834 -27.552 1.00 86.88 331 GLN A N 1
ATOM 2654 C CA . GLN A 1 331 ? 13.884 3.195 -28.640 1.00 86.88 331 GLN A CA 1
ATOM 2655 C C . GLN A 1 331 ? 13.074 4.475 -28.339 1.00 86.88 331 GLN A C 1
ATOM 2657 O O . GLN A 1 331 ? 11.985 4.695 -28.878 1.00 86.88 331 GLN A O 1
ATOM 2662 N N . GLY A 1 332 ? 13.631 5.336 -27.483 1.00 84.56 332 GLY A N 1
ATOM 2663 C CA . GLY A 1 332 ? 13.077 6.627 -27.091 1.00 84.56 332 GLY A CA 1
ATOM 2664 C C . GLY A 1 332 ? 14.091 7.474 -26.317 1.00 84.56 332 GLY A C 1
ATOM 2665 O O . GLY A 1 332 ? 15.263 7.110 -26.161 1.00 84.56 332 GLY A O 1
ATOM 2666 N N . THR A 1 333 ? 13.647 8.632 -25.825 1.00 84.31 333 THR A N 1
ATOM 2667 C CA . THR A 1 333 ? 14.494 9.553 -25.040 1.00 84.31 333 THR A CA 1
ATOM 2668 C C . THR A 1 333 ? 14.878 8.990 -23.675 1.00 84.31 333 THR A C 1
ATOM 2670 O O . THR A 1 333 ? 15.926 9.349 -23.141 1.00 84.31 333 THR A O 1
ATOM 2673 N N . ARG A 1 334 ? 14.050 8.096 -23.130 1.00 86.00 334 ARG A N 1
ATOM 2674 C CA . ARG A 1 334 ? 14.306 7.340 -21.906 1.00 86.00 334 ARG A CA 1
ATOM 2675 C C . ARG A 1 334 ? 14.345 5.837 -22.210 1.00 86.00 334 ARG A C 1
ATOM 2677 O O . ARG A 1 334 ? 13.699 5.418 -23.171 1.00 86.00 334 ARG A O 1
ATOM 2684 N N . PRO A 1 335 ? 15.047 5.024 -21.399 1.00 88.50 335 PRO A N 1
ATOM 2685 C CA . PRO A 1 335 ? 15.131 3.571 -21.597 1.00 88.50 335 PRO A CA 1
ATOM 2686 C C . PRO A 1 335 ? 13.785 2.844 -21.515 1.00 88.50 335 PRO A C 1
ATOM 2688 O O . PRO A 1 335 ? 13.642 1.752 -22.047 1.00 88.50 335 PRO A O 1
ATOM 2691 N N . ASP A 1 336 ? 12.811 3.448 -20.845 1.00 87.75 336 ASP A N 1
ATOM 2692 C CA . ASP A 1 336 ? 11.473 2.917 -20.613 1.00 87.75 336 ASP A CA 1
ATOM 2693 C C . ASP A 1 336 ? 10.400 3.493 -21.552 1.00 87.75 336 ASP A C 1
ATOM 2695 O O . ASP A 1 336 ? 9.235 3.111 -21.469 1.00 87.75 336 ASP A O 1
ATOM 2699 N N . ASN A 1 337 ? 10.795 4.374 -22.478 1.00 88.12 337 ASN A N 1
ATOM 2700 C CA . ASN A 1 337 ? 9.896 4.978 -23.454 1.00 88.12 337 ASN A CA 1
ATOM 2701 C C . ASN A 1 337 ? 10.131 4.378 -24.839 1.00 88.12 337 ASN A C 1
ATOM 2703 O O . ASN A 1 337 ? 11.236 4.465 -25.376 1.00 88.12 337 ASN A O 1
ATOM 2707 N N . ILE A 1 338 ? 9.065 3.872 -25.461 1.00 87.50 338 ILE A N 1
ATOM 2708 C CA . ILE A 1 338 ? 9.090 3.427 -26.856 1.00 87.50 338 ILE A CA 1
ATOM 2709 C C . ILE A 1 338 ? 8.271 4.396 -27.708 1.00 87.50 338 ILE A C 1
ATOM 2711 O O . ILE A 1 338 ? 7.050 4.492 -27.554 1.00 87.50 338 ILE A O 1
ATOM 2715 N N . THR A 1 339 ? 8.940 5.124 -28.606 1.00 86.06 339 THR A N 1
ATOM 2716 C CA . THR A 1 339 ? 8.301 6.126 -29.483 1.00 86.06 339 THR A CA 1
ATOM 2717 C C . THR A 1 339 ? 8.487 5.844 -30.975 1.00 86.06 339 THR A C 1
ATOM 2719 O O . THR A 1 339 ? 7.832 6.480 -31.799 1.00 86.06 339 THR A O 1
ATOM 2722 N N . ASP A 1 340 ? 9.357 4.903 -31.342 1.00 86.88 340 ASP A N 1
ATOM 2723 C CA . ASP A 1 340 ? 9.564 4.486 -32.732 1.00 86.88 340 ASP A CA 1
ATOM 2724 C C . ASP A 1 340 ? 8.369 3.675 -33.255 1.00 86.88 340 ASP A C 1
ATOM 2726 O O . ASP A 1 340 ? 8.132 2.553 -32.823 1.00 86.88 340 ASP A O 1
ATOM 2730 N N . THR A 1 341 ? 7.633 4.213 -34.230 1.00 87.00 341 THR A N 1
ATOM 2731 C CA . THR A 1 341 ? 6.462 3.555 -34.839 1.00 87.00 341 THR A CA 1
ATOM 2732 C C . THR A 1 341 ? 6.775 2.265 -35.592 1.00 87.00 341 THR A C 1
ATOM 2734 O O . THR A 1 341 ? 5.849 1.534 -35.930 1.00 87.00 341 THR A O 1
ATOM 2737 N N . SER A 1 342 ? 8.047 2.000 -35.886 1.00 89.31 342 SER A N 1
ATOM 2738 C CA . SER A 1 342 ? 8.500 0.799 -36.588 1.00 89.31 342 SER A CA 1
ATOM 2739 C C . SER A 1 342 ? 9.020 -0.306 -35.662 1.00 89.31 342 SER A C 1
ATOM 2741 O O . SER A 1 342 ? 9.458 -1.343 -36.162 1.00 89.31 342 SER A O 1
ATOM 2743 N N . TYR A 1 343 ? 8.968 -0.115 -34.336 1.00 91.62 343 TYR A N 1
ATOM 2744 C CA . TYR A 1 343 ? 9.512 -1.091 -33.393 1.00 91.62 343 TYR A CA 1
ATOM 2745 C C . TYR A 1 343 ? 8.799 -2.451 -33.478 1.00 91.62 343 TYR A C 1
ATOM 2747 O O . TYR A 1 343 ? 7.577 -2.534 -33.611 1.00 91.62 343 TYR A O 1
ATOM 2755 N N . ASP A 1 344 ? 9.578 -3.528 -33.371 1.00 91.94 344 ASP A N 1
ATOM 2756 C CA . ASP A 1 344 ? 9.055 -4.879 -33.177 1.00 91.94 344 ASP A CA 1
ATOM 2757 C C . ASP A 1 344 ? 8.850 -5.108 -31.671 1.00 91.94 344 ASP A C 1
ATOM 2759 O O . ASP A 1 344 ? 9.833 -5.078 -30.928 1.00 91.94 344 ASP A O 1
ATOM 2763 N N . PRO A 1 345 ? 7.628 -5.386 -31.179 1.00 90.94 345 PRO A N 1
ATOM 2764 C CA . PRO A 1 345 ? 7.408 -5.670 -29.763 1.00 90.94 345 PRO A CA 1
ATOM 2765 C C . PRO A 1 345 ? 8.267 -6.822 -29.213 1.00 90.94 345 PRO A C 1
ATOM 2767 O O . PRO A 1 345 ? 8.573 -6.839 -28.021 1.00 90.94 345 PRO A O 1
ATOM 2770 N N . LYS A 1 346 ? 8.723 -7.751 -30.066 1.00 91.88 346 LYS A N 1
ATOM 2771 C CA . LYS A 1 346 ? 9.649 -8.822 -29.666 1.00 91.88 346 LYS A CA 1
ATOM 2772 C C . LYS A 1 346 ? 11.051 -8.319 -29.330 1.00 91.88 346 LYS A C 1
ATOM 2774 O O . LYS A 1 346 ? 11.768 -9.003 -28.608 1.00 91.88 346 LYS A O 1
ATOM 2779 N N . SER A 1 347 ? 11.458 -7.135 -29.799 1.00 93.50 347 SER A N 1
ATOM 2780 C CA . SER A 1 347 ? 12.790 -6.592 -29.495 1.00 93.50 347 SER A CA 1
ATOM 2781 C C . SER A 1 347 ? 12.950 -6.184 -28.030 1.00 93.50 347 SER A C 1
ATOM 2783 O O . SER A 1 347 ? 14.074 -5.970 -27.581 1.00 93.50 347 SER A O 1
ATOM 2785 N N . ILE A 1 348 ? 11.840 -6.059 -27.297 1.00 94.00 348 ILE A N 1
ATOM 2786 C CA . ILE A 1 348 ? 11.819 -5.695 -25.878 1.00 94.00 348 ILE A CA 1
ATOM 2787 C C . ILE A 1 348 ? 11.298 -6.828 -24.979 1.00 94.00 348 ILE A C 1
ATOM 2789 O O . ILE A 1 348 ? 11.364 -6.693 -23.763 1.00 94.00 348 ILE A O 1
ATOM 2793 N N . ASP A 1 349 ? 10.832 -7.954 -25.527 1.00 95.31 349 ASP A N 1
ATOM 2794 C CA . ASP A 1 349 ? 10.445 -9.148 -24.758 1.00 95.31 349 ASP A CA 1
ATOM 2795 C C . ASP A 1 349 ? 11.551 -10.212 -24.812 1.00 95.31 349 ASP A C 1
ATOM 2797 O O . ASP A 1 349 ? 11.522 -11.147 -25.611 1.00 95.31 349 ASP A O 1
ATOM 2801 N N . LEU A 1 350 ? 12.580 -10.024 -23.987 1.00 96.00 350 LEU A N 1
ATOM 2802 C CA . LEU A 1 350 ? 13.782 -10.856 -23.995 1.00 96.00 350 LEU A CA 1
ATOM 2803 C C . LEU A 1 350 ? 13.763 -11.923 -22.882 1.00 96.00 350 LEU A C 1
ATOM 28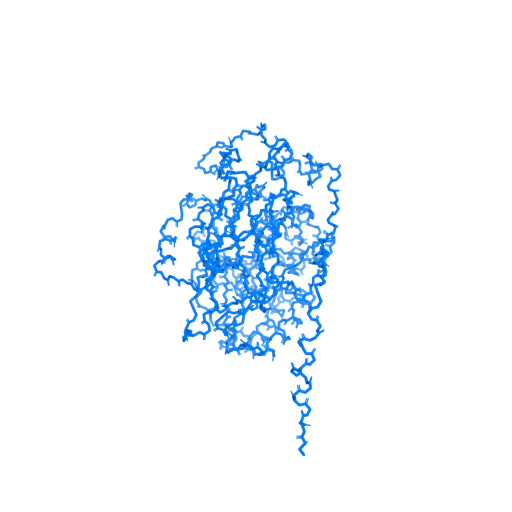05 O O . LEU A 1 350 ? 13.163 -11.716 -21.823 1.00 96.00 350 LEU A O 1
ATOM 2809 N N . PRO A 1 351 ? 14.451 -13.067 -23.070 1.00 96.38 351 PRO A N 1
ATOM 2810 C CA . PRO A 1 351 ? 14.588 -14.074 -22.024 1.00 96.38 351 PRO A CA 1
ATOM 2811 C C . PRO A 1 351 ? 15.214 -13.514 -20.740 1.00 96.38 351 PRO A C 1
ATOM 2813 O O . PRO A 1 351 ? 16.170 -12.744 -20.781 1.00 96.38 351 PRO A O 1
ATOM 2816 N N . GLY A 1 352 ? 14.703 -13.954 -19.589 1.00 95.38 352 GLY A N 1
ATOM 2817 C CA . GLY A 1 352 ? 15.238 -13.603 -18.268 1.00 95.38 352 GLY A CA 1
ATOM 2818 C C . GLY A 1 352 ? 14.638 -12.348 -17.630 1.00 95.38 352 GLY A C 1
ATOM 2819 O O . GLY A 1 352 ? 14.835 -12.151 -16.432 1.00 95.38 352 GLY A O 1
ATOM 2820 N N . LEU A 1 353 ? 13.865 -11.544 -18.370 1.00 97.62 353 LEU A N 1
ATOM 2821 C CA . LEU A 1 353 ? 13.155 -10.396 -17.802 1.00 97.62 353 LEU A CA 1
ATOM 2822 C C . LEU A 1 353 ? 12.036 -10.854 -16.846 1.00 97.62 353 LEU A C 1
ATOM 2824 O O . LEU A 1 353 ? 11.332 -11.838 -17.095 1.00 97.62 353 LEU A O 1
ATOM 2828 N N . GLN A 1 354 ? 11.872 -10.124 -15.746 1.00 97.94 354 GLN A N 1
ATOM 2829 C CA . GLN A 1 354 ? 10.969 -10.439 -14.638 1.00 97.94 354 GLN A CA 1
ATOM 2830 C C . GLN A 1 354 ? 9.867 -9.385 -14.490 1.00 97.94 354 GLN A C 1
ATOM 2832 O O . GLN A 1 354 ? 10.091 -8.202 -14.749 1.00 97.94 354 GLN A O 1
ATOM 2837 N N . LEU A 1 355 ? 8.694 -9.830 -14.027 1.00 98.44 355 LEU A N 1
ATOM 2838 C CA . LEU A 1 355 ? 7.582 -8.972 -13.599 1.00 98.44 355 LEU A CA 1
ATOM 2839 C C . LEU A 1 355 ? 7.255 -9.235 -12.123 1.00 98.44 355 LEU A C 1
ATOM 2841 O O . LEU A 1 355 ? 7.793 -8.572 -11.249 1.00 98.44 355 LEU A O 1
ATOM 2845 N N . LEU A 1 356 ? 6.460 -10.272 -11.838 1.00 98.31 356 LEU A N 1
ATOM 2846 C CA . LEU A 1 356 ? 6.033 -10.603 -10.472 1.00 98.31 356 LEU A CA 1
ATOM 2847 C C . LEU A 1 356 ? 7.060 -11.439 -9.687 1.00 98.31 356 LEU A C 1
ATOM 2849 O O . LEU A 1 356 ? 6.989 -11.507 -8.462 1.00 98.31 356 LEU A O 1
ATOM 2853 N N . GLY A 1 357 ? 8.018 -12.068 -10.375 1.00 97.69 357 GLY A N 1
ATOM 2854 C CA . GLY A 1 357 ? 8.967 -13.015 -9.783 1.00 97.69 357 GLY A CA 1
ATOM 2855 C C . GLY A 1 357 ? 8.324 -14.350 -9.377 1.00 97.69 357 GLY A C 1
ATOM 2856 O O . GLY A 1 357 ? 7.104 -14.480 -9.255 1.00 97.69 357 GLY A O 1
ATOM 2857 N N . ASP A 1 358 ? 9.153 -15.371 -9.153 1.00 98.00 358 ASP A N 1
ATOM 2858 C CA . ASP A 1 358 ? 8.678 -16.750 -8.948 1.00 98.00 358 ASP A CA 1
ATOM 2859 C C . ASP A 1 358 ? 7.817 -16.918 -7.687 1.00 98.00 358 ASP A C 1
ATOM 2861 O O . ASP A 1 358 ? 6.860 -17.694 -7.682 1.00 98.00 358 ASP A O 1
ATOM 2865 N N . ARG A 1 359 ? 8.119 -16.163 -6.623 1.00 97.94 359 ARG A N 1
ATOM 2866 C CA . ARG A 1 359 ? 7.410 -16.242 -5.334 1.00 97.94 359 ARG A CA 1
ATOM 2867 C C . ARG A 1 359 ? 5.959 -15.772 -5.455 1.00 97.94 359 ARG A C 1
ATOM 2869 O O . ARG A 1 359 ? 5.054 -16.472 -5.004 1.00 97.94 359 ARG A O 1
ATOM 2876 N N . GLN A 1 360 ? 5.723 -14.643 -6.126 1.00 97.75 360 GLN A N 1
ATOM 2877 C CA . GLN A 1 360 ? 4.363 -14.150 -6.360 1.00 97.75 360 GLN A CA 1
ATOM 2878 C C . GLN A 1 360 ? 3.627 -14.970 -7.414 1.00 97.75 360 GLN A C 1
ATOM 2880 O O . GLN A 1 360 ? 2.436 -15.214 -7.260 1.00 97.75 360 GLN A O 1
ATOM 2885 N N . MET A 1 361 ? 4.321 -15.459 -8.449 1.00 98.50 361 MET A N 1
ATOM 2886 C CA . MET A 1 361 ? 3.711 -16.366 -9.427 1.00 98.50 361 MET A CA 1
ATOM 2887 C C . MET A 1 361 ? 3.240 -17.668 -8.773 1.00 98.50 361 MET A C 1
ATOM 2889 O O . MET A 1 361 ? 2.141 -18.142 -9.064 1.00 98.50 361 MET A O 1
ATOM 2893 N N . LYS A 1 362 ? 4.034 -18.230 -7.852 1.00 98.62 362 LYS A N 1
ATOM 2894 C CA . LYS A 1 362 ? 3.624 -19.390 -7.055 1.00 98.62 362 LYS A CA 1
ATOM 2895 C C . LYS A 1 362 ? 2.404 -19.062 -6.193 1.00 98.62 362 LYS A C 1
ATOM 2897 O O . LYS A 1 362 ? 1.446 -19.829 -6.201 1.00 98.62 362 LYS A O 1
ATOM 2902 N N . PHE A 1 363 ? 2.427 -17.930 -5.488 1.00 98.56 363 PHE A N 1
ATOM 2903 C CA . PHE A 1 363 ? 1.279 -17.463 -4.711 1.00 98.56 363 PHE A CA 1
ATOM 2904 C C . PHE A 1 363 ? 0.015 -17.362 -5.571 1.00 98.56 363 PHE A C 1
ATOM 2906 O O . PHE A 1 363 ? -0.995 -17.958 -5.213 1.00 98.56 363 PHE A O 1
ATOM 2913 N N . LEU A 1 364 ? 0.074 -16.676 -6.713 1.00 98.38 364 LEU A N 1
ATOM 2914 C CA . LEU A 1 364 ? -1.077 -16.452 -7.585 1.00 98.38 364 LEU A CA 1
ATOM 2915 C C . LEU A 1 364 ? -1.653 -17.772 -8.122 1.00 98.38 364 LEU A C 1
ATOM 2917 O O . LEU A 1 364 ? -2.869 -17.959 -8.135 1.00 98.38 364 LEU A O 1
ATOM 2921 N N . ARG A 1 365 ? -0.784 -18.725 -8.484 1.00 98.56 365 ARG A N 1
ATOM 2922 C CA . ARG A 1 365 ? -1.178 -20.075 -8.913 1.00 98.56 365 ARG A CA 1
ATOM 2923 C C . ARG A 1 365 ? -1.885 -20.870 -7.817 1.00 98.56 365 ARG A C 1
ATOM 2925 O O . ARG A 1 365 ? -2.858 -21.573 -8.107 1.00 98.56 365 ARG A O 1
ATOM 2932 N N . ASP A 1 366 ? -1.366 -20.824 -6.592 1.00 98.44 366 ASP A N 1
ATOM 2933 C CA . ASP A 1 366 ? -1.930 -21.550 -5.450 1.00 98.44 366 ASP A CA 1
ATOM 2934 C C . ASP A 1 366 ? -3.254 -20.900 -5.013 1.00 98.44 366 ASP A C 1
ATOM 2936 O O . ASP A 1 366 ? -4.270 -21.577 -4.856 1.00 98.44 366 ASP A O 1
ATOM 2940 N N . TRP A 1 367 ? -3.270 -19.569 -4.926 1.00 98.50 367 TRP A N 1
ATOM 2941 C CA . TRP A 1 367 ? -4.451 -18.756 -4.648 1.00 98.50 367 TRP A CA 1
ATOM 2942 C C . TRP A 1 367 ? -5.577 -18.992 -5.657 1.00 98.50 367 TRP A C 1
ATOM 2944 O O . TRP A 1 367 ? -6.731 -19.146 -5.259 1.00 98.50 367 TRP A O 1
ATOM 2954 N N . GLY A 1 368 ? -5.269 -19.072 -6.955 1.00 97.94 368 GLY A N 1
ATOM 2955 C CA . GLY A 1 368 ? -6.268 -19.308 -8.001 1.00 97.94 368 GLY A CA 1
ATOM 2956 C C . GLY A 1 368 ? -6.950 -20.681 -7.913 1.00 97.94 368 GLY A C 1
ATOM 2957 O O . GLY A 1 368 ? -8.031 -20.874 -8.469 1.00 97.94 368 GLY A O 1
ATOM 2958 N N . GLN A 1 369 ? -6.345 -21.632 -7.194 1.00 97.44 369 GLN A N 1
ATOM 2959 C CA . GLN A 1 369 ? -6.882 -22.978 -6.974 1.00 97.44 369 GLN A CA 1
ATOM 2960 C C . GLN A 1 369 ? -7.596 -23.127 -5.627 1.00 97.44 369 GLN A C 1
ATOM 2962 O O . GLN A 1 369 ? -8.446 -24.005 -5.483 1.00 97.44 369 GLN A O 1
ATOM 2967 N N . ASP A 1 370 ? -7.273 -22.281 -4.652 1.00 97.75 370 ASP A N 1
ATOM 2968 C CA . ASP A 1 370 ? -7.876 -22.317 -3.327 1.00 97.75 370 ASP A CA 1
ATOM 2969 C C . ASP A 1 370 ? -9.138 -21.447 -3.249 1.00 97.75 370 ASP A C 1
ATOM 2971 O O . ASP A 1 370 ? -9.079 -20.224 -3.110 1.00 97.75 370 ASP A O 1
ATOM 2975 N N . TRP A 1 371 ? -10.294 -22.104 -3.295 1.00 97.31 371 TRP A N 1
ATOM 2976 C CA . TRP A 1 371 ? -11.618 -21.485 -3.162 1.00 97.31 371 TRP A CA 1
ATOM 2977 C C . TRP A 1 371 ? -12.182 -21.562 -1.739 1.00 97.31 371 TRP A C 1
ATOM 2979 O O . TRP A 1 371 ? -13.372 -21.332 -1.521 1.00 97.31 371 TRP A O 1
ATOM 2989 N N . THR A 1 372 ? -11.352 -21.892 -0.747 1.00 94.69 372 THR A N 1
ATOM 2990 C CA . THR A 1 372 ? -11.779 -21.897 0.654 1.00 94.69 372 THR A CA 1
ATOM 2991 C C . THR A 1 372 ? -12.311 -20.515 1.032 1.00 94.69 372 THR A C 1
ATOM 2993 O O . THR A 1 372 ? -11.616 -19.517 0.875 1.00 94.69 372 THR A O 1
ATOM 2996 N N . ALA A 1 373 ? -13.553 -20.469 1.524 1.00 89.31 373 ALA A N 1
ATOM 2997 C CA . ALA A 1 373 ? -14.263 -19.243 1.906 1.00 89.31 373 ALA A CA 1
ATOM 2998 C C . ALA A 1 373 ? -14.468 -18.204 0.778 1.00 89.31 373 ALA A C 1
ATOM 3000 O O . ALA A 1 373 ? -14.829 -17.066 1.071 1.00 89.31 373 ALA A O 1
ATOM 3001 N N . ALA A 1 374 ? -14.291 -18.589 -0.492 1.00 96.19 374 ALA A N 1
ATOM 3002 C CA . ALA A 1 374 ? -14.430 -17.701 -1.642 1.00 96.19 374 ALA A CA 1
ATOM 3003 C C . ALA A 1 374 ? -15.511 -18.186 -2.619 1.00 96.19 374 ALA A C 1
ATOM 3005 O O . ALA A 1 374 ? -15.564 -19.361 -2.982 1.00 96.19 374 ALA A O 1
ATOM 3006 N N . THR A 1 375 ? -16.337 -17.261 -3.095 1.00 95.81 375 THR A N 1
ATOM 3007 C CA . THR A 1 375 ? -17.262 -17.439 -4.227 1.00 95.81 375 THR A CA 1
ATOM 3008 C C . THR A 1 375 ? -16.848 -16.598 -5.432 1.00 95.81 375 THR A C 1
ATOM 3010 O O . THR A 1 375 ? -17.202 -16.930 -6.561 1.00 95.81 375 THR A O 1
ATOM 3013 N N . MET A 1 376 ? -16.061 -15.542 -5.207 1.00 97.50 376 MET A N 1
ATOM 3014 C CA . MET A 1 376 ? -15.477 -14.685 -6.236 1.00 97.50 376 MET A CA 1
ATOM 3015 C C . MET A 1 376 ? -14.018 -14.377 -5.909 1.00 97.50 376 MET A C 1
ATOM 3017 O O . MET A 1 376 ? -13.600 -14.425 -4.751 1.00 97.50 376 MET A O 1
ATOM 3021 N N . LYS A 1 377 ? -13.250 -14.025 -6.940 1.00 98.50 377 LYS A N 1
ATOM 3022 C CA . LYS A 1 377 ? -11.839 -13.670 -6.820 1.00 98.50 377 LYS A CA 1
ATOM 3023 C C . LYS A 1 377 ? -11.553 -12.333 -7.485 1.00 98.50 377 LYS A C 1
ATOM 3025 O O . LYS A 1 377 ? -12.144 -12.001 -8.511 1.00 98.50 377 LYS A O 1
ATOM 3030 N N . ALA A 1 378 ? -10.630 -11.583 -6.900 1.00 98.62 378 ALA A N 1
ATOM 3031 C CA . ALA A 1 378 ? -10.133 -10.335 -7.458 1.00 98.62 378 ALA A CA 1
ATOM 3032 C C . ALA A 1 378 ? -8.624 -10.220 -7.233 1.00 98.62 378 ALA A C 1
ATOM 3034 O O . ALA A 1 378 ? -8.106 -10.684 -6.221 1.00 98.62 378 ALA A O 1
ATOM 3035 N N . VAL A 1 379 ? -7.918 -9.601 -8.171 1.00 98.81 379 VAL A N 1
ATOM 3036 C CA . VAL A 1 379 ? -6.497 -9.268 -8.045 1.00 98.81 379 VAL A CA 1
ATOM 3037 C C . VAL A 1 379 ? -6.368 -7.765 -7.878 1.00 98.81 379 VAL A C 1
ATOM 3039 O O . VAL A 1 379 ? -7.009 -7.005 -8.600 1.00 98.81 379 VAL A O 1
ATOM 3042 N N . LEU A 1 380 ? -5.541 -7.354 -6.926 1.00 98.88 380 LEU A N 1
ATOM 3043 C CA . LEU A 1 380 ? -5.248 -5.972 -6.581 1.00 98.88 380 LEU A CA 1
ATOM 3044 C C . LEU A 1 380 ? -3.762 -5.718 -6.828 1.00 98.88 380 LEU A C 1
ATOM 3046 O O . LEU A 1 380 ? -2.925 -6.404 -6.238 1.00 98.88 380 LEU A O 1
ATOM 3050 N N . SER A 1 381 ? -3.440 -4.759 -7.693 1.00 98.56 381 SER A N 1
ATOM 3051 C CA . SER A 1 381 ? -2.057 -4.399 -8.028 1.00 98.56 381 SER A CA 1
ATOM 3052 C C . SER A 1 381 ? -1.904 -2.895 -8.226 1.00 98.56 381 SER A C 1
ATOM 3054 O O . SER A 1 381 ? -2.899 -2.171 -8.245 1.00 98.56 381 SER A O 1
ATOM 3056 N N . GLN A 1 382 ? -0.671 -2.427 -8.387 1.00 98.12 382 GLN A N 1
ATOM 3057 C CA . GLN A 1 382 ? -0.375 -1.020 -8.592 1.00 98.12 382 GLN A CA 1
ATOM 3058 C C . GLN A 1 382 ? -0.806 -0.547 -9.968 1.00 98.12 382 GLN A C 1
ATOM 3060 O O . GLN A 1 382 ? -1.551 0.422 -10.086 1.00 98.12 382 GLN A O 1
ATOM 3065 N N . THR A 1 383 ? -0.410 -1.276 -11.011 1.00 96.81 383 THR A N 1
ATOM 3066 C CA . THR A 1 383 ? -0.619 -0.849 -12.400 1.00 96.81 383 THR A CA 1
ATOM 3067 C C . THR A 1 383 ? -1.248 -1.941 -13.269 1.00 96.81 383 THR A C 1
ATOM 3069 O O . THR A 1 383 ? -1.199 -3.141 -12.977 1.00 96.81 383 THR A O 1
ATOM 3072 N N . ALA A 1 384 ? -1.884 -1.522 -14.361 1.00 95.56 384 ALA A N 1
ATOM 3073 C CA . ALA A 1 384 ? -2.584 -2.401 -15.290 1.00 95.56 384 ALA A CA 1
ATOM 3074 C C . ALA A 1 384 ? -1.614 -3.334 -16.033 1.00 95.56 384 ALA A C 1
ATOM 3076 O O . ALA A 1 384 ? -0.520 -2.926 -16.425 1.00 95.56 384 ALA A O 1
ATOM 3077 N N . PHE A 1 385 ? -2.041 -4.564 -16.352 1.00 96.25 385 PHE A N 1
ATOM 3078 C CA . PHE A 1 385 ? -1.303 -5.499 -17.230 1.00 96.25 385 PHE A CA 1
ATOM 3079 C C . PHE A 1 385 ? -1.337 -5.087 -18.719 1.00 96.25 385 PHE A C 1
ATOM 3081 O O . PHE A 1 385 ? -1.385 -5.926 -19.625 1.00 96.25 385 PHE A O 1
ATOM 3088 N N . CYS A 1 386 ? -1.362 -3.784 -18.988 1.00 93.56 386 CYS A N 1
ATOM 3089 C CA . CYS A 1 386 ? -1.271 -3.139 -20.292 1.00 93.56 386 CYS A CA 1
ATOM 3090 C C . CYS A 1 386 ? -1.043 -1.630 -20.109 1.00 93.56 386 CYS A C 1
ATOM 3092 O O . CYS A 1 386 ? -1.488 -1.065 -19.114 1.00 93.56 386 CYS A O 1
ATOM 3094 N N . GLY A 1 387 ? -0.466 -0.966 -21.114 1.00 90.75 387 GLY A N 1
ATOM 3095 C CA . GLY A 1 387 ? -0.481 0.497 -21.195 1.00 90.75 387 GLY A CA 1
ATOM 3096 C C . GLY A 1 387 ? -1.862 0.962 -21.646 1.00 90.75 387 GLY A C 1
ATOM 3097 O O . GLY A 1 387 ? -2.152 0.967 -22.844 1.00 90.75 387 GLY A O 1
ATOM 3098 N N . ALA A 1 388 ? -2.744 1.262 -20.694 1.00 88.56 388 ALA A N 1
ATOM 3099 C CA . ALA A 1 388 ? -4.126 1.634 -20.995 1.00 88.56 388 ALA A CA 1
ATOM 3100 C C . ALA A 1 388 ? -4.241 3.088 -21.473 1.00 88.56 388 ALA A C 1
ATOM 3102 O O . ALA A 1 388 ? -5.142 3.419 -22.251 1.00 88.56 388 ALA A O 1
ATOM 3103 N N . VAL A 1 389 ? -3.308 3.948 -21.051 1.00 87.69 389 VAL A N 1
ATOM 3104 C CA . VAL A 1 389 ? -3.193 5.327 -21.527 1.00 87.69 389 VAL A CA 1
ATOM 3105 C C . VAL A 1 389 ? -1.884 5.495 -22.292 1.00 87.69 389 VAL A C 1
ATOM 3107 O O . VAL A 1 389 ? -0.842 4.989 -21.903 1.00 87.69 389 VAL A O 1
ATOM 3110 N N . HIS A 1 390 ? -1.941 6.189 -23.426 1.00 83.00 390 HIS A N 1
ATOM 3111 C CA . HIS A 1 390 ? -0.803 6.320 -24.344 1.00 83.00 390 HIS A CA 1
ATOM 3112 C C . HIS A 1 390 ? -0.241 7.745 -24.404 1.00 83.00 390 HIS A C 1
ATOM 3114 O O . HIS A 1 390 ? 0.705 7.991 -25.146 1.00 83.00 390 HIS A O 1
ATOM 3120 N N . MET A 1 391 ? -0.828 8.686 -23.657 1.00 86.81 391 MET A N 1
ATOM 3121 C CA . MET A 1 391 ? -0.389 10.082 -23.597 1.00 86.81 391 MET A CA 1
ATOM 3122 C C . MET A 1 391 ? 0.384 10.312 -22.304 1.00 86.81 391 MET A C 1
ATOM 3124 O O . MET A 1 391 ? -0.130 10.021 -21.226 1.00 86.81 391 MET A O 1
ATOM 3128 N N . HIS A 1 392 ? 1.602 10.840 -22.406 1.00 80.88 392 HIS A N 1
ATOM 3129 C CA . HIS A 1 392 ? 2.538 10.937 -21.289 1.00 80.88 392 HIS A CA 1
ATOM 3130 C C . HIS A 1 392 ? 3.116 12.349 -21.159 1.00 80.88 392 HIS A C 1
ATOM 3132 O O . HIS A 1 392 ? 3.753 12.860 -22.070 1.00 80.88 392 HIS A O 1
ATOM 3138 N N . GLY A 1 393 ? 2.957 12.981 -19.994 1.00 79.69 393 GLY A N 1
ATOM 3139 C CA . GLY A 1 393 ? 3.544 14.291 -19.694 1.00 79.69 393 GLY A CA 1
ATOM 3140 C C . GLY A 1 393 ? 2.812 15.467 -20.352 1.00 79.69 393 GLY A C 1
ATOM 3141 O O . GLY A 1 393 ? 2.218 16.284 -19.646 1.00 79.69 393 GLY A O 1
ATOM 3142 N N . LYS A 1 394 ? 2.843 15.574 -21.685 1.00 79.88 394 LYS A N 1
ATOM 3143 C CA . LYS A 1 394 ? 2.133 16.617 -22.448 1.00 79.88 394 LYS A CA 1
ATOM 3144 C C . LYS A 1 394 ? 1.056 16.023 -23.345 1.00 79.88 394 LYS A C 1
ATOM 3146 O O . LYS A 1 394 ? 1.062 14.844 -23.674 1.00 79.88 394 LYS A O 1
ATOM 3151 N N . ARG A 1 395 ? 0.147 16.893 -23.794 1.00 83.00 395 ARG A N 1
ATOM 3152 C CA . ARG A 1 395 ? -0.989 16.531 -24.650 1.00 83.00 395 ARG A CA 1
ATOM 3153 C C . ARG A 1 395 ? -0.598 15.888 -25.984 1.00 83.00 395 ARG A C 1
ATOM 3155 O O . ARG A 1 395 ? -1.446 15.209 -26.532 1.00 83.00 395 ARG A O 1
ATOM 3162 N N . ASP A 1 396 ? 0.616 16.085 -26.490 1.00 86.06 396 ASP A N 1
ATOM 3163 C CA . ASP A 1 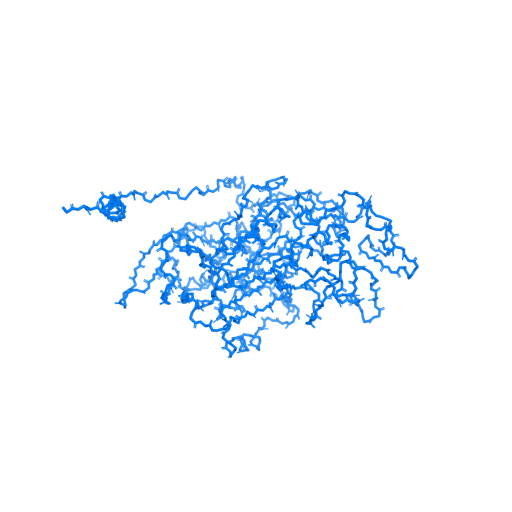396 ? 1.043 15.564 -27.802 1.00 86.06 396 ASP A CA 1
ATOM 3164 C C . ASP A 1 396 ? 2.164 14.514 -27.694 1.00 86.06 396 ASP A C 1
ATOM 3166 O O . ASP A 1 396 ? 2.631 13.985 -28.701 1.00 86.06 396 ASP A O 1
ATOM 3170 N N . ASP A 1 397 ? 2.582 14.186 -26.470 1.00 84.50 397 ASP A N 1
ATOM 3171 C CA . ASP A 1 397 ? 3.654 13.232 -26.207 1.00 84.50 397 ASP A CA 1
ATOM 3172 C C . ASP A 1 397 ? 3.041 11.830 -26.080 1.00 84.50 397 ASP A C 1
ATOM 3174 O O . ASP A 1 397 ? 2.369 11.509 -25.096 1.00 84.50 397 ASP A O 1
ATOM 3178 N N . ARG A 1 398 ? 3.241 10.999 -27.109 1.00 86.44 398 ARG A N 1
ATOM 3179 C CA . ARG A 1 398 ? 2.673 9.650 -27.196 1.00 86.44 398 ARG A CA 1
ATOM 3180 C C . ARG A 1 398 ? 3.722 8.570 -26.950 1.00 86.44 398 ARG A C 1
ATOM 3182 O O . ARG A 1 398 ? 4.767 8.567 -27.598 1.00 86.44 398 ARG A O 1
ATOM 3189 N N . LEU A 1 399 ? 3.388 7.609 -26.093 1.00 85.81 399 LEU A N 1
ATOM 3190 C CA . LEU A 1 399 ? 4.115 6.351 -25.937 1.00 85.81 399 LEU A CA 1
ATOM 3191 C C . LEU A 1 399 ? 3.403 5.244 -26.716 1.00 85.81 399 LEU A C 1
ATOM 3193 O O . LEU A 1 399 ? 2.178 5.125 -26.678 1.00 85.81 399 LEU A O 1
ATOM 3197 N N . LEU A 1 400 ? 4.173 4.439 -27.446 1.00 87.06 400 LEU A N 1
ATOM 3198 C CA . LEU A 1 400 ? 3.665 3.234 -28.109 1.00 87.06 400 LEU A CA 1
ATOM 3199 C C . LEU A 1 400 ? 3.671 2.035 -27.164 1.00 87.06 400 LEU A C 1
ATOM 3201 O O . LEU A 1 400 ? 2.769 1.205 -27.217 1.00 87.06 400 LEU A O 1
ATOM 3205 N N . ALA A 1 401 ? 4.662 1.989 -26.279 1.00 87.31 401 ALA A N 1
ATOM 3206 C CA . ALA A 1 401 ? 4.686 1.116 -25.124 1.00 87.31 401 ALA A CA 1
ATOM 3207 C C . ALA A 1 401 ? 5.219 1.899 -23.925 1.00 87.31 401 ALA A C 1
ATOM 3209 O O . ALA A 1 401 ? 6.246 2.577 -24.021 1.00 87.31 401 ALA A O 1
ATOM 3210 N N . ASP A 1 402 ? 4.490 1.787 -22.823 1.00 86.94 402 ASP A N 1
ATOM 3211 C CA . ASP A 1 402 ? 4.902 2.225 -21.500 1.00 86.94 402 ASP A CA 1
ATOM 3212 C C . ASP A 1 402 ? 5.479 1.008 -20.772 1.00 86.94 402 ASP A C 1
ATOM 3214 O O . ASP A 1 402 ? 4.763 0.036 -20.518 1.00 86.94 402 ASP A O 1
ATOM 3218 N N . LEU A 1 403 ? 6.787 1.018 -20.504 1.00 93.31 403 LEU A N 1
ATOM 3219 C CA . LEU A 1 403 ? 7.441 -0.106 -19.830 1.00 93.31 403 LEU A CA 1
ATOM 3220 C C . LEU A 1 403 ? 7.287 -0.044 -18.307 1.00 93.31 403 LEU A C 1
ATOM 3222 O O . LEU A 1 403 ? 7.672 -0.991 -17.612 1.00 93.31 403 LEU A O 1
ATOM 3226 N N . ASP A 1 404 ? 6.718 1.040 -17.783 1.00 92.88 404 ASP A N 1
ATOM 3227 C CA . ASP A 1 404 ? 6.429 1.202 -16.367 1.00 92.88 404 ASP A CA 1
ATOM 3228 C C . ASP A 1 404 ? 5.184 0.425 -15.937 1.00 92.88 404 ASP A C 1
ATOM 3230 O O . ASP A 1 404 ? 5.213 -0.255 -14.914 1.00 92.88 404 ASP A O 1
ATOM 3234 N N . CYS A 1 405 ? 4.155 0.367 -16.782 1.00 94.19 405 CYS A N 1
ATOM 3235 C CA . CYS A 1 405 ? 2.978 -0.464 -16.533 1.00 94.19 405 CYS A CA 1
ATOM 3236 C C . CYS A 1 405 ? 3.282 -1.976 -16.613 1.00 94.19 405 CYS A C 1
ATOM 3238 O O . CYS A 1 405 ? 4.275 -2.418 -17.205 1.00 94.19 405 CYS A O 1
ATOM 3240 N N . ASN A 1 406 ? 2.387 -2.828 -16.111 1.00 96.44 406 ASN A N 1
ATOM 3241 C CA . ASN A 1 406 ? 2.540 -4.289 -16.185 1.00 96.44 406 ASN A CA 1
ATOM 3242 C C . ASN A 1 406 ? 2.297 -4.860 -17.595 1.00 96.44 406 ASN A C 1
ATOM 3244 O O . ASN A 1 406 ? 2.232 -6.074 -17.762 1.00 96.44 406 ASN A O 1
ATOM 3248 N N . GLY A 1 407 ? 2.175 -4.020 -18.630 1.00 94.81 407 GLY A N 1
ATOM 3249 C CA . GLY A 1 407 ? 2.188 -4.448 -20.032 1.00 94.81 407 GLY A CA 1
ATOM 3250 C C . GLY A 1 407 ? 3.540 -5.003 -20.495 1.00 94.81 407 GLY A C 1
ATOM 3251 O O . GLY A 1 407 ? 3.599 -5.696 -21.513 1.00 94.81 407 GLY A O 1
ATOM 3252 N N . TRP A 1 408 ? 4.611 -4.740 -19.744 1.00 95.81 408 TRP A N 1
ATOM 3253 C CA . TRP A 1 408 ? 5.958 -5.220 -20.026 1.00 95.81 408 TRP A CA 1
ATOM 3254 C C . TRP A 1 408 ? 6.647 -5.746 -18.752 1.00 95.81 408 TRP A C 1
ATOM 3256 O O . TRP A 1 408 ? 6.463 -5.159 -17.682 1.00 95.81 408 TRP A O 1
ATOM 3266 N N . PRO A 1 409 ? 7.476 -6.808 -18.844 1.00 96.31 409 PRO A N 1
ATOM 3267 C CA . PRO A 1 409 ? 7.770 -7.606 -20.045 1.00 96.31 409 PRO A CA 1
ATOM 3268 C C . PRO A 1 409 ? 6.613 -8.533 -20.462 1.00 96.31 409 PRO A C 1
ATOM 3270 O O . PRO A 1 409 ? 5.852 -9.004 -19.615 1.00 96.31 409 PRO A O 1
ATOM 3273 N N . GLN A 1 410 ? 6.450 -8.794 -21.765 1.00 95.69 410 GLN A N 1
ATOM 3274 C CA . GLN A 1 410 ? 5.236 -9.438 -22.299 1.00 95.69 410 GLN A CA 1
ATOM 3275 C C . GLN A 1 410 ? 5.118 -10.908 -21.893 1.00 95.69 410 GLN A C 1
ATOM 3277 O O . GLN A 1 410 ? 4.059 -11.338 -21.439 1.00 95.69 410 GLN A O 1
ATOM 3282 N N . SER A 1 411 ? 6.201 -11.677 -21.991 1.00 96.94 411 SER A N 1
ATOM 3283 C CA . SER A 1 411 ? 6.224 -13.086 -21.592 1.00 96.94 411 SER A CA 1
ATOM 3284 C C . SER A 1 411 ? 5.840 -13.307 -20.113 1.00 96.94 411 SER A C 1
ATOM 3286 O O . SER A 1 411 ? 4.968 -14.134 -19.831 1.00 96.94 411 SER A O 1
ATOM 3288 N N . PRO A 1 412 ? 6.435 -12.615 -19.117 1.00 97.88 412 PRO A N 1
ATOM 3289 C CA . PRO A 1 412 ? 5.978 -12.707 -17.729 1.00 97.88 412 PRO A CA 1
ATOM 3290 C C . PRO A 1 412 ? 4.580 -12.111 -17.494 1.00 97.88 412 PRO A C 1
ATOM 3292 O O . PRO A 1 412 ? 3.837 -12.684 -16.699 1.00 97.88 412 PRO A O 1
ATOM 3295 N N . ARG A 1 413 ? 4.180 -11.040 -18.195 1.00 97.62 413 ARG A N 1
ATOM 3296 C CA . ARG A 1 413 ? 2.799 -10.525 -18.151 1.00 97.62 413 ARG A CA 1
ATOM 3297 C C . ARG A 1 413 ? 1.786 -11.589 -18.579 1.00 97.62 413 ARG A C 1
ATOM 3299 O O . ARG A 1 413 ? 0.802 -11.804 -17.878 1.00 97.62 413 ARG A O 1
ATOM 3306 N N . ASN A 1 414 ? 2.018 -12.266 -19.702 1.00 97.88 414 ASN A N 1
ATOM 3307 C CA . ASN A 1 414 ? 1.109 -13.291 -20.219 1.00 97.88 414 ASN A CA 1
ATOM 3308 C C . ASN A 1 414 ? 0.926 -14.427 -19.210 1.00 97.88 414 ASN A C 1
ATOM 3310 O O . ASN A 1 414 ? -0.207 -14.791 -18.906 1.00 97.88 414 ASN A O 1
ATOM 3314 N N . ARG A 1 415 ? 2.020 -14.898 -18.598 1.00 98.25 415 ARG A N 1
ATOM 3315 C CA . ARG A 1 415 ? 1.967 -15.902 -17.523 1.00 98.25 415 ARG A CA 1
ATOM 3316 C C . ARG A 1 415 ? 1.146 -15.435 -16.320 1.00 98.25 415 ARG A C 1
ATOM 3318 O O . ARG A 1 415 ? 0.394 -16.226 -15.763 1.00 98.25 415 ARG A O 1
ATOM 3325 N N . ALA A 1 416 ? 1.273 -14.170 -15.913 1.00 98.38 416 ALA A N 1
ATOM 3326 C CA . ALA A 1 416 ? 0.443 -13.622 -14.842 1.00 98.38 416 ALA A CA 1
ATOM 3327 C C . ALA A 1 416 ? -1.042 -13.653 -15.236 1.00 98.38 416 ALA A C 1
ATOM 3329 O O . ALA A 1 416 ? -1.857 -14.212 -14.506 1.00 98.38 416 ALA A O 1
ATOM 3330 N N . LEU A 1 417 ? -1.390 -13.148 -16.422 1.00 98.25 417 LEU A N 1
ATOM 3331 C CA . LEU A 1 417 ? -2.772 -13.123 -16.908 1.00 98.25 417 LEU A CA 1
ATOM 3332 C C . LEU A 1 417 ? -3.387 -14.512 -17.088 1.00 98.25 417 LEU A C 1
ATOM 3334 O O . LEU A 1 417 ? -4.585 -14.665 -16.870 1.00 98.25 417 LEU A O 1
ATOM 3338 N N . GLU A 1 418 ? -2.601 -15.525 -17.447 1.00 98.00 418 GLU A N 1
ATOM 3339 C CA . GLU A 1 418 ? -3.063 -16.915 -17.492 1.00 98.00 418 GLU A CA 1
ATOM 3340 C C . GLU A 1 418 ? -3.534 -17.403 -16.115 1.00 98.00 418 GLU A C 1
ATOM 3342 O O . GLU A 1 418 ? -4.605 -18.008 -16.020 1.00 98.00 418 GLU A O 1
ATOM 3347 N N . GLU A 1 419 ? -2.783 -17.106 -15.049 1.00 98.12 419 GLU A N 1
ATOM 3348 C CA . GLU A 1 419 ? -3.157 -17.476 -13.677 1.00 98.12 419 GLU A CA 1
ATOM 3349 C C . GLU A 1 419 ? -4.364 -16.655 -13.179 1.00 98.12 419 GLU A C 1
ATOM 3351 O O . GLU A 1 419 ? -5.279 -17.221 -12.578 1.00 98.12 419 GLU A O 1
ATOM 3356 N N . ILE A 1 420 ? -4.435 -15.353 -13.497 1.00 98.19 420 ILE A N 1
ATOM 3357 C CA . ILE A 1 420 ? -5.600 -14.501 -13.171 1.00 98.19 420 ILE A CA 1
ATOM 3358 C C . ILE A 1 420 ? -6.861 -15.019 -13.881 1.00 98.19 420 ILE A C 1
ATOM 3360 O O . ILE A 1 420 ? -7.903 -15.220 -13.252 1.00 98.19 420 ILE A O 1
ATOM 3364 N N . ARG A 1 421 ? -6.761 -15.314 -15.185 1.00 96.94 421 ARG A N 1
ATOM 3365 C CA . ARG A 1 421 ? -7.853 -15.871 -15.996 1.00 96.94 421 ARG A CA 1
ATOM 3366 C C . ARG A 1 421 ? -8.330 -17.212 -15.460 1.00 96.94 421 ARG A C 1
ATOM 3368 O O . ARG A 1 421 ? -9.532 -17.463 -15.425 1.00 96.94 421 ARG A O 1
ATOM 3375 N N . ARG A 1 422 ? -7.410 -18.082 -15.032 1.00 95.81 422 ARG A N 1
ATOM 3376 C CA . ARG A 1 422 ? -7.744 -19.399 -14.469 1.00 95.81 422 ARG A CA 1
ATOM 3377 C C . ARG A 1 422 ? -8.650 -19.288 -13.240 1.00 95.81 422 ARG A C 1
ATOM 3379 O O . ARG A 1 422 ? -9.484 -20.165 -13.031 1.00 95.81 422 ARG A O 1
ATOM 3386 N N . ALA A 1 423 ? -8.510 -18.209 -12.474 1.00 96.81 423 ALA A N 1
ATOM 3387 C CA . ALA A 1 423 ? -9.328 -17.894 -11.308 1.00 96.81 423 ALA A CA 1
ATOM 3388 C C . ALA A 1 423 ? -10.627 -17.133 -11.636 1.00 96.81 423 ALA A C 1
ATOM 3390 O O . ALA A 1 423 ? -11.418 -16.890 -10.727 1.00 96.81 423 ALA A O 1
ATOM 3391 N N . TRP A 1 424 ? -10.842 -16.747 -12.903 1.00 95.56 424 TRP A N 1
ATOM 3392 C CA . TRP A 1 424 ? -11.943 -15.874 -13.338 1.00 95.56 424 TRP A CA 1
ATOM 3393 C C . TRP A 1 424 ? -11.972 -14.563 -12.542 1.00 95.56 424 TRP A C 1
ATOM 3395 O O . TRP A 1 424 ? -13.033 -14.017 -12.239 1.00 95.56 424 TRP A O 1
ATOM 3405 N N . ALA A 1 425 ? -10.787 -14.097 -12.147 1.00 97.81 425 ALA A N 1
ATOM 3406 C CA . ALA A 1 425 ? -10.651 -12.966 -11.258 1.00 97.81 425 ALA A CA 1
ATOM 3407 C C . ALA A 1 425 ? -10.730 -11.650 -12.029 1.00 97.81 425 ALA A C 1
ATOM 3409 O O . ALA A 1 425 ? -10.096 -11.496 -13.072 1.00 97.81 425 ALA A O 1
ATOM 3410 N N . VAL A 1 426 ? -11.455 -10.684 -11.468 1.00 96.81 426 VAL A N 1
ATOM 3411 C CA . VAL A 1 426 ? -11.374 -9.288 -11.917 1.00 96.81 426 VAL A CA 1
ATOM 3412 C C . VAL A 1 426 ? -10.064 -8.664 -11.440 1.00 96.81 426 VAL A C 1
ATOM 3414 O O . VAL A 1 426 ? -9.544 -9.037 -10.388 1.00 96.81 426 VAL A O 1
ATOM 3417 N N . HIS A 1 427 ? -9.531 -7.699 -12.184 1.00 97.75 427 HIS A N 1
ATOM 3418 C CA . HIS A 1 427 ? -8.315 -6.972 -11.814 1.00 97.75 427 HIS A CA 1
ATOM 3419 C C . HIS A 1 427 ? -8.643 -5.512 -11.497 1.00 97.75 427 HIS A C 1
ATOM 3421 O O . HIS A 1 427 ? -9.289 -4.835 -12.294 1.00 97.75 427 HIS A O 1
ATOM 3427 N N . LEU A 1 428 ? -8.215 -5.040 -10.324 1.00 98.25 428 LEU A N 1
ATOM 3428 C CA . LEU A 1 428 ? -8.301 -3.641 -9.906 1.00 98.25 428 LEU A CA 1
ATOM 3429 C C . LEU A 1 428 ? -6.884 -3.085 -9.723 1.00 98.25 428 LEU A C 1
ATOM 3431 O O . LEU A 1 428 ? -6.039 -3.724 -9.092 1.00 98.25 428 LEU A O 1
ATOM 3435 N N . CYS A 1 429 ? -6.634 -1.892 -10.261 1.00 97.56 429 CYS A N 1
ATOM 3436 C CA . CYS A 1 429 ? -5.331 -1.228 -10.209 1.00 97.56 429 CYS A CA 1
ATOM 3437 C C . CYS A 1 429 ? -5.440 0.304 -10.317 1.00 97.56 429 CYS A C 1
ATOM 3439 O O . CYS A 1 429 ? -6.544 0.840 -10.458 1.00 97.56 429 CYS A O 1
ATOM 3441 N N . GLY A 1 430 ? -4.292 0.986 -10.258 1.00 96.25 430 GLY A N 1
ATOM 3442 C CA . GLY A 1 430 ? -4.116 2.437 -10.348 1.00 96.25 430 GLY A CA 1
ATOM 3443 C C . GLY A 1 430 ? -3.127 2.880 -11.441 1.00 96.25 430 GLY A C 1
ATOM 3444 O O . GLY A 1 430 ? -3.257 2.456 -12.593 1.00 96.25 430 GLY A O 1
ATOM 3445 N N . ASP A 1 431 ? -2.175 3.753 -11.070 1.00 94.62 431 ASP A N 1
ATOM 3446 C CA . ASP A 1 431 ? -1.055 4.310 -11.867 1.00 94.62 431 ASP A CA 1
ATOM 3447 C C . ASP A 1 431 ? -1.449 5.233 -13.045 1.00 94.62 431 ASP A C 1
ATOM 3449 O O . ASP A 1 431 ? -1.119 6.415 -13.089 1.00 94.62 431 ASP A O 1
ATOM 3453 N N . GLN A 1 432 ? -2.268 4.761 -13.980 1.00 90.88 432 GLN A N 1
ATOM 3454 C CA . GLN A 1 432 ? -2.424 5.370 -15.312 1.00 90.88 432 GLN A CA 1
ATOM 3455 C C . GLN A 1 432 ? -3.280 6.669 -15.361 1.00 90.88 432 GLN A C 1
ATOM 3457 O O . GLN A 1 432 ? -3.657 7.128 -16.440 1.00 90.88 432 GLN A O 1
ATOM 3462 N N . HIS A 1 433 ? -3.613 7.278 -14.216 1.00 91.25 433 HIS A N 1
ATOM 3463 C CA . HIS A 1 433 ? -4.303 8.580 -14.059 1.00 91.25 433 HIS A CA 1
ATOM 3464 C C . HIS A 1 433 ? -5.658 8.777 -14.772 1.00 91.25 433 HIS A C 1
ATOM 3466 O O . HIS A 1 433 ? -6.208 9.882 -14.749 1.00 91.25 433 HIS A O 1
ATOM 3472 N N . LEU A 1 434 ? -6.231 7.738 -15.379 1.00 89.62 434 LEU A N 1
ATOM 3473 C CA . LEU A 1 434 ? -7.548 7.765 -16.009 1.00 89.62 434 LEU A CA 1
ATOM 3474 C C . LEU A 1 434 ? -8.332 6.504 -15.656 1.00 89.62 434 LEU A C 1
ATOM 3476 O O . LEU A 1 434 ? -7.786 5.405 -15.604 1.00 89.62 434 LEU A O 1
ATOM 3480 N N . ALA A 1 435 ? -9.641 6.666 -15.466 1.00 91.94 435 ALA A N 1
ATOM 3481 C CA . ALA A 1 435 ? -10.542 5.539 -15.291 1.00 91.94 435 ALA A CA 1
ATOM 3482 C C . ALA A 1 435 ? -10.713 4.799 -16.625 1.00 91.94 435 ALA A C 1
ATOM 3484 O O . ALA A 1 435 ? -11.171 5.376 -17.614 1.00 91.94 435 ALA A O 1
ATOM 3485 N N . VAL A 1 436 ? -10.355 3.518 -16.637 1.00 92.62 436 VAL A N 1
ATOM 3486 C CA . VAL A 1 436 ? -10.417 2.646 -17.813 1.00 92.62 436 VAL A CA 1
ATOM 3487 C C . VAL A 1 436 ? -10.975 1.282 -17.424 1.00 92.62 436 VAL A C 1
ATOM 3489 O O . VAL A 1 436 ? -10.751 0.798 -16.318 1.00 92.62 436 VAL A O 1
ATOM 3492 N N . VAL A 1 437 ? -11.693 0.654 -18.352 1.00 94.50 437 VAL A N 1
ATOM 3493 C CA . VAL A 1 437 ? -12.093 -0.753 -18.258 1.00 94.50 437 VAL A CA 1
ATOM 3494 C C . VAL A 1 437 ? -11.481 -1.463 -19.450 1.00 94.50 437 VAL A C 1
ATOM 3496 O O . VAL A 1 437 ? -11.692 -1.058 -20.595 1.00 94.50 437 VAL A O 1
ATOM 3499 N N . VAL A 1 438 ? -10.703 -2.505 -19.177 1.00 92.81 438 VAL A N 1
ATOM 3500 C CA . VAL A 1 438 ? -9.966 -3.256 -20.191 1.00 92.81 438 VAL A CA 1
ATOM 3501 C C . VAL A 1 438 ? -10.388 -4.715 -20.123 1.00 92.81 438 VAL A C 1
ATOM 3503 O O . VAL A 1 438 ? -10.602 -5.252 -19.043 1.00 92.81 438 VAL A O 1
ATOM 3506 N N . LYS A 1 439 ? -10.488 -5.351 -21.292 1.00 93.69 439 LYS A N 1
ATOM 3507 C CA . LYS A 1 439 ? -10.490 -6.807 -21.412 1.00 93.69 439 LYS A CA 1
ATOM 3508 C C . LYS A 1 439 ? -9.142 -7.224 -21.974 1.00 93.69 439 LYS A C 1
ATOM 3510 O O . LYS A 1 439 ? -8.794 -6.808 -23.083 1.00 93.69 439 LYS A O 1
ATOM 3515 N N . HIS A 1 440 ? -8.366 -7.993 -21.221 1.00 94.25 440 HIS A N 1
ATOM 3516 C CA . HIS A 1 440 ? -7.011 -8.315 -21.646 1.00 94.25 440 HIS A CA 1
ATOM 3517 C C . HIS A 1 440 ? -7.000 -9.336 -22.797 1.00 94.25 440 HIS A C 1
ATOM 3519 O O . HIS A 1 440 ? -7.916 -10.139 -22.963 1.00 94.25 440 HIS A O 1
ATOM 3525 N N . GLY A 1 441 ? -5.942 -9.298 -23.610 1.00 93.12 441 GLY A N 1
ATOM 3526 C CA . GLY A 1 441 ? -5.574 -10.376 -24.534 1.00 93.12 441 GLY A CA 1
ATOM 3527 C C . GLY A 1 441 ? -4.254 -11.019 -24.112 1.00 93.12 441 GLY A C 1
ATOM 3528 O O . GLY A 1 441 ? -3.392 -10.321 -23.572 1.00 93.12 441 GLY A O 1
ATOM 3529 N N . ILE A 1 442 ? -4.110 -12.321 -24.337 1.00 94.62 442 ILE A N 1
ATOM 3530 C CA . ILE A 1 442 ? -2.929 -13.149 -24.069 1.00 94.62 442 ILE A CA 1
ATOM 3531 C C . ILE A 1 442 ? -2.411 -13.710 -25.397 1.00 94.62 442 ILE A C 1
ATOM 3533 O O . ILE A 1 442 ? -1.338 -13.304 -25.839 1.00 94.62 442 ILE A O 1
ATOM 3537 N N . GLU A 1 443 ? -3.184 -14.582 -26.054 1.00 92.75 443 GLU A N 1
ATOM 3538 C CA . GLU A 1 443 ? -2.880 -15.088 -27.401 1.00 92.75 443 GLU A CA 1
ATOM 3539 C C . GLU A 1 443 ? -3.684 -14.329 -28.461 1.00 92.75 443 GLU A C 1
ATOM 3541 O O . GLU A 1 443 ? -3.166 -13.982 -29.521 1.00 92.75 443 GLU A O 1
ATOM 3546 N N . ASN A 1 444 ? -4.955 -14.053 -28.159 1.00 92.25 444 ASN A N 1
ATOM 3547 C CA . ASN A 1 444 ? -5.906 -13.389 -29.042 1.00 92.25 444 ASN A CA 1
ATOM 3548 C C . ASN A 1 444 ? -6.559 -12.175 -28.367 1.00 92.25 444 ASN A C 1
ATOM 3550 O O . ASN A 1 444 ? -6.418 -11.922 -27.172 1.00 92.25 444 ASN A O 1
ATOM 3554 N N . PHE A 1 445 ? -7.314 -11.395 -29.138 1.00 88.94 445 PHE A N 1
ATOM 3555 C CA . PHE A 1 445 ? -8.082 -10.285 -28.580 1.00 88.94 445 PHE A CA 1
ATOM 3556 C C . PHE A 1 445 ? -9.159 -10.790 -27.605 1.00 88.94 445 PHE A C 1
ATOM 3558 O O . PHE A 1 445 ? -10.047 -11.552 -27.988 1.00 88.94 445 PHE A O 1
ATOM 3565 N N . GLY A 1 446 ? -9.110 -10.317 -26.357 1.00 87.50 446 GLY A N 1
ATOM 3566 C CA . GLY A 1 446 ? -10.160 -10.544 -25.365 1.00 87.50 446 GLY A CA 1
ATOM 3567 C C . GLY A 1 446 ? -10.254 -11.975 -24.831 1.00 87.50 446 GLY A C 1
ATOM 3568 O O . GLY A 1 446 ? -11.332 -12.362 -24.372 1.00 87.50 446 GLY A O 1
ATOM 3569 N N . ASP A 1 447 ? -9.180 -12.761 -24.920 1.00 92.69 447 ASP A N 1
ATOM 3570 C CA . ASP A 1 447 ? -9.077 -14.100 -24.330 1.00 92.69 447 ASP A CA 1
ATOM 3571 C C . ASP A 1 447 ? -8.466 -14.092 -22.915 1.00 92.69 447 ASP A C 1
ATOM 3573 O O . ASP A 1 447 ? -8.342 -15.158 -22.316 1.00 92.69 447 ASP A O 1
ATOM 3577 N N . GLY A 1 448 ? -8.083 -12.927 -22.386 1.00 90.19 448 GLY A N 1
ATOM 3578 C CA . GLY A 1 448 ? -7.613 -12.710 -21.019 1.00 90.19 448 GLY A CA 1
ATOM 3579 C C . GLY A 1 448 ? -8.741 -12.396 -20.024 1.00 90.19 448 GLY A C 1
ATOM 3580 O O . GLY A 1 448 ? -9.916 -12.406 -20.412 1.00 90.19 448 GLY A O 1
ATOM 3581 N N . PRO A 1 449 ? -8.383 -12.161 -18.745 1.00 89.00 449 PRO A N 1
ATOM 3582 C CA . PRO A 1 449 ? -9.327 -11.757 -17.705 1.00 89.00 449 PRO A CA 1
ATOM 3583 C C . PRO A 1 449 ? -9.955 -10.382 -17.976 1.00 89.00 449 PRO A C 1
ATOM 3585 O O . PRO A 1 449 ? -9.357 -9.571 -18.737 1.00 89.00 449 PRO A O 1
#